Protein AF-A0A3D1KA49-F1 (afdb_monomer)

Secondary structure (DSSP, 8-state):
--PPPPPPPPPHHHHHHHHHHSTTTT------EEEETTEEEE-SS--GGGHHHHHHHHHHHHHHHH-TTS---SSPPPEEEEEE-S--TTSEEEEEETTEEEEEEEGGG--GGG-HHHHHHHHHHHHHHHTTPPP-SS----HHHHHHHHHHHHHHHSTT--TT-B--HHHHHHHHTT-PPPHHHHHHS---GGGTHHHHHHHHHHHHHHHHHHT-TTTHHHHHHHHHHHTTTT--HHHHHHHHHHHHHHHHT---TT--TT--HHHHHHHHHHHHHHHHHS-BT-SS-HHHHHHHHHHHHEEEEEBP--SSS-----------EEEEEGGGHHHHTTTBSSHHHHHHHHHHHHHHHHHHS-GGGHHHHHHHHHHHHHHHTT--TTHHHHHHHHHHHHHHHHHHHHHHHHHHHHHHHHHS-HHHHTHHHHHHHHHHS---SSHHHHHHHHHTT-

Structure (mmCIF, N/CA/C/O backbone):
data_AF-A0A3D1KA49-F1
#
_entry.id   AF-A0A3D1KA49-F1
#
loop_
_atom_site.group_PDB
_atom_site.id
_atom_site.type_symbol
_atom_site.label_atom_id
_atom_site.label_alt_id
_atom_site.label_comp_id
_atom_site.label_asym_id
_atom_site.label_entity_id
_atom_site.label_seq_id
_atom_site.pdbx_PDB_ins_code
_atom_site.Cartn_x
_atom_site.Cartn_y
_atom_site.Cartn_z
_atom_site.occupancy
_atom_site.B_iso_or_equiv
_atom_site.auth_seq_id
_atom_site.auth_comp_id
_atom_site.auth_asym_id
_atom_site.auth_atom_id
_atom_site.pdbx_PDB_model_num
ATOM 1 N N . MET A 1 1 ? 32.283 13.580 88.909 1.00 37.84 1 MET A N 1
ATOM 2 C CA . MET A 1 1 ? 32.374 12.720 87.711 1.00 37.84 1 MET A CA 1
ATOM 3 C C . MET A 1 1 ? 31.224 11.730 87.727 1.00 37.84 1 MET A C 1
ATOM 5 O O . MET A 1 1 ? 30.912 11.208 88.785 1.00 37.84 1 MET A O 1
ATOM 9 N N . ASN A 1 2 ? 30.666 11.499 86.541 1.00 35.78 2 ASN A N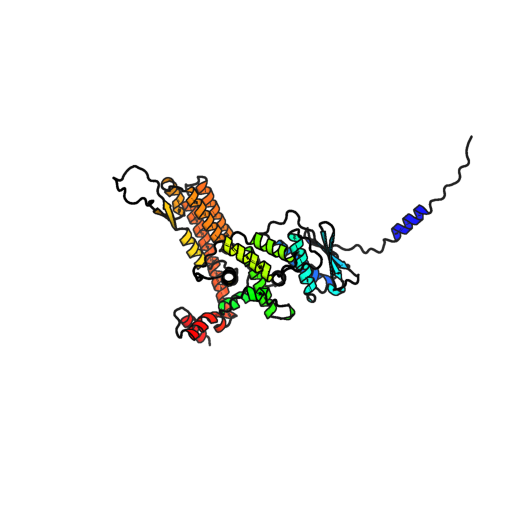 1
ATOM 10 C CA . ASN A 1 2 ? 29.708 10.467 86.140 1.00 35.78 2 ASN A CA 1
ATOM 11 C C . ASN A 1 2 ? 28.209 10.699 86.404 1.00 35.78 2 ASN A C 1
ATOM 13 O O . ASN A 1 2 ? 27.642 10.434 87.456 1.00 35.78 2 ASN A O 1
ATOM 17 N N . LEU A 1 3 ? 27.637 11.210 85.310 1.00 37.84 3 LEU A N 1
ATOM 18 C CA . LEU A 1 3 ? 26.259 11.402 84.893 1.00 37.84 3 LEU A CA 1
ATOM 19 C C . LEU A 1 3 ? 25.383 10.143 84.981 1.00 37.84 3 LEU A C 1
ATOM 21 O O . LEU A 1 3 ? 25.759 9.061 84.533 1.00 37.84 3 LEU A O 1
ATOM 25 N N . ASN A 1 4 ? 24.155 10.370 85.447 1.00 37.16 4 ASN A N 1
ATOM 26 C CA . ASN A 1 4 ? 22.993 9.498 85.307 1.00 37.16 4 ASN A CA 1
ATOM 27 C C . ASN A 1 4 ? 22.685 9.190 83.831 1.00 37.16 4 ASN A C 1
ATOM 29 O O . ASN A 1 4 ? 22.406 10.102 83.051 1.00 37.16 4 ASN A O 1
ATOM 33 N N . GLN A 1 5 ? 22.636 7.905 83.471 1.00 41.22 5 GLN A N 1
ATOM 34 C CA . GLN A 1 5 ? 22.074 7.428 82.205 1.00 41.22 5 GLN A CA 1
ATOM 35 C C . GLN A 1 5 ? 20.602 7.039 82.401 1.00 41.22 5 GLN A C 1
ATOM 37 O O . GLN A 1 5 ? 20.276 6.153 83.187 1.00 41.22 5 GLN A O 1
ATOM 42 N N . ARG A 1 6 ? 19.703 7.712 81.673 1.00 39.34 6 ARG A N 1
ATOM 43 C CA . ARG A 1 6 ? 18.319 7.264 81.451 1.00 39.34 6 ARG A CA 1
ATOM 44 C C . ARG A 1 6 ? 18.287 6.299 80.257 1.00 39.34 6 ARG A C 1
ATOM 46 O O . ARG A 1 6 ? 18.954 6.587 79.264 1.00 39.34 6 ARG A O 1
ATOM 53 N N . PRO A 1 7 ? 17.479 5.225 80.287 1.00 43.47 7 PRO A N 1
ATOM 54 C CA . PRO A 1 7 ? 17.264 4.389 79.115 1.00 43.47 7 PRO A CA 1
ATOM 55 C C . PRO A 1 7 ? 16.423 5.143 78.075 1.00 43.47 7 PRO A C 1
ATOM 57 O O . PRO A 1 7 ? 15.376 5.721 78.383 1.00 43.47 7 PRO A O 1
ATOM 60 N N . ALA A 1 8 ? 16.915 5.152 76.838 1.00 42.56 8 ALA A N 1
ATOM 61 C CA . ALA A 1 8 ? 16.235 5.712 75.683 1.00 42.56 8 ALA A CA 1
ATOM 62 C C . ALA A 1 8 ? 14.967 4.903 75.373 1.00 42.56 8 ALA A C 1
ATOM 64 O O . ALA A 1 8 ? 15.006 3.681 75.236 1.00 42.56 8 ALA A O 1
ATOM 65 N N . ARG A 1 9 ? 13.832 5.598 75.253 1.00 51.69 9 ARG A N 1
ATOM 66 C CA . ARG A 1 9 ? 12.596 5.030 74.708 1.00 51.69 9 ARG A CA 1
ATOM 67 C C . ARG A 1 9 ? 12.834 4.698 73.229 1.00 51.69 9 ARG A C 1
ATOM 69 O O . ARG A 1 9 ? 13.259 5.604 72.507 1.00 51.69 9 ARG A O 1
ATOM 76 N N . PRO A 1 10 ? 12.547 3.473 72.753 1.00 49.72 10 PRO A N 1
ATOM 77 C CA . PRO A 1 10 ? 12.505 3.224 71.325 1.00 49.72 10 PRO A CA 1
ATOM 78 C C . PRO A 1 10 ? 11.387 4.088 70.744 1.00 49.72 10 PRO A C 1
ATOM 80 O O . PRO A 1 10 ? 10.273 4.179 71.265 1.00 49.72 10 PRO A O 1
ATOM 83 N N . SER A 1 11 ? 11.774 4.832 69.723 1.00 54.72 11 SER A N 1
ATOM 84 C CA . SER A 1 11 ? 11.029 5.895 69.086 1.00 54.72 11 SER A CA 1
ATOM 85 C C . SER A 1 11 ? 9.713 5.375 68.513 1.00 54.72 11 SER A C 1
ATOM 87 O O . SER A 1 11 ? 9.679 4.486 67.666 1.00 54.72 11 SER A O 1
ATOM 89 N N . LEU A 1 12 ? 8.623 6.029 68.914 1.00 52.41 12 LEU A N 1
ATOM 90 C CA . LEU A 1 12 ? 7.303 5.980 68.272 1.00 52.41 12 LEU A CA 1
ATOM 91 C C . LEU A 1 12 ? 7.399 6.136 66.738 1.00 52.41 12 LEU A C 1
ATOM 93 O O . LEU A 1 12 ? 6.570 5.612 66.008 1.00 52.41 12 LEU A O 1
ATOM 97 N N . LEU A 1 13 ? 8.463 6.792 66.261 1.00 54.91 13 LEU A N 1
ATOM 98 C CA . LEU A 1 13 ? 8.825 6.946 64.854 1.00 54.91 13 LEU A CA 1
ATOM 99 C C . LEU A 1 13 ? 9.143 5.616 64.146 1.00 54.91 13 LEU A C 1
ATOM 101 O O . LEU A 1 13 ? 8.760 5.442 62.997 1.00 54.91 13 LEU A O 1
ATOM 105 N N . LEU A 1 14 ? 9.815 4.673 64.817 1.00 56.16 14 LEU A N 1
ATOM 106 C CA . LEU A 1 14 ? 10.154 3.371 64.231 1.00 56.16 14 LEU A CA 1
ATOM 107 C C . LEU A 1 14 ? 8.907 2.484 64.115 1.00 56.16 14 LEU A C 1
ATOM 109 O O . LEU A 1 14 ? 8.727 1.793 63.118 1.00 56.16 14 LEU A O 1
ATOM 113 N N . ALA A 1 15 ? 8.013 2.565 65.105 1.00 57.16 15 ALA A N 1
ATOM 114 C CA . ALA A 1 15 ? 6.716 1.895 65.062 1.00 57.16 15 ALA A CA 1
ATOM 115 C C . ALA A 1 15 ? 5.791 2.501 63.989 1.00 57.16 15 ALA A C 1
ATOM 117 O O . ALA A 1 15 ? 5.096 1.756 63.305 1.00 57.16 15 ALA A O 1
ATOM 118 N N . LEU A 1 16 ? 5.826 3.825 63.780 1.00 52.50 16 LEU A N 1
ATOM 119 C CA . LEU A 1 16 ? 5.073 4.488 62.708 1.00 52.50 16 LEU A CA 1
ATOM 120 C C . LEU A 1 16 ? 5.622 4.149 61.312 1.00 52.50 16 LEU A C 1
ATOM 122 O O . LEU A 1 16 ? 4.847 3.954 60.382 1.00 52.50 16 LEU A O 1
ATOM 126 N N . LEU A 1 17 ? 6.948 4.043 61.168 1.00 52.16 17 LEU A N 1
ATOM 127 C CA . LEU A 1 17 ? 7.603 3.651 59.914 1.00 52.16 17 LEU A CA 1
ATOM 128 C C . LEU A 1 17 ? 7.339 2.183 59.556 1.00 52.16 17 LEU A C 1
ATOM 130 O O . LEU A 1 17 ? 7.148 1.877 58.383 1.00 52.16 17 LEU A O 1
ATOM 134 N N . LEU A 1 18 ? 7.260 1.295 60.553 1.00 53.19 18 LEU A N 1
ATOM 135 C CA . LEU A 1 18 ? 6.825 -0.091 60.359 1.00 53.19 18 LEU A CA 1
ATOM 136 C C . LEU A 1 18 ? 5.323 -0.179 60.052 1.00 53.19 18 LEU A C 1
ATOM 138 O O . LEU A 1 18 ? 4.927 -0.930 59.172 1.00 53.19 18 LEU A O 1
ATOM 142 N N . ALA A 1 19 ? 4.470 0.616 60.701 1.00 49.28 19 ALA A N 1
ATOM 143 C CA . ALA A 1 19 ? 3.041 0.639 60.377 1.00 49.28 19 ALA A CA 1
ATOM 144 C C . ALA A 1 19 ? 2.770 1.177 58.956 1.00 49.28 19 ALA A C 1
ATOM 146 O O . ALA A 1 19 ? 1.903 0.655 58.263 1.00 49.28 19 ALA A O 1
ATOM 147 N N . LEU A 1 20 ? 3.545 2.162 58.485 1.00 49.06 20 LEU A N 1
ATOM 148 C CA . LEU A 1 20 ? 3.448 2.687 57.118 1.00 49.06 20 LEU A CA 1
ATOM 149 C C . LEU A 1 20 ? 3.986 1.714 56.055 1.00 49.06 20 LEU A C 1
ATOM 151 O O . LEU A 1 20 ? 3.496 1.739 54.928 1.00 49.06 20 LEU A O 1
ATOM 155 N N . SER A 1 21 ? 4.925 0.819 56.387 1.00 44.09 21 SER A N 1
ATOM 156 C CA . SER A 1 21 ? 5.368 -0.222 55.448 1.00 44.09 21 SER A CA 1
ATOM 157 C C . SER A 1 21 ? 4.362 -1.373 55.294 1.00 44.09 21 SER A C 1
ATOM 159 O O . SER A 1 21 ? 4.342 -2.011 54.242 1.00 44.09 21 SER A O 1
ATOM 161 N N . PHE A 1 22 ? 3.464 -1.579 56.268 1.00 42.38 22 PHE A N 1
ATOM 162 C CA . PHE A 1 22 ? 2.358 -2.549 56.189 1.00 42.38 22 PHE A CA 1
ATOM 163 C C . PHE A 1 22 ? 1.051 -1.991 55.589 1.00 42.38 22 PHE A C 1
ATOM 165 O O . PHE A 1 22 ? 0.117 -2.753 55.365 1.00 42.38 22 PHE A O 1
ATOM 172 N N . ILE A 1 23 ? 0.975 -0.692 55.267 1.00 42.69 23 ILE A N 1
ATOM 173 C CA . ILE A 1 23 ? -0.183 -0.095 54.563 1.00 42.69 23 ILE A CA 1
ATOM 174 C C . ILE A 1 23 ? -0.040 -0.189 53.026 1.00 42.69 23 ILE A C 1
ATOM 176 O O . ILE A 1 23 ? -0.993 0.068 52.299 1.00 42.69 23 ILE A O 1
ATOM 180 N N . SER A 1 24 ? 1.103 -0.645 52.492 1.00 37.62 24 SER A N 1
ATOM 181 C CA . SER A 1 24 ? 1.273 -0.856 51.036 1.00 37.62 24 SER A CA 1
ATOM 182 C C . SER A 1 24 ? 0.974 -2.283 50.546 1.00 37.62 24 SER A C 1
ATOM 184 O O . SER A 1 24 ? 1.190 -2.601 49.378 1.00 37.62 24 SER A O 1
ATOM 186 N N . SER A 1 25 ? 0.452 -3.155 51.413 1.00 34.28 25 SER A N 1
ATOM 187 C CA . SER A 1 25 ? 0.308 -4.593 51.141 1.00 34.28 25 SER A CA 1
ATOM 188 C C . SER A 1 25 ? -0.919 -5.009 50.318 1.00 34.28 25 SER A C 1
ATOM 190 O O . SER A 1 25 ? -1.179 -6.202 50.244 1.00 34.28 25 SER A O 1
ATOM 192 N N . ASP A 1 26 ? -1.629 -4.078 49.673 1.00 33.12 26 ASP A N 1
ATOM 193 C CA . ASP A 1 26 ? -2.722 -4.394 48.732 1.00 33.12 26 ASP A CA 1
ATOM 194 C C . ASP A 1 26 ? -2.584 -3.693 47.368 1.00 33.12 26 ASP A C 1
ATOM 196 O O . ASP A 1 26 ? -3.524 -3.638 46.574 1.00 33.12 26 ASP A O 1
ATOM 200 N N . VAL A 1 27 ? -1.382 -3.221 47.014 1.00 38.34 27 VAL A N 1
ATOM 201 C CA . VAL A 1 27 ? -1.073 -2.970 45.599 1.00 38.34 27 VAL A CA 1
ATOM 202 C C . VAL A 1 27 ? -0.737 -4.318 44.975 1.00 38.34 27 VAL A C 1
ATOM 204 O O . VAL A 1 27 ? 0.421 -4.728 44.913 1.00 38.34 27 VAL A O 1
ATOM 207 N N . SER A 1 28 ? -1.783 -5.035 44.553 1.00 37.59 28 SER A N 1
ATOM 208 C CA . SER A 1 28 ? -1.690 -6.137 43.595 1.00 37.59 28 SER A CA 1
ATOM 209 C C . SER A 1 28 ? -0.637 -5.770 42.553 1.00 37.59 28 SER A C 1
ATOM 211 O O . SER A 1 28 ? -0.845 -4.825 41.793 1.00 37.59 28 SER A O 1
ATOM 213 N N . ALA A 1 29 ? 0.504 -6.467 42.559 1.00 43.09 29 ALA A N 1
ATOM 214 C CA . ALA A 1 29 ? 1.583 -6.247 41.608 1.00 43.09 29 ALA A CA 1
ATOM 215 C C . ALA A 1 29 ? 0.978 -6.214 40.202 1.00 43.09 29 ALA A C 1
ATOM 217 O O . ALA A 1 29 ? 0.528 -7.248 39.702 1.00 43.09 29 ALA A O 1
ATOM 218 N N . VAL A 1 30 ? 0.893 -5.020 39.609 1.00 51.91 30 VAL A N 1
ATOM 219 C CA . VAL A 1 30 ? 0.294 -4.824 38.290 1.00 51.91 30 VAL A CA 1
ATOM 220 C C . VAL A 1 30 ? 1.121 -5.660 37.324 1.00 51.91 30 VAL A C 1
ATOM 222 O O . VAL A 1 30 ? 2.271 -5.337 37.014 1.00 51.91 30 VAL A O 1
ATOM 225 N N . ARG A 1 31 ? 0.574 -6.808 36.918 1.00 68.50 31 ARG A N 1
ATOM 226 C CA . ARG A 1 31 ? 1.277 -7.746 36.048 1.00 68.50 31 ARG A CA 1
ATOM 227 C C . ARG A 1 31 ? 1.394 -7.083 34.686 1.00 68.50 31 ARG A C 1
ATOM 229 O O . ARG A 1 31 ? 0.390 -6.768 34.065 1.00 68.50 31 ARG A O 1
ATOM 236 N N . THR A 1 32 ? 2.623 -6.839 34.249 1.00 80.94 32 THR A N 1
ATOM 237 C CA . THR A 1 32 ? 2.898 -6.196 32.961 1.00 80.94 32 THR A CA 1
ATOM 238 C C . THR A 1 32 ? 3.018 -7.265 31.880 1.00 80.94 32 THR A C 1
ATOM 240 O O . THR A 1 32 ? 3.746 -8.240 32.057 1.00 80.94 32 THR A O 1
ATOM 243 N N . VAL A 1 33 ? 2.324 -7.074 30.761 1.00 84.50 33 VAL A N 1
ATOM 244 C CA . VAL A 1 33 ? 2.493 -7.848 29.528 1.00 84.50 33 VAL A CA 1
ATOM 245 C C . VAL A 1 33 ? 3.247 -6.974 28.534 1.00 84.50 33 VAL A C 1
ATOM 247 O O . VAL A 1 33 ? 2.781 -5.900 28.155 1.00 84.50 33 VAL A O 1
AT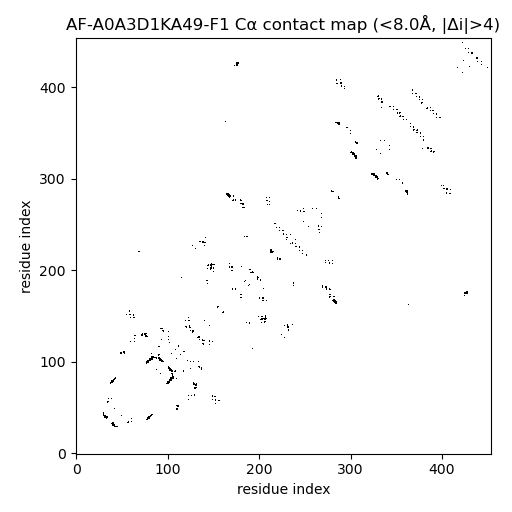OM 250 N N . GLU A 1 34 ? 4.427 -7.416 28.119 1.00 85.75 34 GLU A N 1
ATOM 251 C CA . GLU A 1 34 ? 5.198 -6.741 27.077 1.00 85.75 34 GLU A CA 1
ATOM 252 C C . GLU A 1 34 ? 4.643 -7.142 25.704 1.00 85.75 34 GLU A C 1
ATOM 254 O O . GLU A 1 34 ? 4.654 -8.318 25.338 1.00 85.75 34 GLU A O 1
ATOM 259 N N . ILE A 1 35 ? 4.090 -6.172 24.970 1.00 86.25 35 ILE A N 1
ATOM 260 C CA . ILE A 1 35 ? 3.560 -6.382 23.614 1.00 86.25 35 ILE A CA 1
ATOM 261 C C . ILE A 1 35 ? 4.695 -6.240 22.592 1.00 86.25 35 ILE A C 1
ATOM 263 O O . ILE A 1 35 ? 4.795 -7.041 21.661 1.00 86.25 35 ILE A O 1
ATOM 267 N N . SER A 1 36 ? 5.559 -5.245 22.803 1.00 81.88 36 SER A N 1
ATOM 268 C CA . SER A 1 36 ? 6.797 -4.985 22.066 1.00 81.88 36 SER A CA 1
ATOM 269 C C . SER A 1 36 ? 7.772 -4.190 22.942 1.00 81.88 36 SER A C 1
ATOM 271 O O . SER A 1 36 ? 7.413 -3.760 24.040 1.00 81.88 36 SER A O 1
ATOM 273 N N . ASP A 1 37 ? 8.976 -3.916 22.432 1.00 77.56 37 ASP A N 1
ATOM 274 C CA . ASP A 1 37 ? 9.992 -3.070 23.081 1.00 77.56 37 ASP A CA 1
ATOM 275 C C . ASP A 1 37 ? 9.481 -1.653 23.415 1.00 77.56 37 ASP A C 1
ATOM 277 O O . ASP A 1 37 ? 10.063 -0.943 24.238 1.00 77.56 37 ASP A O 1
ATOM 281 N N . ARG A 1 38 ? 8.387 -1.228 22.772 1.00 77.06 38 ARG A N 1
ATOM 282 C CA . ARG A 1 38 ? 7.814 0.122 22.866 1.00 77.06 38 ARG A CA 1
ATOM 283 C C . ARG A 1 38 ? 6.390 0.138 23.388 1.00 77.06 38 ARG A C 1
ATOM 285 O O . ARG A 1 38 ? 5.880 1.228 23.638 1.00 77.06 38 ARG A O 1
ATOM 292 N N . MET A 1 39 ? 5.757 -1.021 23.551 1.00 87.50 39 MET A N 1
ATOM 293 C CA . MET A 1 39 ? 4.375 -1.118 23.993 1.00 87.50 39 MET A CA 1
ATOM 294 C C . MET A 1 39 ? 4.224 -2.063 25.179 1.00 87.50 39 MET A C 1
ATOM 296 O O . MET A 1 39 ? 4.508 -3.260 25.096 1.00 87.50 39 MET A O 1
ATOM 300 N N . LYS A 1 40 ? 3.702 -1.526 26.283 1.00 90.88 40 LYS A N 1
ATOM 301 C CA . LYS A 1 40 ? 3.401 -2.287 27.498 1.00 90.88 40 LYS A CA 1
ATOM 302 C C . LYS A 1 40 ? 1.905 -2.288 27.766 1.00 90.88 40 LYS A C 1
ATOM 304 O O . LYS A 1 40 ? 1.243 -1.265 27.615 1.00 90.88 40 LYS A O 1
ATOM 309 N N . PHE A 1 41 ? 1.380 -3.434 28.178 1.00 89.94 41 PHE A N 1
ATOM 310 C CA . PHE A 1 41 ? -0.013 -3.606 28.567 1.00 89.94 41 PHE A CA 1
ATOM 311 C C . PHE A 1 41 ? -0.103 -3.988 30.047 1.00 89.94 41 PHE A C 1
ATOM 313 O O . PHE A 1 41 ? 0.586 -4.897 30.507 1.00 89.94 41 PHE A O 1
ATOM 320 N N . TYR A 1 42 ? -0.958 -3.294 30.790 1.00 89.94 42 TYR A N 1
ATOM 321 C CA . TYR A 1 42 ? -1.119 -3.422 32.235 1.00 89.94 42 TYR A CA 1
ATOM 322 C C . TYR A 1 42 ? -2.568 -3.815 32.560 1.00 89.94 42 TYR A C 1
ATOM 324 O O . TYR A 1 42 ? -3.392 -2.947 32.859 1.00 89.94 42 TYR A O 1
ATOM 332 N N . PRO A 1 43 ? -2.923 -5.108 32.452 1.00 87.25 43 PRO A N 1
ATOM 333 C CA . PRO A 1 43 ? -4.219 -5.596 32.901 1.00 87.25 43 PRO A CA 1
ATOM 334 C C . PRO A 1 43 ? -4.259 -5.722 34.436 1.00 87.25 43 PRO A C 1
ATOM 336 O O . PRO A 1 43 ? -3.244 -6.069 35.047 1.00 87.25 43 PRO A O 1
ATOM 339 N N . PRO A 1 44 ? -5.429 -5.559 35.084 1.00 82.44 44 PRO A N 1
ATOM 340 C CA . PRO A 1 44 ? -5.569 -5.799 36.518 1.00 82.44 44 PRO A CA 1
ATOM 341 C C . PRO A 1 44 ? -5.334 -7.276 36.865 1.00 82.44 44 PRO A C 1
ATOM 343 O O . PRO A 1 44 ? -4.895 -7.594 37.969 1.00 82.44 44 PRO A O 1
ATOM 346 N N . ARG A 1 45 ? -5.633 -8.196 35.931 1.00 79.88 45 ARG A N 1
ATOM 347 C CA . ARG A 1 45 ? -5.476 -9.654 36.069 1.00 79.88 45 ARG A CA 1
ATOM 348 C C . ARG A 1 45 ? -5.155 -10.288 34.712 1.00 79.88 45 ARG A C 1
ATOM 350 O O . ARG A 1 45 ? -5.657 -9.835 33.689 1.00 79.88 45 ARG A O 1
ATOM 357 N N . LEU A 1 46 ? -4.369 -11.367 34.695 1.00 73.00 46 LEU A N 1
ATOM 358 C CA . LEU A 1 46 ? -4.152 -12.178 33.487 1.00 73.00 46 LEU A CA 1
ATOM 359 C C . LEU A 1 46 ? -5.356 -13.108 33.274 1.00 73.00 46 LEU A C 1
ATOM 361 O O . LEU A 1 46 ? -5.340 -14.260 33.696 1.00 73.00 46 LEU A O 1
ATOM 365 N N . ASP A 1 47 ? -6.414 -12.569 32.675 1.00 73.62 47 ASP A N 1
ATOM 366 C CA . ASP A 1 47 ? -7.647 -13.283 32.325 1.00 73.62 47 ASP A CA 1
ATOM 367 C C . ASP A 1 47 ? -7.807 -13.318 30.791 1.00 73.62 47 ASP A C 1
ATOM 369 O O . ASP A 1 47 ? -7.424 -12.371 30.095 1.00 73.62 47 ASP A O 1
ATOM 373 N N . GLN A 1 48 ? -8.420 -14.385 30.272 1.00 75.56 48 GLN A N 1
ATOM 374 C CA . GLN A 1 48 ? -8.845 -14.528 28.873 1.00 75.56 48 GLN A CA 1
ATOM 375 C C . GLN A 1 48 ? -9.701 -13.344 28.400 1.00 75.56 48 GLN A C 1
ATOM 377 O O . GLN A 1 48 ? -9.687 -12.999 27.219 1.00 75.56 48 GLN A O 1
ATOM 382 N N . ARG A 1 49 ? -10.390 -12.649 29.317 1.00 77.06 49 ARG A N 1
ATOM 383 C CA . ARG A 1 49 ? -11.138 -11.413 29.011 1.00 77.06 49 ARG A CA 1
ATOM 384 C C . ARG A 1 49 ? -10.300 -10.350 28.291 1.00 77.06 49 ARG A C 1
ATOM 386 O O . ARG A 1 49 ? -10.847 -9.605 27.483 1.00 77.06 49 ARG A O 1
ATOM 393 N N . TYR A 1 50 ? -8.992 -10.294 28.547 1.00 84.69 50 TYR A N 1
ATOM 394 C CA . TYR A 1 50 ? -8.084 -9.310 27.948 1.00 84.69 50 TYR A CA 1
ATOM 395 C C . TYR A 1 50 ? -7.321 -9.838 26.731 1.00 84.69 50 TYR A C 1
ATOM 397 O O . TYR A 1 50 ? -6.591 -9.078 26.096 1.00 84.69 50 TYR A O 1
ATOM 405 N N . GLU A 1 51 ? -7.474 -11.115 26.380 1.00 83.06 51 GLU A N 1
ATOM 406 C CA . GLU A 1 51 ? -6.733 -11.747 25.286 1.00 83.06 51 GLU A CA 1
ATOM 407 C C . GLU A 1 51 ? -7.027 -11.071 23.943 1.00 83.06 51 GLU A C 1
ATOM 409 O O . GLU A 1 51 ? -6.114 -10.715 23.202 1.00 83.06 51 GLU A O 1
ATOM 414 N N . LYS A 1 52 ? -8.303 -10.785 23.663 1.00 83.62 52 LYS A N 1
ATOM 415 C CA . LYS A 1 52 ? -8.715 -10.086 22.435 1.00 83.62 52 LYS A CA 1
ATOM 416 C C . LYS A 1 52 ? -8.100 -8.694 22.315 1.00 83.62 52 LYS A C 1
ATOM 418 O O . LYS A 1 52 ? -7.679 -8.304 21.226 1.00 83.62 52 LYS A O 1
ATOM 423 N N . LEU A 1 53 ? -8.034 -7.960 23.427 1.00 86.94 53 LEU A N 1
ATOM 424 C CA . LEU A 1 53 ? -7.388 -6.653 23.473 1.00 86.94 53 LEU A CA 1
ATOM 425 C C . LEU A 1 53 ? -5.885 -6.796 23.226 1.00 86.94 53 LEU A C 1
ATOM 427 O O . LEU A 1 53 ? -5.361 -6.114 22.358 1.00 86.94 53 LEU A O 1
ATOM 431 N N . GLN A 1 54 ? -5.204 -7.727 23.894 1.00 87.94 54 GLN A N 1
ATOM 432 C CA . GLN A 1 54 ? -3.775 -7.982 23.670 1.00 87.94 54 GLN A CA 1
ATOM 433 C C . GLN A 1 54 ? -3.462 -8.338 22.210 1.00 87.94 54 GLN A C 1
ATOM 435 O O . GLN A 1 54 ? -2.539 -7.774 21.624 1.00 87.94 54 GLN A O 1
ATOM 440 N N . VAL A 1 55 ? -4.256 -9.225 21.598 1.00 85.81 55 VAL A N 1
ATOM 441 C CA . VAL A 1 55 ? -4.125 -9.597 20.179 1.00 85.81 55 VAL A CA 1
ATOM 442 C C . VAL A 1 55 ? -4.311 -8.377 19.278 1.00 85.81 55 VAL A C 1
ATOM 444 O O . VAL A 1 55 ? -3.531 -8.180 18.344 1.00 85.81 55 VAL A O 1
ATOM 447 N N . PHE A 1 56 ? -5.307 -7.534 19.566 1.00 88.00 56 PHE A N 1
ATOM 448 C CA . PHE A 1 56 ? -5.516 -6.285 18.839 1.00 88.00 56 PHE A CA 1
ATOM 449 C C . PHE A 1 56 ? -4.325 -5.332 18.988 1.00 88.00 56 PHE A C 1
ATOM 451 O O . PHE A 1 56 ? -3.827 -4.849 17.977 1.00 88.00 56 PHE A O 1
ATOM 458 N N . LEU A 1 57 ? -3.835 -5.098 20.210 1.00 89.75 57 LEU A N 1
ATOM 459 C CA . LEU A 1 57 ? -2.709 -4.197 20.476 1.00 89.75 57 LEU A CA 1
ATOM 460 C C . LEU A 1 57 ? -1.443 -4.661 19.749 1.00 89.75 57 LEU A C 1
ATOM 462 O O . LEU A 1 57 ? -0.798 -3.862 19.077 1.00 89.75 57 LEU A O 1
ATOM 466 N N . LYS A 1 58 ? -1.138 -5.963 19.797 1.00 88.00 58 LYS A N 1
ATOM 467 C CA . LYS A 1 58 ? -0.001 -6.558 19.082 1.00 88.00 58 LYS A CA 1
ATOM 468 C C . LYS A 1 58 ? -0.116 -6.385 17.567 1.00 88.00 58 LYS A C 1
ATOM 470 O O . LYS A 1 58 ? 0.866 -6.064 16.900 1.00 88.00 58 LYS A O 1
ATOM 475 N N . ALA A 1 59 ? -1.308 -6.596 17.010 1.00 85.75 59 ALA A N 1
ATOM 476 C CA . ALA A 1 59 ? -1.544 -6.403 15.584 1.00 85.75 59 ALA A CA 1
ATOM 477 C C . ALA A 1 59 ? -1.462 -4.921 15.188 1.00 85.75 59 ALA A C 1
ATOM 479 O O . ALA A 1 59 ? -0.859 -4.612 14.162 1.00 85.75 59 ALA A O 1
ATOM 480 N N . ALA A 1 60 ? -2.029 -4.021 15.996 1.00 87.69 60 ALA A N 1
ATOM 481 C CA . ALA A 1 60 ? -2.009 -2.582 15.771 1.00 87.69 60 ALA A CA 1
ATOM 482 C C . ALA A 1 60 ? -0.578 -2.038 15.789 1.00 87.69 60 ALA A C 1
ATOM 484 O O . ALA A 1 60 ? -0.170 -1.429 14.805 1.00 87.69 60 ALA A O 1
ATOM 485 N N . ASP A 1 61 ? 0.196 -2.339 16.836 1.00 86.19 61 ASP A N 1
ATOM 486 C CA . ASP A 1 61 ? 1.610 -1.965 16.948 1.00 86.19 61 ASP A CA 1
ATOM 487 C C . ASP A 1 61 ? 2.429 -2.533 15.782 1.00 86.19 61 ASP A C 1
ATOM 489 O O . ASP A 1 61 ? 3.143 -1.815 15.084 1.00 86.19 61 ASP A O 1
ATOM 493 N N . GLY A 1 62 ? 2.235 -3.815 15.462 1.00 81.75 62 GLY A N 1
ATOM 494 C CA . GLY A 1 62 ? 2.904 -4.437 14.327 1.00 81.75 62 GLY A CA 1
ATOM 495 C C . GLY A 1 62 ? 2.538 -3.814 12.974 1.00 81.75 62 GLY A C 1
ATOM 496 O O . GLY A 1 62 ? 3.373 -3.813 12.069 1.00 81.75 62 GLY A O 1
ATOM 497 N N . ILE A 1 63 ? 1.298 -3.349 12.768 1.00 83.00 63 ILE A N 1
ATOM 498 C CA . ILE A 1 63 ? 0.873 -2.687 11.522 1.00 83.00 63 ILE A CA 1
ATOM 499 C C . ILE A 1 63 ? 1.474 -1.285 11.457 1.00 83.00 63 ILE A C 1
ATOM 501 O O . ILE A 1 63 ? 2.144 -0.989 10.470 1.00 83.00 63 ILE A O 1
ATOM 505 N N . THR A 1 64 ? 1.287 -0.459 12.491 1.00 80.56 64 THR A N 1
ATOM 506 C CA . THR A 1 64 ? 1.786 0.926 12.535 1.00 80.56 64 THR A CA 1
ATOM 507 C C . THR A 1 64 ? 3.311 0.980 12.461 1.00 80.56 64 THR A C 1
ATOM 509 O O . THR A 1 64 ? 3.865 1.871 11.819 1.00 80.56 64 THR A O 1
ATOM 512 N N . TYR A 1 65 ? 4.004 -0.013 13.025 1.00 73.00 65 TYR A N 1
ATOM 513 C CA . TYR A 1 65 ? 5.450 -0.154 12.896 1.00 73.00 65 TYR A CA 1
ATOM 514 C C . TYR A 1 65 ? 5.888 -0.544 11.479 1.00 73.00 65 TYR A C 1
ATOM 516 O O . TYR A 1 65 ? 6.868 0.001 10.971 1.00 73.00 65 TYR A O 1
ATOM 524 N N . SER A 1 66 ? 5.159 -1.459 10.828 1.00 68.50 66 SER A N 1
ATOM 525 C CA . SER A 1 66 ? 5.479 -1.970 9.484 1.00 68.50 66 SER A CA 1
ATOM 526 C C . SER A 1 66 ? 5.267 -0.971 8.343 1.00 68.50 66 SER A C 1
ATOM 528 O O . SER A 1 66 ? 5.627 -1.270 7.207 1.00 68.50 66 SER A O 1
ATOM 530 N N . ILE A 1 67 ? 4.765 0.234 8.629 1.00 71.00 67 ILE A N 1
ATOM 531 C CA . ILE A 1 67 ? 4.722 1.384 7.708 1.00 71.00 67 ILE A CA 1
ATOM 532 C C . ILE A 1 67 ? 6.161 1.938 7.489 1.00 71.00 67 ILE A C 1
ATOM 534 O O . ILE A 1 67 ? 6.437 3.131 7.578 1.00 71.00 67 ILE A O 1
ATOM 538 N N . ALA A 1 68 ? 7.130 1.039 7.277 1.00 43.69 68 ALA A N 1
ATOM 539 C CA . ALA A 1 68 ? 8.551 1.184 7.595 1.00 43.69 68 ALA A CA 1
ATOM 540 C C . ALA A 1 68 ? 9.432 1.767 6.476 1.00 43.69 68 ALA A C 1
ATOM 542 O O . ALA A 1 68 ? 10.610 2.027 6.715 1.00 43.69 68 ALA A O 1
ATOM 543 N N . SER A 1 69 ? 8.897 2.097 5.294 1.00 49.19 69 SER A N 1
ATOM 544 C CA . SER A 1 69 ? 9.587 3.058 4.405 1.00 49.19 69 SER A CA 1
ATOM 545 C C . SER A 1 69 ? 9.695 4.445 5.073 1.00 49.19 69 SER A C 1
ATOM 547 O O . SER A 1 69 ? 10.561 5.275 4.763 1.00 49.19 69 SER A O 1
ATOM 549 N N . LEU A 1 70 ? 8.876 4.679 6.102 1.00 54.22 70 LEU A N 1
ATOM 550 C CA . LEU A 1 70 ? 8.943 5.831 6.973 1.00 54.22 70 LEU A CA 1
ATOM 551 C C . LEU A 1 70 ? 9.935 5.561 8.120 1.00 54.22 70 LEU A C 1
ATOM 553 O O . LEU A 1 70 ? 9.552 5.124 9.202 1.00 54.22 70 LEU A O 1
ATOM 557 N N . LYS A 1 71 ? 11.238 5.806 7.878 1.00 49.50 71 LYS A N 1
ATOM 558 C CA . LYS A 1 71 ? 12.272 5.915 8.933 1.00 49.50 71 LYS A CA 1
ATOM 559 C C . LYS A 1 71 ? 11.646 6.551 10.193 1.00 49.50 71 LYS A C 1
ATOM 561 O O . LYS A 1 71 ? 11.081 7.638 10.041 1.00 49.50 71 LYS A O 1
ATOM 566 N N . PRO A 1 72 ? 11.689 5.880 11.365 1.00 51.91 72 PRO A N 1
ATOM 567 C CA . PRO A 1 72 ? 11.241 6.461 12.622 1.00 51.91 72 PRO A CA 1
ATOM 568 C C . PRO A 1 72 ? 11.680 7.911 12.757 1.00 51.91 72 PRO A C 1
ATOM 570 O O . PRO A 1 72 ? 12.812 8.220 12.386 1.00 51.91 72 PRO A O 1
ATOM 573 N N . ALA A 1 73 ? 10.839 8.766 13.340 1.00 53.06 73 ALA A N 1
ATOM 574 C CA . ALA A 1 73 ? 11.374 9.968 13.963 1.00 53.06 73 ALA A CA 1
ATOM 575 C C . ALA A 1 73 ? 12.504 9.550 14.923 1.00 53.06 73 ALA A C 1
ATOM 577 O O . ALA A 1 73 ? 12.407 8.490 15.552 1.00 53.06 73 ALA A O 1
ATOM 578 N N . ASP A 1 74 ? 13.552 10.366 15.052 1.00 53.12 74 ASP A N 1
ATOM 579 C CA . ASP A 1 74 ? 14.703 10.072 15.925 1.00 53.12 74 ASP A CA 1
ATOM 580 C C . ASP A 1 74 ? 14.291 9.848 17.398 1.00 53.12 74 ASP A C 1
ATOM 582 O O . ASP A 1 74 ? 15.053 9.299 18.192 1.00 53.12 74 ASP A O 1
ATOM 586 N N . ARG A 1 75 ? 13.052 10.217 17.758 1.00 60.78 75 ARG A N 1
ATOM 587 C CA . ARG A 1 75 ? 12.381 9.858 19.009 1.00 60.78 75 ARG A CA 1
ATOM 588 C C . ARG A 1 75 ? 10.980 9.310 18.741 1.00 60.78 75 ARG A C 1
ATOM 590 O O . ARG A 1 75 ? 10.069 10.057 18.399 1.00 60.78 75 ARG A O 1
ATOM 597 N N . THR A 1 76 ? 10.798 8.007 18.932 1.00 70.94 76 THR A N 1
ATOM 598 C CA . THR A 1 76 ? 9.467 7.399 19.064 1.00 70.94 76 THR A CA 1
ATOM 599 C C . THR A 1 76 ? 9.008 7.454 20.510 1.00 70.94 76 THR A C 1
ATOM 601 O O . THR A 1 76 ? 9.811 7.174 21.398 1.00 70.94 76 THR A O 1
ATOM 604 N N . MET A 1 77 ? 7.730 7.739 20.745 1.00 79.81 77 MET A N 1
ATOM 605 C CA . MET A 1 77 ? 7.170 7.730 22.097 1.00 79.81 77 MET A CA 1
ATOM 606 C C . MET A 1 77 ? 6.762 6.302 22.496 1.00 79.81 77 MET A C 1
ATOM 608 O O . MET A 1 77 ? 5.928 5.720 21.799 1.00 79.81 77 MET A O 1
ATOM 612 N N . PRO A 1 78 ? 7.316 5.709 23.573 1.00 84.44 78 PRO A N 1
ATOM 613 C CA . PRO A 1 78 ? 6.789 4.462 24.123 1.00 84.44 78 PRO A CA 1
ATOM 614 C C . PRO A 1 78 ? 5.328 4.628 24.560 1.00 84.44 78 PRO A C 1
ATOM 616 O O . PRO A 1 78 ? 4.927 5.696 25.027 1.00 84.44 78 PRO A O 1
ATOM 619 N N . CYS A 1 79 ? 4.544 3.563 24.415 1.00 87.12 79 CYS A N 1
ATOM 620 C CA . CYS A 1 79 ? 3.123 3.517 24.729 1.00 87.12 79 CYS A CA 1
ATOM 621 C C . CYS A 1 79 ? 2.838 2.521 25.858 1.00 87.12 79 CYS A C 1
ATOM 623 O O . CYS A 1 79 ? 3.254 1.364 25.819 1.00 87.12 79 CYS A O 1
ATOM 625 N N . SER A 1 80 ? 2.049 2.950 26.832 1.00 88.88 80 SER A N 1
ATOM 626 C CA . SER A 1 80 ? 1.535 2.118 27.914 1.00 88.88 80 SER A CA 1
ATOM 627 C C . SER A 1 80 ? 0.018 2.073 27.825 1.00 88.88 80 SER A C 1
ATOM 629 O O . SER A 1 80 ? -0.626 3.114 27.775 1.00 88.88 80 SER A O 1
ATOM 631 N N . VAL A 1 81 ? -0.564 0.879 27.806 1.00 88.62 81 VAL A N 1
ATOM 632 C CA . VAL A 1 81 ? -2.017 0.686 27.848 1.00 88.62 81 VAL A CA 1
ATOM 633 C C . VAL A 1 81 ? -2.380 0.099 29.199 1.00 88.62 81 VAL A C 1
ATOM 635 O O . VAL A 1 81 ? -1.931 -0.996 29.533 1.00 88.62 81 VAL A O 1
ATOM 638 N N . VAL A 1 82 ? -3.172 0.823 29.979 1.00 89.94 82 VAL A N 1
ATOM 639 C CA . VAL A 1 82 ? -3.525 0.473 31.356 1.00 89.94 82 VAL A CA 1
ATOM 640 C C . VAL A 1 82 ? -5.021 0.240 31.438 1.00 89.94 82 VAL A C 1
ATOM 642 O O . VAL A 1 82 ? -5.805 1.104 31.057 1.00 89.94 82 VAL A O 1
ATOM 645 N N . ILE A 1 83 ? -5.429 -0.918 31.947 1.00 89.19 83 ILE A N 1
ATOM 646 C CA . ILE A 1 83 ? -6.827 -1.128 32.312 1.00 89.19 83 ILE A CA 1
ATOM 647 C C . ILE A 1 83 ? -7.026 -0.560 33.718 1.00 89.19 83 ILE A C 1
ATOM 649 O O . ILE A 1 83 ? -6.388 -1.030 34.662 1.00 89.19 83 ILE A O 1
ATOM 653 N N . SER A 1 84 ? -7.891 0.443 33.849 1.00 84.81 84 SER A N 1
ATOM 654 C CA . SER A 1 84 ? -8.259 1.024 35.138 1.00 84.81 84 SER A CA 1
ATOM 655 C C . SER A 1 84 ? -9.595 0.476 35.631 1.00 84.81 84 SER A C 1
ATOM 657 O O . SER A 1 84 ? -10.499 0.186 34.846 1.00 84.81 84 SER A O 1
ATOM 659 N N . GLN A 1 85 ? -9.705 0.359 36.952 1.00 82.81 85 GLN A N 1
ATOM 660 C CA . GLN A 1 85 ? -10.968 0.104 37.646 1.00 82.81 85 GLN A CA 1
ATOM 661 C C . GLN A 1 85 ? -11.721 1.402 37.967 1.00 82.81 85 GLN A C 1
ATOM 663 O O . GLN A 1 85 ? -12.852 1.349 38.445 1.00 82.81 85 GLN A O 1
ATOM 668 N N . ASP A 1 86 ? -11.096 2.552 37.711 1.00 83.19 86 ASP A N 1
ATOM 669 C CA . ASP A 1 86 ? -11.712 3.859 37.890 1.00 83.19 86 ASP A CA 1
ATOM 670 C C . ASP A 1 86 ? -12.825 4.085 36.859 1.00 83.19 86 ASP A C 1
ATOM 672 O O . ASP A 1 86 ? -12.765 3.600 35.724 1.00 83.19 86 ASP A O 1
ATOM 676 N N . ASP A 1 87 ? -13.827 4.874 37.246 1.00 78.00 87 ASP A N 1
ATOM 677 C CA . ASP A 1 87 ? -14.889 5.310 36.342 1.00 78.00 87 ASP A CA 1
ATOM 678 C C . ASP A 1 87 ? -14.347 6.376 35.375 1.00 78.00 87 ASP A C 1
ATOM 680 O O . ASP A 1 87 ? -14.273 7.569 35.688 1.00 78.00 87 ASP A O 1
ATOM 684 N N . ILE A 1 88 ? -13.902 5.927 34.199 1.00 83.94 88 ILE A N 1
ATOM 685 C CA . ILE A 1 88 ? -13.389 6.799 33.143 1.00 83.94 88 ILE A CA 1
ATOM 686 C C . ILE A 1 88 ? -14.541 7.210 32.229 1.00 83.94 88 ILE A C 1
ATOM 688 O O . ILE A 1 88 ? -15.125 6.396 31.510 1.00 83.94 88 ILE A O 1
ATOM 692 N N . LYS A 1 89 ? -14.822 8.514 32.178 1.00 78.69 89 LYS A N 1
ATOM 693 C CA . LYS A 1 89 ? -15.863 9.080 31.314 1.00 78.69 89 LYS A CA 1
ATOM 694 C C . LYS A 1 89 ? -15.595 8.757 29.837 1.00 78.69 89 LYS A C 1
ATOM 696 O O . LYS A 1 89 ? -14.596 9.187 29.272 1.00 78.69 89 LYS A O 1
ATOM 701 N N . GLY A 1 90 ? -16.525 8.045 29.197 1.00 74.31 90 GLY A N 1
ATOM 702 C CA . GLY A 1 90 ? -16.387 7.591 27.803 1.00 74.31 90 GLY A CA 1
ATOM 703 C C . GLY A 1 90 ? -15.633 6.264 27.643 1.00 74.31 90 GLY A C 1
ATOM 704 O O . GLY A 1 90 ? -15.508 5.764 26.528 1.00 74.31 90 GLY A O 1
ATOM 705 N N . GLY A 1 91 ? -15.180 5.663 28.747 1.00 83.69 91 GLY A N 1
ATOM 706 C CA . GLY A 1 91 ? -14.549 4.345 28.787 1.00 83.69 91 GLY A CA 1
ATOM 707 C C . GLY A 1 91 ? -13.042 4.338 28.528 1.00 83.69 91 GLY A C 1
ATOM 708 O O . GLY A 1 91 ? -12.424 3.283 28.658 1.00 83.69 91 GLY A O 1
ATOM 709 N N . PHE A 1 92 ? -12.430 5.472 28.170 1.00 87.44 92 PHE A N 1
ATOM 710 C CA . PHE A 1 92 ? -10.977 5.593 28.038 1.00 87.44 92 PHE A CA 1
ATOM 711 C C . PHE A 1 92 ? -10.478 7.042 28.114 1.00 87.44 92 PHE A C 1
ATOM 713 O O . PHE A 1 92 ? -11.206 7.990 27.818 1.00 87.44 92 PHE A O 1
ATOM 720 N N . GLU A 1 93 ? -9.206 7.194 28.474 1.00 87.31 93 GLU A N 1
ATOM 721 C CA . GLU A 1 93 ? -8.478 8.457 28.543 1.00 87.31 93 GLU A CA 1
ATOM 722 C C . GLU A 1 93 ? -7.086 8.286 27.926 1.00 87.31 93 GLU A C 1
ATOM 724 O O . GLU A 1 93 ? -6.423 7.265 28.115 1.00 87.31 93 GLU A O 1
ATOM 729 N N . ILE A 1 94 ? -6.637 9.290 27.172 1.00 85.81 94 ILE A N 1
ATOM 730 C CA . ILE A 1 94 ? -5.298 9.319 26.581 1.00 85.81 94 ILE A CA 1
ATOM 731 C C . ILE A 1 94 ? -4.549 10.503 27.169 1.00 85.81 94 ILE A C 1
ATOM 733 O O . ILE A 1 94 ? -5.000 11.645 27.073 1.00 85.81 94 ILE A O 1
ATOM 737 N N . SER A 1 95 ? -3.381 10.230 27.736 1.00 85.62 95 SER A N 1
ATOM 738 C CA . SER A 1 95 ? -2.491 11.247 28.274 1.00 85.62 95 SER A CA 1
ATOM 739 C C . SER A 1 95 ? -1.067 11.048 27.763 1.00 85.62 95 SER A C 1
ATOM 741 O O . SER A 1 95 ? -0.627 9.946 27.440 1.00 85.62 95 SER A O 1
ATOM 743 N N . SER A 1 96 ? -0.330 12.150 27.662 1.00 80.88 96 SER A N 1
ATOM 744 C CA . SER A 1 96 ? 1.089 12.146 27.317 1.00 80.88 96 SER A CA 1
ATOM 745 C C . SER A 1 96 ? 1.856 12.769 28.474 1.00 80.88 96 SER A C 1
ATOM 747 O O . SER A 1 96 ? 1.793 13.982 28.675 1.00 80.88 96 SER A O 1
ATOM 749 N N . THR A 1 97 ? 2.616 11.965 29.214 1.00 76.56 97 THR A N 1
ATOM 750 C CA . THR A 1 97 ? 3.458 12.442 30.319 1.00 76.56 97 THR A CA 1
ATOM 751 C C . THR A 1 97 ? 4.925 12.332 29.916 1.00 76.56 97 THR A C 1
ATOM 753 O O . THR A 1 97 ? 5.456 11.241 29.712 1.00 76.56 97 THR A O 1
ATOM 756 N N . GLY A 1 98 ? 5.593 13.479 29.762 1.00 77.50 98 GLY A N 1
ATOM 757 C CA . GLY A 1 98 ? 6.956 13.532 29.226 1.00 77.50 98 GLY A CA 1
ATOM 758 C C . GLY A 1 98 ? 7.006 13.057 27.771 1.00 77.50 98 GLY A C 1
ATOM 759 O O . GLY A 1 98 ? 6.359 13.661 26.909 1.00 77.50 98 GLY A O 1
ATOM 760 N N . ASP A 1 99 ? 7.765 11.984 27.530 1.00 80.12 99 ASP A N 1
ATOM 761 C CA . ASP A 1 99 ? 7.929 11.325 26.225 1.00 80.12 99 ASP A CA 1
ATOM 762 C C . ASP A 1 99 ? 7.196 9.967 26.151 1.00 80.12 99 ASP A C 1
ATOM 764 O O . ASP A 1 99 ? 7.400 9.210 25.209 1.00 80.12 99 ASP A O 1
ATOM 768 N N . THR A 1 100 ? 6.339 9.644 27.129 1.00 83.19 100 THR A N 1
ATOM 769 C CA . THR A 1 100 ? 5.544 8.402 27.151 1.00 83.19 100 THR A CA 1
ATOM 770 C C . THR A 1 100 ? 4.065 8.697 26.920 1.00 83.19 100 THR A C 1
ATOM 772 O O . THR A 1 100 ? 3.494 9.601 27.533 1.00 83.19 100 THR A O 1
ATOM 775 N N . LEU A 1 101 ? 3.445 7.909 26.047 1.00 87.38 101 LEU A N 1
ATOM 776 C CA . LEU A 1 101 ? 2.009 7.885 25.807 1.00 87.38 101 LEU A CA 1
ATOM 777 C C . LEU A 1 101 ? 1.348 6.883 26.763 1.00 87.38 101 LEU A C 1
ATOM 779 O O . LEU A 1 101 ? 1.791 5.740 26.855 1.00 87.38 101 LEU A O 1
ATOM 783 N N . SER A 1 102 ? 0.283 7.286 27.448 1.00 88.56 102 SER A N 1
ATOM 784 C CA . SER A 1 102 ? -0.524 6.420 28.307 1.00 88.56 102 SER A CA 1
ATOM 785 C C . SER A 1 102 ? -1.968 6.392 27.812 1.00 88.56 102 SER A C 1
ATOM 787 O O . SER A 1 102 ? -2.583 7.440 27.619 1.00 88.56 102 SER A O 1
ATOM 789 N N . ILE A 1 103 ? -2.506 5.194 27.599 1.00 88.69 103 ILE A N 1
ATOM 790 C CA . ILE A 1 103 ? -3.902 4.954 27.230 1.00 88.69 103 ILE A CA 1
ATOM 791 C C . ILE A 1 103 ? -4.548 4.196 28.384 1.00 88.69 103 ILE A C 1
ATOM 793 O O . ILE A 1 103 ? -4.291 3.007 28.573 1.00 88.69 103 ILE A O 1
ATOM 797 N N . MET A 1 104 ? -5.375 4.883 29.161 1.00 88.75 104 MET A N 1
ATOM 798 C CA . MET A 1 104 ? -6.158 4.285 30.235 1.00 88.75 104 MET A CA 1
ATOM 799 C C . MET A 1 104 ? -7.513 3.848 29.686 1.00 88.75 104 MET A C 1
ATOM 801 O O . MET A 1 104 ? -8.176 4.615 28.998 1.00 88.75 104 MET A O 1
ATOM 805 N N . ILE A 1 105 ? -7.928 2.617 29.964 1.00 88.50 105 ILE A N 1
ATOM 806 C CA . ILE A 1 105 ? -9.180 2.028 29.474 1.00 88.50 105 ILE A CA 1
ATOM 807 C C . ILE A 1 105 ? -9.956 1.513 30.683 1.00 88.50 105 ILE A C 1
ATOM 809 O O . ILE A 1 105 ? -9.396 0.778 31.493 1.00 88.50 105 ILE A O 1
ATOM 813 N N . ALA A 1 106 ? -11.230 1.871 30.806 1.00 86.00 106 ALA A N 1
ATOM 814 C CA . ALA A 1 106 ? -12.091 1.346 31.858 1.00 86.00 106 ALA A CA 1
ATOM 815 C C . ALA A 1 106 ? -12.277 -0.173 31.694 1.00 86.00 106 ALA A C 1
ATOM 817 O O . ALA A 1 106 ? -12.369 -0.686 30.574 1.00 86.00 106 ALA A O 1
ATOM 818 N N . GLU A 1 107 ? -12.340 -0.908 32.804 1.00 82.56 107 GLU A N 1
ATOM 819 C CA . GLU A 1 107 ? -12.457 -2.374 32.800 1.00 82.56 107 GLU A CA 1
ATOM 820 C C . GLU A 1 107 ? -13.683 -2.873 32.005 1.00 82.56 107 GLU A C 1
ATOM 822 O O . GLU A 1 107 ? -13.592 -3.852 31.260 1.00 82.56 107 GLU A O 1
ATOM 827 N N . ASP A 1 108 ? -14.806 -2.154 32.068 1.00 77.75 108 ASP A N 1
ATOM 828 C CA . ASP A 1 108 ? -16.036 -2.448 31.316 1.00 77.75 108 ASP A CA 1
ATOM 829 C C . ASP A 1 108 ? -15.893 -2.256 29.790 1.00 77.75 108 ASP A C 1
ATOM 831 O O . ASP A 1 108 ? -16.640 -2.824 28.986 1.00 77.75 108 ASP A O 1
ATOM 835 N N . SER A 1 109 ? -14.889 -1.482 29.387 1.00 73.44 109 SER A N 1
ATOM 836 C CA . SER A 1 109 ? -14.587 -1.093 28.016 1.00 73.44 109 SER A CA 1
ATOM 837 C C . SER A 1 109 ? -13.476 -1.949 27.401 1.00 73.44 109 SER A C 1
ATOM 839 O O . SER A 1 109 ? -13.160 -1.796 26.220 1.00 73.44 109 SER A O 1
ATOM 841 N N . ALA A 1 110 ? -12.959 -2.936 28.145 1.00 71.12 110 ALA A N 1
ATOM 842 C CA . ALA A 1 110 ? -11.984 -3.916 27.663 1.00 71.12 110 ALA A CA 1
ATOM 843 C C . ALA A 1 110 ? -12.513 -4.802 26.513 1.00 71.12 110 ALA A C 1
ATOM 845 O O . ALA A 1 110 ? -11.727 -5.402 25.774 1.00 71.12 110 ALA A O 1
ATOM 846 N N . ALA A 1 111 ? -13.836 -4.850 26.300 1.00 74.69 111 ALA A N 1
ATOM 847 C CA . ALA A 1 111 ? -14.477 -5.486 25.146 1.00 74.69 111 ALA A CA 1
ATOM 848 C C . ALA A 1 111 ? -14.307 -4.654 23.854 1.00 74.69 111 ALA A C 1
ATOM 850 O O . ALA A 1 111 ? -15.277 -4.180 23.255 1.00 74.69 111 ALA A O 1
ATOM 851 N N . ILE A 1 112 ? -13.057 -4.508 23.407 1.00 75.19 112 ILE A N 1
ATOM 852 C CA . ILE A 1 112 ? -12.639 -3.600 22.329 1.00 75.19 112 ILE A CA 1
ATOM 853 C C . ILE A 1 112 ? -13.392 -3.786 21.003 1.00 75.19 112 ILE A C 1
ATOM 855 O O . ILE A 1 112 ? -13.628 -2.818 20.286 1.00 75.19 112 ILE A O 1
ATOM 859 N N . GLU A 1 113 ? -13.821 -5.007 20.671 1.00 71.31 113 GLU A N 1
ATOM 860 C CA . GLU A 1 113 ? -14.558 -5.316 19.431 1.00 71.31 113 GLU A CA 1
ATOM 861 C C . GLU A 1 113 ? -15.900 -4.568 19.335 1.00 71.31 113 GLU A C 1
ATOM 863 O O . GLU A 1 113 ? -16.401 -4.348 18.238 1.00 71.31 113 GLU A O 1
ATOM 868 N N . ARG A 1 114 ? -16.464 -4.131 20.470 1.00 71.31 114 ARG A N 1
ATOM 869 C CA . ARG A 1 114 ? -17.735 -3.390 20.539 1.00 71.31 114 ARG A CA 1
ATOM 870 C C . ARG A 1 114 ? -17.555 -1.875 20.673 1.00 71.31 114 ARG A C 1
ATOM 872 O O . ARG A 1 114 ? -18.542 -1.165 20.848 1.00 71.31 114 ARG A O 1
ATOM 879 N N . LYS A 1 115 ? -16.316 -1.372 20.637 1.00 81.44 115 LYS A N 1
ATOM 880 C CA . LYS A 1 115 ? -15.980 0.034 20.919 1.00 81.44 115 LYS A CA 1
ATOM 881 C C . LYS A 1 115 ? -15.135 0.634 19.778 1.00 81.44 115 LYS A C 1
ATOM 883 O O . LYS A 1 115 ? -13.917 0.747 19.915 1.00 81.44 115 LYS A O 1
ATOM 888 N N . PRO A 1 116 ? -15.757 1.041 18.652 1.00 81.75 116 PRO A N 1
ATOM 889 C CA . PRO A 1 116 ? -15.048 1.621 17.502 1.00 81.75 116 PRO A CA 1
ATOM 890 C C . PRO A 1 116 ? -14.239 2.871 17.861 1.00 81.75 116 PRO A C 1
ATOM 892 O O . PRO A 1 116 ? -13.142 3.083 17.352 1.00 81.75 116 PRO A O 1
ATOM 895 N N . GLU A 1 117 ? -14.769 3.684 18.773 1.00 83.06 117 GLU A N 1
ATOM 896 C CA . GLU A 1 117 ? -14.131 4.915 19.247 1.00 83.06 117 GLU A CA 1
ATOM 897 C C . GLU A 1 117 ? -12.821 4.617 19.986 1.00 83.06 117 GLU A C 1
ATOM 899 O O . GLU A 1 117 ? -11.810 5.265 19.725 1.00 83.06 117 GLU A O 1
ATOM 904 N N . LEU A 1 118 ? -12.807 3.572 20.823 1.00 85.38 118 LEU A N 1
ATOM 905 C CA . LEU A 1 118 ? -11.606 3.100 21.512 1.00 85.38 118 LEU A CA 1
ATOM 906 C C . LEU A 1 118 ? -10.563 2.566 20.521 1.00 85.38 118 LEU A C 1
ATOM 908 O O . LEU A 1 118 ? -9.387 2.908 20.615 1.00 85.38 118 LEU A O 1
ATOM 912 N N . GLN A 1 119 ? -10.986 1.758 19.543 1.00 86.81 119 GLN A N 1
ATOM 913 C CA . GLN A 1 119 ? -10.087 1.257 18.498 1.00 86.81 119 GLN A CA 1
ATOM 914 C C . GLN A 1 119 ? -9.439 2.407 17.717 1.00 86.81 119 GLN A C 1
ATOM 916 O O . GLN A 1 119 ? -8.222 2.422 17.524 1.00 86.81 119 GLN A O 1
ATOM 921 N N . SER A 1 120 ? -10.249 3.390 17.316 1.00 85.94 120 SER A N 1
ATOM 922 C CA . SER A 1 120 ? -9.800 4.590 16.612 1.00 85.94 120 SER A CA 1
ATOM 923 C C . SER A 1 120 ? -8.804 5.392 17.438 1.00 85.94 120 SER A C 1
ATOM 925 O O . SER A 1 120 ? -7.784 5.840 16.913 1.00 85.94 120 SER A O 1
ATOM 927 N N . ALA A 1 121 ? -9.073 5.556 18.731 1.00 84.44 121 ALA A N 1
ATOM 928 C CA . ALA A 1 121 ? -8.217 6.297 19.639 1.00 84.44 121 ALA A CA 1
ATOM 929 C C . ALA A 1 121 ? -6.862 5.603 19.851 1.00 84.44 121 ALA A C 1
ATOM 931 O O . ALA A 1 121 ? -5.819 6.257 19.778 1.00 84.44 121 ALA A O 1
ATOM 932 N N . ILE A 1 122 ? -6.856 4.275 20.024 1.00 87.62 122 ILE A N 1
ATOM 933 C CA . ILE A 1 122 ? -5.625 3.478 20.140 1.00 87.62 122 ILE A CA 1
ATOM 934 C C . ILE A 1 122 ? -4.795 3.588 18.860 1.00 87.62 122 ILE A C 1
ATOM 936 O O . ILE A 1 122 ? -3.615 3.921 18.925 1.00 87.62 122 ILE A O 1
ATOM 940 N N . ILE A 1 123 ? -5.406 3.360 17.694 1.00 89.31 123 ILE A N 1
ATOM 941 C CA . ILE A 1 123 ? -4.716 3.439 16.399 1.00 89.31 123 ILE A CA 1
ATOM 942 C C . ILE A 1 123 ? -4.133 4.834 16.172 1.00 89.31 123 ILE A C 1
ATOM 944 O O . ILE A 1 123 ? -2.966 4.955 15.798 1.00 89.31 123 ILE A O 1
ATOM 948 N N . SER A 1 124 ? -4.923 5.876 16.436 1.00 87.19 124 SER A N 1
ATOM 949 C CA . SER A 1 124 ? -4.497 7.265 16.247 1.00 87.19 124 SER A CA 1
ATOM 950 C C . SER A 1 124 ? -3.311 7.611 17.134 1.00 87.19 124 SER A C 1
ATOM 952 O O . SER A 1 124 ? -2.311 8.142 16.654 1.00 87.19 124 SER A O 1
ATOM 954 N N . SER A 1 125 ? -3.380 7.235 18.409 1.00 86.50 125 SER A N 1
ATOM 955 C CA . SER A 1 125 ? -2.328 7.528 19.380 1.00 86.50 125 SER A CA 1
ATOM 956 C C . SER A 1 125 ? -1.044 6.754 19.086 1.00 86.50 125 SER A C 1
ATOM 958 O O . SER A 1 125 ? 0.038 7.338 19.123 1.00 86.50 125 SER A O 1
ATOM 960 N N . LEU A 1 126 ? -1.150 5.468 18.726 1.00 86.12 126 LEU A N 1
ATOM 961 C CA . LEU A 1 126 ? 0.004 4.657 18.328 1.00 86.12 126 LEU A CA 1
ATOM 962 C C . LEU A 1 126 ? 0.679 5.220 17.075 1.00 86.12 126 LEU A C 1
ATOM 964 O O . LEU A 1 126 ? 1.906 5.324 17.033 1.00 86.12 126 LEU A O 1
ATOM 968 N N . LEU A 1 127 ? -0.103 5.608 16.063 1.00 85.94 127 LEU A N 1
ATOM 969 C CA . LEU A 1 127 ? 0.453 6.168 14.838 1.00 85.94 127 LEU A CA 1
ATOM 970 C C . LEU A 1 127 ? 1.126 7.519 15.109 1.00 85.94 127 LEU A C 1
ATOM 972 O O . LEU A 1 127 ? 2.280 7.693 14.741 1.00 85.94 127 LEU A O 1
ATOM 976 N N . LEU A 1 128 ? 0.476 8.449 15.810 1.00 84.25 128 LEU A N 1
ATOM 977 C CA . LEU A 1 128 ? 1.065 9.755 16.137 1.00 84.25 128 LEU A CA 1
ATOM 978 C C . LEU A 1 128 ? 2.332 9.618 16.999 1.00 84.25 128 LEU A C 1
ATOM 980 O O . LEU A 1 128 ? 3.376 10.184 16.658 1.00 84.25 128 LEU A O 1
ATOM 984 N N . GLY A 1 129 ? 2.290 8.785 18.045 1.00 81.69 129 GLY A N 1
ATOM 985 C CA . GLY A 1 129 ? 3.442 8.508 18.908 1.00 81.69 129 GLY A CA 1
ATOM 986 C C . GLY A 1 129 ? 4.629 7.902 18.147 1.00 81.69 129 GLY A C 1
ATOM 987 O O . GLY A 1 129 ? 5.790 8.215 18.436 1.00 81.69 129 GLY A O 1
ATOM 988 N N . ARG A 1 130 ? 4.360 7.109 17.100 1.00 78.94 130 ARG A N 1
ATOM 989 C CA . ARG A 1 130 ? 5.385 6.550 16.204 1.00 78.94 130 ARG A CA 1
ATOM 990 C C . ARG A 1 130 ? 6.135 7.620 15.410 1.00 78.94 130 ARG A C 1
ATOM 992 O O . ARG A 1 130 ? 7.322 7.422 15.127 1.00 78.94 130 ARG A O 1
ATOM 999 N N . PHE A 1 131 ? 5.473 8.726 15.073 1.00 78.69 131 PHE A N 1
ATOM 1000 C CA . PHE A 1 131 ? 6.072 9.884 14.402 1.00 78.69 131 PHE A CA 1
ATOM 1001 C C . PHE A 1 131 ? 6.561 10.966 15.376 1.00 78.69 131 PHE A C 1
ATOM 1003 O O . PHE A 1 131 ? 6.921 12.057 14.939 1.00 78.69 131 PHE A O 1
ATOM 1010 N N . GLY A 1 132 ? 6.603 10.674 16.683 1.00 78.12 132 GLY A N 1
ATOM 1011 C CA . GLY A 1 132 ? 7.038 11.627 17.709 1.00 78.12 132 GLY A CA 1
ATOM 1012 C C . GLY A 1 132 ? 6.063 12.792 17.904 1.00 78.12 132 GLY A C 1
ATOM 1013 O O . GLY A 1 132 ? 6.443 13.837 18.427 1.00 78.12 132 GLY A O 1
ATOM 1014 N N . MET A 1 133 ? 4.817 12.632 17.455 1.00 82.19 133 MET A N 1
ATOM 1015 C CA . MET A 1 133 ? 3.766 13.631 17.582 1.00 82.19 133 MET A CA 1
ATOM 1016 C C . MET A 1 133 ? 2.965 13.357 18.854 1.00 82.19 133 MET A C 1
ATOM 1018 O O . MET A 1 133 ? 2.463 12.249 19.046 1.00 82.19 133 MET A O 1
ATOM 1022 N N . LYS A 1 134 ? 2.837 14.361 19.727 1.00 79.94 134 LYS A N 1
ATOM 1023 C CA . LYS A 1 134 ? 2.070 14.235 20.972 1.00 79.94 134 LYS A CA 1
ATOM 1024 C C . LYS A 1 134 ? 0.575 14.349 20.659 1.00 79.94 134 LYS A C 1
ATOM 1026 O O . LYS A 1 134 ? 0.162 15.411 20.194 1.00 79.94 134 LYS A O 1
ATOM 1031 N N . PRO A 1 135 ? -0.243 13.309 20.903 1.00 72.62 135 PRO A N 1
ATOM 1032 C CA . PRO A 1 135 ? -1.684 13.435 20.743 1.00 72.62 135 PRO A CA 1
ATOM 1033 C C . PRO A 1 135 ? -2.223 14.402 21.807 1.00 72.62 135 PRO A C 1
ATOM 1035 O O . PRO A 1 135 ? -2.071 14.170 23.007 1.00 72.62 135 PRO A O 1
ATOM 1038 N N . GLY A 1 136 ? -2.819 15.515 21.377 1.00 61.84 136 GLY A N 1
ATOM 1039 C CA . GLY A 1 136 ? -3.544 16.426 22.261 1.00 61.84 136 GLY A CA 1
ATOM 1040 C C . GLY A 1 136 ? -4.955 15.898 22.511 1.00 61.84 136 GLY A C 1
ATOM 1041 O O . GLY A 1 136 ? -5.831 16.080 21.674 1.00 61.84 136 GLY A O 1
ATOM 1042 N N . GLY A 1 137 ? -5.187 15.217 23.636 1.00 64.12 137 GLY A N 1
ATOM 1043 C CA . GLY A 1 137 ? -6.497 14.630 23.949 1.00 64.12 137 GLY A CA 1
ATOM 1044 C C . GLY A 1 137 ? -6.942 13.575 22.922 1.00 64.12 137 GLY A C 1
ATOM 1045 O O . GLY A 1 137 ? -6.169 12.688 22.560 1.00 64.12 137 GLY A O 1
ATOM 1046 N N . TYR A 1 138 ? -8.189 13.668 22.440 1.00 57.09 138 TYR A N 1
ATOM 1047 C CA . TYR A 1 138 ? -8.721 12.832 21.352 1.00 57.09 138 TYR A CA 1
ATOM 1048 C C . TYR A 1 138 ? -8.155 13.293 19.999 1.00 57.09 138 TYR A C 1
ATOM 1050 O O . TYR A 1 138 ? -8.869 13.899 19.203 1.00 57.09 138 TYR A O 1
ATOM 1058 N N . ALA A 1 139 ? -6.879 13.028 19.719 1.00 54.28 139 ALA A N 1
ATOM 1059 C CA . ALA A 1 139 ? -6.318 13.311 18.401 1.00 54.28 139 ALA A CA 1
ATOM 1060 C C . ALA A 1 139 ? -7.024 12.439 17.343 1.00 54.28 139 ALA A C 1
ATOM 1062 O O . ALA A 1 139 ? -6.904 11.210 17.349 1.00 54.28 139 ALA A O 1
ATOM 1063 N N . LYS A 1 140 ? -7.806 13.074 16.462 1.00 68.31 140 LYS A N 1
ATOM 1064 C CA . LYS A 1 140 ? -8.602 12.398 15.433 1.00 68.31 140 LYS A CA 1
ATOM 1065 C C . LYS A 1 140 ? -7.811 12.368 14.140 1.00 68.31 140 LYS A C 1
ATOM 1067 O O . LYS A 1 140 ? -7.902 13.284 13.325 1.00 68.31 140 LYS A O 1
ATOM 1072 N N . LEU A 1 141 ? -7.072 11.284 13.924 1.00 80.31 141 LEU A N 1
ATOM 1073 C CA . LEU A 1 141 ? -6.664 10.969 12.561 1.00 80.31 141 LEU A CA 1
ATOM 1074 C C . LEU A 1 141 ? -7.888 10.916 11.639 1.00 80.31 141 LEU A C 1
ATOM 1076 O O . LEU A 1 141 ? -9.005 10.653 12.106 1.00 80.31 141 LEU A O 1
ATOM 1080 N N . PRO A 1 142 ? -7.691 11.108 10.327 1.00 82.19 142 PRO A N 1
ATOM 1081 C CA . PRO A 1 142 ? -8.763 10.913 9.381 1.00 82.19 142 PRO A CA 1
ATOM 1082 C C . PRO A 1 142 ? -9.407 9.544 9.494 1.00 82.19 142 PRO A C 1
ATOM 1084 O O . PRO A 1 142 ? -8.719 8.526 9.582 1.00 82.19 142 PRO A O 1
ATOM 1087 N N . GLY A 1 143 ? -10.743 9.522 9.477 1.00 84.75 143 GLY A N 1
ATOM 1088 C CA . GLY A 1 143 ? -11.516 8.288 9.624 1.00 84.75 143 GLY A CA 1
ATOM 1089 C C . GLY A 1 143 ? -11.109 7.227 8.600 1.00 84.75 143 GLY A C 1
ATOM 1090 O O . GLY A 1 143 ? -10.998 6.052 8.944 1.00 84.75 143 GLY A O 1
ATOM 1091 N N . TRP A 1 144 ? -10.767 7.651 7.379 1.00 89.00 144 TRP A N 1
ATOM 1092 C CA . TRP A 1 144 ? -10.245 6.769 6.338 1.00 89.00 144 TRP A CA 1
ATOM 1093 C C . TRP A 1 144 ? -8.872 6.169 6.703 1.00 89.00 144 TRP A C 1
ATOM 1095 O O . TRP A 1 144 ? -8.647 4.987 6.465 1.00 89.00 144 TRP A O 1
ATOM 1105 N N . MET A 1 145 ? -7.961 6.913 7.349 1.00 89.50 145 MET A N 1
ATOM 1106 C CA . MET A 1 145 ? -6.671 6.368 7.812 1.00 89.50 145 MET A CA 1
ATOM 1107 C C . MET A 1 145 ? -6.872 5.331 8.918 1.00 89.50 145 MET A C 1
ATOM 1109 O O . MET A 1 145 ? -6.224 4.284 8.933 1.00 89.50 145 MET A O 1
ATOM 1113 N N . VAL A 1 146 ? -7.799 5.600 9.838 1.00 89.75 146 VAL A N 1
ATOM 1114 C CA . VAL A 1 146 ? -8.154 4.649 10.894 1.00 89.75 146 VAL A CA 1
ATOM 1115 C C . VAL A 1 146 ? -8.766 3.385 10.284 1.00 89.75 146 VAL A C 1
ATOM 1117 O O . VAL A 1 146 ? -8.326 2.281 10.605 1.00 89.75 146 VAL A O 1
ATOM 1120 N N . ALA A 1 147 ? -9.722 3.529 9.361 1.00 91.81 147 ALA A N 1
ATOM 1121 C CA . ALA A 1 147 ? -10.348 2.410 8.658 1.00 91.81 147 ALA A CA 1
ATOM 1122 C C . ALA A 1 147 ? -9.322 1.576 7.868 1.00 91.81 147 ALA A C 1
ATOM 1124 O O . ALA A 1 147 ? -9.359 0.347 7.915 1.00 91.81 147 ALA A O 1
ATOM 1125 N N . ALA A 1 148 ? -8.350 2.226 7.222 1.00 91.44 148 ALA A N 1
ATOM 1126 C CA . ALA A 1 148 ? -7.248 1.573 6.520 1.00 91.44 148 ALA A CA 1
ATOM 1127 C C . ALA A 1 148 ? -6.416 0.654 7.431 1.00 91.44 148 ALA A C 1
ATOM 1129 O O . ALA A 1 148 ? -6.062 -0.464 7.039 1.00 91.44 148 ALA A O 1
ATOM 1130 N N . ILE A 1 149 ? -6.091 1.123 8.641 1.00 90.31 149 ILE A N 1
ATOM 1131 C CA . ILE A 1 149 ? -5.323 0.360 9.634 1.00 90.31 149 ILE A CA 1
ATOM 1132 C C . ILE A 1 149 ? -6.181 -0.754 10.235 1.00 90.31 149 ILE A C 1
ATOM 1134 O O . ILE A 1 149 ? -5.695 -1.878 10.366 1.00 90.31 149 ILE A O 1
ATOM 1138 N N . LEU A 1 150 ? -7.454 -0.485 10.537 1.00 89.38 150 LEU A N 1
ATOM 1139 C CA . LEU A 1 150 ? -8.396 -1.498 11.019 1.00 89.38 150 LEU A CA 1
ATOM 1140 C C . LEU A 1 150 ? -8.543 -2.655 10.031 1.00 89.38 150 LEU A C 1
ATOM 1142 O O . LEU A 1 150 ? -8.405 -3.808 10.436 1.00 89.38 150 LEU A O 1
ATOM 1146 N N . TYR A 1 151 ? -8.712 -2.356 8.741 1.00 89.12 151 TYR A N 1
ATOM 1147 C CA . TYR A 1 151 ? -8.757 -3.375 7.692 1.00 89.12 151 TYR A CA 1
ATOM 1148 C C . TYR A 1 151 ? -7.484 -4.228 7.679 1.00 89.12 151 TYR A C 1
ATOM 1150 O O . TYR A 1 151 ? -7.544 -5.457 7.626 1.00 89.12 151 TYR A O 1
ATOM 1158 N N . LYS A 1 152 ? -6.307 -3.596 7.786 1.00 86.38 152 LYS A N 1
ATOM 1159 C CA . LYS A 1 152 ? -5.033 -4.324 7.841 1.00 86.38 152 LYS A CA 1
ATOM 1160 C C . LYS A 1 152 ? -4.916 -5.203 9.092 1.00 86.38 152 LYS A C 1
ATOM 1162 O O . LYS A 1 152 ? -4.419 -6.320 8.977 1.00 86.38 152 LYS A O 1
ATOM 1167 N N . ILE A 1 153 ? -5.374 -4.739 10.258 1.00 85.38 153 ILE A N 1
ATOM 1168 C CA . ILE A 1 153 ? -5.405 -5.527 11.503 1.00 85.38 153 ILE A CA 1
ATOM 1169 C C . ILE A 1 153 ? -6.323 -6.743 11.347 1.00 85.38 153 ILE A C 1
ATOM 1171 O O . ILE A 1 153 ? -5.905 -7.861 11.645 1.00 85.38 153 ILE A O 1
ATOM 1175 N N . GLU A 1 154 ? -7.552 -6.538 10.867 1.00 83.38 154 GLU A N 1
ATOM 1176 C CA . GLU A 1 154 ? -8.527 -7.610 10.642 1.00 83.38 154 GLU A CA 1
ATOM 1177 C C . GLU A 1 154 ? -7.967 -8.654 9.675 1.00 83.38 154 GLU A C 1
ATOM 1179 O O . GLU A 1 154 ? -7.969 -9.852 9.960 1.00 83.38 154 GLU A O 1
ATOM 1184 N N . ARG A 1 155 ? -7.387 -8.195 8.566 1.00 78.00 155 ARG A N 1
ATOM 1185 C CA . ARG A 1 155 ? -6.790 -9.070 7.567 1.00 78.00 155 ARG A CA 1
ATOM 1186 C C . ARG A 1 155 ? -5.610 -9.869 8.109 1.00 78.00 155 ARG A C 1
ATOM 1188 O O . ARG A 1 155 ? -5.509 -11.052 7.812 1.00 78.00 155 ARG A O 1
ATOM 1195 N N . ARG A 1 156 ? -4.745 -9.268 8.933 1.00 75.00 156 ARG A N 1
ATOM 1196 C CA . ARG A 1 156 ? -3.610 -9.967 9.567 1.00 75.00 156 ARG A CA 1
ATOM 1197 C C . ARG A 1 156 ? -4.060 -11.041 10.563 1.00 75.00 156 ARG A C 1
ATOM 1199 O O . ARG A 1 156 ? -3.300 -11.958 10.845 1.00 75.00 156 ARG A O 1
ATOM 1206 N N . ARG A 1 157 ? -5.279 -10.918 11.100 1.00 71.62 157 ARG A N 1
ATOM 1207 C CA . ARG A 1 157 ? -5.923 -11.916 11.971 1.00 71.62 157 ARG A CA 1
ATOM 1208 C C . ARG A 1 157 ? -6.671 -13.000 11.186 1.00 71.62 157 ARG A C 1
ATOM 1210 O O . ARG A 1 157 ? -7.078 -13.989 11.787 1.00 71.62 157 ARG A O 1
ATOM 1217 N N . SER A 1 158 ? -6.880 -12.820 9.881 1.00 67.25 158 SER A N 1
ATOM 1218 C CA . SER A 1 158 ? -7.563 -13.798 9.035 1.00 67.25 158 SER A CA 1
ATOM 1219 C C . SER A 1 158 ? -6.674 -15.016 8.778 1.00 67.25 158 SER A C 1
ATOM 1221 O O . SER A 1 158 ? -5.483 -14.878 8.507 1.00 67.25 158 SER A O 1
ATOM 1223 N N . SER A 1 159 ? -7.269 -16.211 8.788 1.00 48.81 159 SER A N 1
ATOM 1224 C CA . SER A 1 159 ? -6.603 -17.467 8.410 1.00 48.81 159 SER A CA 1
ATOM 1225 C C . SER A 1 159 ? -6.128 -17.494 6.952 1.00 48.81 159 SER A C 1
ATOM 1227 O O . SER A 1 159 ? -5.294 -18.320 6.600 1.00 48.81 159 SER A O 1
ATOM 1229 N N . LEU A 1 160 ? -6.636 -16.584 6.116 1.00 55.44 160 LEU A N 1
ATOM 1230 C CA . LEU A 1 160 ? -6.287 -16.441 4.700 1.00 55.44 160 LEU A CA 1
ATOM 1231 C C . LEU A 1 160 ? -5.108 -15.476 4.470 1.00 55.44 160 LEU A C 1
ATOM 1233 O O . LEU A 1 160 ? -4.827 -15.092 3.335 1.00 55.44 160 LEU A O 1
ATOM 1237 N N . PHE A 1 161 ? -4.433 -15.027 5.533 1.00 57.97 161 PHE A N 1
ATOM 1238 C CA . PHE A 1 161 ? -3.275 -14.149 5.408 1.00 57.97 161 PHE A CA 1
ATOM 1239 C C . PHE A 1 161 ? -2.064 -14.905 4.843 1.00 57.97 161 PHE A C 1
ATOM 1241 O O . PHE A 1 161 ? -1.443 -15.716 5.527 1.00 57.97 161 PHE A O 1
ATOM 1248 N N . LEU A 1 162 ? -1.689 -14.578 3.606 1.00 54.78 162 LEU A N 1
ATOM 1249 C CA . LEU A 1 162 ? -0.419 -14.973 3.002 1.00 54.78 162 LEU A CA 1
ATOM 1250 C C . LEU A 1 162 ? 0.609 -13.855 3.214 1.00 54.78 162 LEU A C 1
ATOM 1252 O O . LEU A 1 162 ? 0.403 -12.711 2.804 1.00 54.78 162 LEU A O 1
ATOM 1256 N N . GLN A 1 163 ? 1.720 -14.172 3.880 1.00 51.69 163 GLN A N 1
ATOM 1257 C CA . GLN A 1 163 ? 2.774 -13.199 4.156 1.00 51.69 163 GLN A CA 1
ATOM 1258 C C . GLN A 1 163 ? 3.380 -12.674 2.844 1.00 51.69 163 GLN A C 1
ATOM 1260 O O . GLN A 1 163 ? 3.757 -13.451 1.978 1.00 51.69 163 GLN A O 1
ATOM 1265 N N . GLY A 1 164 ? 3.467 -11.348 2.700 1.00 50.19 164 GLY A N 1
ATOM 1266 C CA . GLY A 1 164 ? 3.998 -10.690 1.494 1.00 50.19 164 GLY A CA 1
ATOM 1267 C C . GLY A 1 164 ? 2.971 -10.457 0.379 1.00 50.19 164 GLY A C 1
ATOM 1268 O O . GLY A 1 164 ? 3.200 -9.613 -0.480 1.00 50.19 164 GLY A O 1
ATOM 1269 N N . VAL A 1 165 ? 1.809 -11.110 0.435 1.00 53.66 165 VAL A N 1
ATOM 1270 C CA . VAL A 1 165 ? 0.722 -10.947 -0.539 1.00 53.66 165 VAL A CA 1
ATOM 1271 C C . VAL A 1 165 ? -0.288 -9.960 0.038 1.00 53.66 165 VAL A C 1
ATOM 1273 O O . VAL A 1 165 ? -0.848 -10.192 1.111 1.00 53.66 165 VAL A O 1
ATOM 1276 N N . VAL A 1 166 ? -0.551 -8.839 -0.638 1.00 60.16 166 VAL A N 1
ATOM 1277 C CA . VAL A 1 166 ? -1.548 -7.839 -0.207 1.00 60.16 166 VAL A CA 1
ATOM 1278 C C . VAL A 1 166 ? -2.751 -7.773 -1.175 1.00 60.16 166 VAL A C 1
ATOM 1280 O O . VAL A 1 166 ? -2.770 -7.033 -2.139 1.00 60.16 166 VAL A O 1
ATOM 1283 N N . THR A 1 167 ? -3.810 -8.532 -0.925 1.00 67.12 167 THR A N 1
ATOM 1284 C CA . THR A 1 167 ? -5.003 -8.561 -1.784 1.00 67.12 167 THR A CA 1
ATOM 1285 C C . THR A 1 167 ? -6.025 -7.473 -1.427 1.00 67.12 167 THR A C 1
ATOM 1287 O O . THR A 1 167 ? -6.333 -7.272 -0.244 1.00 67.12 167 THR A O 1
ATOM 1290 N N . TYR A 1 168 ? -6.598 -6.845 -2.460 1.00 78.50 168 TYR A N 1
ATOM 1291 C CA . TYR A 1 168 ? -7.756 -5.943 -2.389 1.00 78.50 168 TYR A CA 1
ATOM 1292 C C . TYR A 1 168 ? -8.889 -6.454 -3.307 1.00 78.50 168 TYR A C 1
ATOM 1294 O O . TYR A 1 168 ? -9.169 -5.857 -4.350 1.00 78.50 168 TYR A O 1
ATOM 1302 N N . PRO A 1 169 ? -9.513 -7.598 -2.961 1.00 73.50 169 PRO A N 1
ATOM 1303 C CA . PRO A 1 169 ? -10.495 -8.260 -3.819 1.00 73.50 169 PRO A CA 1
ATOM 1304 C C . PRO A 1 169 ? -11.786 -7.452 -4.019 1.00 73.50 169 PRO A C 1
ATOM 1306 O O . PRO A 1 169 ? -12.353 -7.465 -5.110 1.00 73.50 169 PRO A O 1
ATOM 1309 N N . GLY A 1 170 ? -12.254 -6.727 -3.002 1.00 78.88 170 GLY A N 1
ATOM 1310 C CA . GLY A 1 170 ? -13.431 -5.871 -3.113 1.00 78.88 170 GLY A CA 1
ATOM 1311 C C . GLY A 1 170 ? -13.179 -4.692 -4.050 1.00 78.88 170 GLY A C 1
ATOM 1312 O O . GLY A 1 170 ? -13.990 -4.417 -4.935 1.00 78.88 170 GLY A O 1
ATOM 1313 N N . VAL A 1 171 ? -12.018 -4.042 -3.923 1.00 83.81 171 VAL A N 1
ATOM 1314 C CA . VAL A 1 171 ? -11.625 -2.959 -4.841 1.00 83.81 171 VAL A CA 1
ATOM 1315 C C . VAL A 1 171 ? -11.432 -3.495 -6.259 1.00 83.81 171 VAL A C 1
ATOM 1317 O O . VAL A 1 171 ? -11.790 -2.822 -7.224 1.00 83.81 171 VAL A O 1
ATOM 1320 N N . ARG A 1 172 ? -10.926 -4.724 -6.409 1.00 76.62 172 ARG A N 1
ATOM 1321 C CA . ARG A 1 172 ? -10.765 -5.364 -7.719 1.00 76.62 172 ARG A CA 1
ATOM 1322 C C . ARG A 1 172 ? -12.104 -5.580 -8.404 1.00 76.62 172 ARG A C 1
ATOM 1324 O O . ARG A 1 172 ? -12.249 -5.204 -9.563 1.00 76.62 172 ARG A O 1
ATOM 1331 N N . ALA A 1 173 ? -13.079 -6.132 -7.684 1.00 69.44 173 ALA A N 1
ATOM 1332 C CA . ALA A 1 173 ? -14.429 -6.333 -8.200 1.00 69.44 173 ALA A CA 1
ATOM 1333 C C . ALA A 1 173 ? -15.077 -5.004 -8.636 1.00 69.44 173 ALA A C 1
ATOM 1335 O O . ALA A 1 173 ? -15.708 -4.939 -9.692 1.00 69.44 173 ALA A O 1
ATOM 1336 N N . LEU A 1 174 ? -14.859 -3.923 -7.876 1.00 77.62 174 LEU A N 1
ATOM 1337 C CA . LEU A 1 174 ? -15.273 -2.571 -8.267 1.00 77.62 174 LEU A CA 1
ATOM 1338 C C . LEU A 1 174 ? -14.615 -2.112 -9.578 1.00 77.62 174 LEU A C 1
ATOM 1340 O O . LEU A 1 174 ? -15.303 -1.642 -10.479 1.00 77.62 174 LEU A O 1
ATOM 1344 N N . CYS A 1 175 ? -13.300 -2.291 -9.720 1.00 76.44 175 CYS A N 1
ATOM 1345 C CA . CYS A 1 175 ? -12.587 -1.901 -10.939 1.00 76.44 175 CYS A CA 1
ATOM 1346 C C . CYS A 1 175 ? -13.043 -2.716 -12.165 1.00 76.44 175 CYS A C 1
ATOM 1348 O O . CYS A 1 175 ? -13.264 -2.145 -13.229 1.00 76.44 175 CYS A O 1
ATOM 1350 N N . ILE A 1 176 ? -13.214 -4.040 -12.025 1.00 62.75 176 ILE A N 1
ATOM 1351 C CA . ILE A 1 176 ? -13.673 -4.924 -13.117 1.00 62.75 176 ILE A CA 1
ATOM 1352 C C . ILE A 1 176 ? -15.094 -4.554 -13.562 1.00 62.75 176 ILE A C 1
ATOM 1354 O O . ILE A 1 176 ? -15.391 -4.531 -14.753 1.00 62.75 176 ILE A O 1
ATOM 1358 N N . SER A 1 177 ? -15.968 -4.204 -12.616 1.00 66.44 177 SER A N 1
ATOM 1359 C CA . SER A 1 177 ? -17.341 -3.783 -12.922 1.00 66.44 177 SER A CA 1
ATOM 1360 C C . SER A 1 177 ? -17.459 -2.380 -13.529 1.00 66.44 177 SER A C 1
ATOM 1362 O O . SER A 1 177 ? -18.566 -1.910 -13.792 1.00 66.44 177 SER A O 1
ATOM 1364 N N . GLY A 1 178 ? -16.337 -1.693 -13.772 1.00 69.50 178 GLY A N 1
ATOM 1365 C CA . GLY A 1 178 ? -16.341 -0.318 -14.268 1.00 69.50 178 GLY A CA 1
ATOM 1366 C C . GLY A 1 178 ? -16.887 0.677 -13.239 1.00 69.50 178 GLY A C 1
ATOM 1367 O O . GLY A 1 178 ? -17.380 1.744 -13.608 1.00 69.50 178 GLY A O 1
ATOM 1368 N N . SER A 1 179 ? -16.832 0.322 -11.955 1.00 81.38 179 SER A N 1
ATOM 1369 C CA . SER A 1 179 ? -17.236 1.135 -10.808 1.00 81.38 179 SER A CA 1
ATOM 1370 C C . SER A 1 179 ? -16.016 1.486 -9.959 1.00 81.38 179 SER A C 1
ATOM 1372 O O . SER A 1 179 ? -16.003 1.242 -8.753 1.00 81.38 179 SER A O 1
ATOM 1374 N N . ASP A 1 180 ? -14.975 2.036 -10.599 1.00 83.06 180 ASP A N 1
ATOM 1375 C CA . ASP A 1 180 ? -13.728 2.407 -9.923 1.00 83.06 180 ASP A CA 1
ATOM 1376 C C . ASP A 1 180 ? -13.997 3.250 -8.664 1.00 83.06 180 ASP A C 1
ATOM 1378 O O . ASP A 1 180 ? -14.876 4.120 -8.672 1.00 83.06 180 ASP A O 1
ATOM 1382 N N . PRO A 1 181 ? -13.214 3.055 -7.591 1.00 88.81 181 PRO A N 1
ATOM 1383 C CA . PRO A 1 181 ? -13.390 3.829 -6.377 1.00 88.81 181 PRO A CA 1
ATOM 1384 C C . PRO A 1 181 ? -13.090 5.316 -6.615 1.00 88.81 181 PRO A C 1
ATOM 1386 O O . PRO A 1 181 ? -12.035 5.694 -7.132 1.00 88.81 181 PRO A O 1
ATOM 1389 N N . ASP A 1 182 ? -14.017 6.170 -6.189 1.00 89.69 182 ASP A N 1
ATOM 1390 C CA . ASP A 1 182 ? -13.863 7.621 -6.234 1.00 89.69 182 ASP A CA 1
ATOM 1391 C C . ASP A 1 182 ? -13.138 8.121 -4.975 1.00 89.69 182 ASP A C 1
ATOM 1393 O O . ASP A 1 182 ? -13.615 7.940 -3.850 1.00 89.69 182 ASP A O 1
ATOM 1397 N N . LEU A 1 183 ? -11.983 8.767 -5.179 1.00 91.12 183 LEU A N 1
ATOM 1398 C CA . LEU A 1 183 ? -11.140 9.324 -4.117 1.00 91.12 183 LEU A CA 1
ATOM 1399 C C . LEU A 1 183 ? -11.925 10.231 -3.164 1.00 91.12 183 LEU A C 1
ATOM 1401 O O . LEU A 1 183 ? -11.795 10.131 -1.945 1.00 91.12 183 LEU A O 1
ATOM 1405 N N . TRP A 1 184 ? -12.723 11.136 -3.720 1.00 89.94 184 TRP A N 1
ATOM 1406 C CA . TRP A 1 184 ? -13.404 12.165 -2.954 1.00 89.94 184 TRP A CA 1
ATOM 1407 C C . TRP A 1 184 ? -14.618 11.603 -2.229 1.00 89.94 184 TRP A C 1
ATOM 1409 O O . TRP A 1 184 ? -14.886 12.029 -1.110 1.00 89.94 184 TRP A O 1
ATOM 1419 N N . ASN A 1 185 ? -15.291 10.594 -2.782 1.00 88.75 185 ASN A N 1
ATOM 1420 C CA . ASN A 1 185 ? -16.345 9.890 -2.050 1.00 88.75 185 ASN A CA 1
ATOM 1421 C C . ASN A 1 185 ? -15.791 9.139 -0.832 1.00 88.75 185 ASN A C 1
ATOM 1423 O O . ASN A 1 185 ? -16.399 9.182 0.232 1.00 88.75 185 ASN A O 1
ATOM 1427 N N . ILE A 1 186 ? -14.616 8.510 -0.933 1.00 89.69 186 ILE A N 1
ATOM 1428 C CA . ILE A 1 186 ? -13.990 7.818 0.213 1.00 89.69 186 ILE A CA 1
ATOM 1429 C C . ILE A 1 186 ? -13.696 8.789 1.362 1.00 89.69 186 ILE A C 1
ATOM 1431 O O . ILE A 1 186 ? -13.835 8.451 2.539 1.00 89.69 186 ILE A O 1
ATOM 1435 N N . VAL A 1 187 ? -13.265 10.000 1.027 1.00 87.62 187 VAL A N 1
ATOM 1436 C CA . VAL A 1 187 ? -12.836 10.989 2.020 1.00 87.62 187 VAL A CA 1
ATOM 1437 C C . VAL A 1 187 ? -14.036 11.749 2.588 1.00 87.62 187 VAL A C 1
ATOM 1439 O O . VAL A 1 187 ? -14.116 11.937 3.800 1.00 87.62 187 VAL A O 1
ATOM 1442 N N . ASN A 1 188 ? -14.994 12.129 1.738 1.00 86.12 188 ASN A N 1
ATOM 1443 C CA . ASN A 1 188 ? -16.123 12.987 2.112 1.00 86.12 188 ASN A CA 1
ATOM 1444 C C . ASN A 1 188 ? -17.349 12.203 2.605 1.00 86.12 188 ASN A C 1
ATOM 1446 O O . ASN A 1 188 ? -18.222 12.780 3.253 1.00 86.12 188 ASN A O 1
ATOM 1450 N N . CYS A 1 189 ? -17.432 10.899 2.324 1.00 87.25 189 CYS A N 1
ATOM 1451 C CA . CYS A 1 189 ? -18.537 10.033 2.742 1.00 87.25 189 CYS A CA 1
ATOM 1452 C C . CYS A 1 189 ? -18.024 8.859 3.598 1.00 87.25 189 CYS A C 1
ATOM 1454 O O . CYS A 1 189 ? -18.084 7.705 3.169 1.00 87.25 189 CYS A O 1
ATOM 1456 N N . PRO A 1 190 ? -17.495 9.124 4.810 1.00 87.62 190 PRO A N 1
ATOM 1457 C CA . PRO A 1 190 ? -16.938 8.078 5.654 1.00 87.62 190 PRO A CA 1
ATOM 1458 C C . PRO A 1 190 ? -18.021 7.116 6.151 1.00 87.62 190 PRO A C 1
ATOM 1460 O O . PRO A 1 190 ? -19.034 7.539 6.712 1.00 87.62 190 PRO A O 1
ATOM 1463 N N . LEU A 1 191 ? -17.763 5.816 6.003 1.00 88.62 191 LEU A N 1
ATOM 1464 C CA . LEU A 1 191 ? -18.599 4.758 6.568 1.00 88.62 191 LEU A CA 1
ATOM 1465 C C . LEU A 1 191 ? -18.103 4.342 7.958 1.00 88.62 191 LEU A C 1
ATOM 1467 O O . LEU A 1 191 ? -16.926 4.479 8.303 1.00 88.62 191 LEU A O 1
ATOM 1471 N N . LYS A 1 192 ? -19.012 3.805 8.769 1.00 85.50 192 LYS A N 1
ATOM 1472 C CA . LYS A 1 192 ? -18.773 3.292 10.122 1.00 85.50 192 LYS A CA 1
ATOM 1473 C C . LYS A 1 192 ? -18.887 1.766 10.142 1.00 85.50 192 LYS A C 1
ATOM 1475 O O . LYS A 1 192 ? -19.632 1.210 9.344 1.00 85.50 192 LYS A O 1
ATOM 1480 N N . PRO A 1 193 ? -18.269 1.071 11.117 1.00 81.06 193 PRO A N 1
ATOM 1481 C CA . PRO A 1 193 ? -18.389 -0.387 11.244 1.00 81.06 193 PRO A CA 1
ATOM 1482 C C . PRO A 1 193 ? -19.828 -0.929 11.262 1.00 81.06 193 PRO A C 1
ATOM 1484 O O . PRO A 1 193 ? -20.063 -2.061 10.849 1.00 81.06 193 PRO A O 1
ATOM 1487 N N . GLY A 1 194 ? -20.796 -0.124 11.715 1.00 79.38 194 GLY A N 1
ATOM 1488 C CA . GLY A 1 194 ? -22.219 -0.475 11.701 1.00 79.38 194 GLY A CA 1
ATOM 1489 C C . GLY A 1 194 ? -22.846 -0.586 10.304 1.00 79.38 194 GLY A C 1
ATOM 1490 O O . GLY A 1 194 ? -23.885 -1.224 10.181 1.00 79.38 194 GLY A O 1
ATOM 1491 N N . ASP A 1 195 ? -22.211 -0.046 9.257 1.00 82.06 195 ASP A N 1
ATOM 1492 C CA . ASP A 1 195 ? -22.709 -0.078 7.871 1.00 82.06 195 ASP A CA 1
ATOM 1493 C C . ASP A 1 195 ? -22.474 -1.439 7.178 1.00 82.06 195 ASP A C 1
ATOM 1495 O O . ASP A 1 195 ? -22.734 -1.609 5.984 1.00 82.06 195 ASP A O 1
ATOM 1499 N N . GLY A 1 196 ? -21.977 -2.434 7.920 1.00 83.81 196 GLY A N 1
ATOM 1500 C CA . GLY A 1 196 ? -21.916 -3.826 7.484 1.00 83.81 196 GLY A CA 1
ATOM 1501 C C . GLY A 1 196 ? -20.948 -4.059 6.312 1.00 83.81 196 GLY A C 1
ATOM 1502 O O . GLY A 1 196 ? -19.826 -3.548 6.334 1.00 83.81 196 GLY A O 1
ATOM 150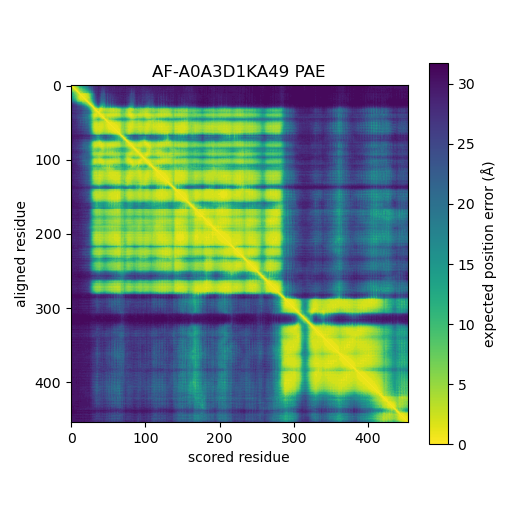3 N N . PRO A 1 197 ? -21.329 -4.846 5.284 1.00 81.00 197 PRO A N 1
ATOM 1504 C CA . PRO A 1 197 ? -20.448 -5.167 4.155 1.00 81.00 197 PRO A CA 1
ATOM 1505 C C . PRO A 1 197 ? -19.903 -3.939 3.414 1.00 81.00 197 PRO A C 1
ATOM 1507 O O . PRO A 1 197 ? -18.749 -3.948 2.982 1.00 81.00 197 PRO A O 1
ATOM 1510 N N . SER A 1 198 ? -20.688 -2.861 3.329 1.00 85.75 198 SER A N 1
ATOM 1511 C CA . SER A 1 198 ? -20.264 -1.600 2.714 1.00 85.75 198 SER A CA 1
ATOM 1512 C C . SER A 1 198 ? -19.072 -0.985 3.446 1.00 85.75 198 SER A C 1
ATOM 1514 O O . SER A 1 198 ? -18.141 -0.496 2.806 1.00 85.75 198 SER A O 1
ATOM 1516 N N . TYR A 1 199 ? -19.042 -1.073 4.783 1.00 88.50 199 TYR A N 1
ATOM 1517 C CA . TYR A 1 199 ? -17.894 -0.622 5.569 1.00 88.50 199 TYR A CA 1
ATOM 1518 C C . TYR A 1 199 ? -16.635 -1.432 5.267 1.00 88.50 199 TYR A C 1
ATOM 1520 O O . TYR A 1 199 ? -15.543 -0.875 5.226 1.00 88.50 199 TYR A O 1
ATOM 1528 N N . ARG A 1 200 ? -16.762 -2.741 5.027 1.00 86.50 200 ARG A N 1
ATOM 1529 C CA . ARG A 1 200 ? -15.605 -3.587 4.718 1.00 86.50 200 ARG A CA 1
ATOM 1530 C C . ARG A 1 200 ? -14.956 -3.181 3.397 1.00 86.50 200 ARG A C 1
ATOM 1532 O O . ARG A 1 200 ? -13.740 -3.017 3.353 1.00 86.50 200 ARG A O 1
ATOM 1539 N N . LEU A 1 201 ? -15.766 -2.945 2.365 1.00 88.50 201 LEU A N 1
ATOM 1540 C CA . LEU A 1 201 ? -15.299 -2.430 1.076 1.00 88.50 201 LEU A CA 1
ATOM 1541 C C . LEU A 1 201 ? -14.697 -1.025 1.213 1.00 88.50 201 LEU A C 1
ATOM 1543 O O . LEU A 1 201 ? -13.637 -0.740 0.658 1.00 88.50 201 LEU A O 1
ATOM 1547 N N . TYR A 1 202 ? -15.330 -0.162 2.008 1.00 93.12 202 TYR A N 1
ATOM 1548 C CA . TYR A 1 202 ? -14.801 1.157 2.345 1.00 93.12 202 TYR A CA 1
ATOM 1549 C C . TYR A 1 202 ? -13.425 1.076 3.018 1.00 93.12 202 TYR A C 1
ATOM 1551 O O . TYR A 1 202 ? -12.480 1.718 2.564 1.00 93.12 202 TYR A O 1
ATOM 1559 N N . ALA A 1 203 ? -13.282 0.264 4.065 1.00 92.69 203 ALA A N 1
ATOM 1560 C CA . ALA A 1 203 ? -12.047 0.116 4.829 1.00 92.69 203 ALA A CA 1
ATOM 1561 C C . ALA A 1 203 ? -10.922 -0.507 3.984 1.00 92.69 203 ALA A C 1
ATOM 1563 O O . ALA A 1 203 ? -9.768 -0.079 4.067 1.00 92.69 203 ALA A O 1
ATOM 1564 N N . GLU A 1 204 ? -11.264 -1.460 3.115 1.00 90.56 204 GLU A N 1
ATOM 1565 C CA . GLU A 1 204 ? -10.361 -2.018 2.110 1.00 90.56 204 GLU A CA 1
ATOM 1566 C C . GLU A 1 204 ? -9.860 -0.939 1.137 1.00 90.56 204 GLU A C 1
ATOM 1568 O O . GLU A 1 204 ? -8.652 -0.795 0.931 1.00 90.56 204 GLU A O 1
ATOM 1573 N N . THR A 1 205 ? -10.772 -0.123 0.604 1.00 92.88 205 THR A N 1
ATOM 1574 C CA . THR A 1 205 ? -10.446 0.972 -0.321 1.00 92.88 205 THR A CA 1
ATOM 1575 C C . THR A 1 205 ? -9.592 2.048 0.356 1.00 92.88 205 THR A C 1
ATOM 1577 O O . THR A 1 205 ? -8.613 2.523 -0.219 1.00 92.88 205 THR A O 1
ATOM 1580 N N . CYS A 1 206 ? -9.889 2.381 1.615 1.00 93.69 206 CYS A N 1
ATOM 1581 C CA . CYS A 1 206 ? -9.066 3.270 2.435 1.00 93.69 206 CYS A CA 1
ATOM 1582 C C . CYS A 1 206 ? -7.649 2.715 2.630 1.00 93.69 206 CYS A C 1
ATOM 1584 O O . CYS A 1 206 ? -6.668 3.459 2.615 1.00 93.69 206 CYS A O 1
ATOM 1586 N N . SER A 1 207 ? -7.529 1.398 2.809 1.00 90.25 207 SER A N 1
ATOM 1587 C CA . SER A 1 207 ? -6.242 0.722 2.938 1.00 90.25 207 SER A CA 1
ATOM 1588 C C . SER A 1 207 ? -5.414 0.804 1.656 1.00 90.25 207 SER A C 1
ATOM 1590 O O . SER A 1 207 ? -4.205 1.035 1.733 1.00 90.25 207 SER A O 1
ATOM 1592 N N . LEU A 1 208 ? -6.056 0.688 0.490 1.00 89.44 208 LEU A N 1
ATOM 1593 C CA . LEU A 1 208 ? -5.422 0.913 -0.809 1.00 89.44 208 LEU A CA 1
ATOM 1594 C C . LEU A 1 208 ? -5.026 2.389 -1.006 1.00 89.44 208 LEU A C 1
ATOM 1596 O O . LEU A 1 208 ? -3.914 2.657 -1.454 1.00 89.44 208 LEU A O 1
ATOM 1600 N N . LEU A 1 209 ? -5.867 3.348 -0.597 1.00 91.75 209 LEU A N 1
ATOM 1601 C CA . LEU A 1 209 ? -5.539 4.784 -0.610 1.00 91.75 209 LEU A CA 1
ATOM 1602 C C . LEU A 1 209 ? -4.302 5.106 0.222 1.00 91.75 209 LEU A C 1
ATOM 1604 O O . LEU A 1 209 ? -3.398 5.796 -0.251 1.00 91.75 209 LEU A O 1
ATOM 1608 N N . MET A 1 210 ? -4.230 4.569 1.438 1.00 89.94 210 MET A N 1
ATOM 1609 C CA . MET A 1 210 ? -3.066 4.750 2.296 1.00 89.94 210 MET A CA 1
ATOM 1610 C C . MET A 1 210 ? -1.788 4.233 1.621 1.00 89.94 210 MET A C 1
ATOM 1612 O O . MET A 1 210 ? -0.764 4.914 1.639 1.00 89.94 210 MET A O 1
ATOM 1616 N N . GLU A 1 211 ? -1.838 3.059 0.984 1.00 84.50 211 GLU A N 1
ATOM 1617 C CA . GLU A 1 211 ? -0.696 2.528 0.233 1.00 84.50 211 GLU A CA 1
ATOM 1618 C C . GLU A 1 211 ? -0.330 3.362 -0.990 1.00 84.50 211 GLU A C 1
ATOM 1620 O O . GLU A 1 211 ? 0.856 3.608 -1.215 1.00 84.50 211 GLU A O 1
ATOM 1625 N N . ALA A 1 212 ? -1.322 3.816 -1.753 1.00 85.38 212 ALA A N 1
ATOM 1626 C CA . ALA A 1 212 ? -1.111 4.658 -2.920 1.00 85.38 212 ALA A CA 1
ATOM 1627 C C . ALA A 1 212 ? -0.403 5.967 -2.535 1.00 85.38 212 ALA A C 1
ATOM 1629 O O . ALA A 1 212 ? 0.582 6.332 -3.172 1.00 85.38 212 ALA A O 1
ATOM 1630 N N . ILE A 1 213 ? -0.833 6.625 -1.450 1.00 86.94 213 ILE A N 1
ATOM 1631 C CA . ILE A 1 213 ? -0.187 7.842 -0.931 1.00 86.94 213 ILE A CA 1
ATOM 1632 C C . ILE A 1 213 ? 1.267 7.563 -0.546 1.00 86.94 213 ILE A C 1
ATOM 1634 O O . ILE A 1 213 ? 2.161 8.309 -0.930 1.00 86.94 213 ILE A O 1
ATOM 1638 N N . MET A 1 214 ? 1.539 6.474 0.176 1.00 80.94 214 MET A N 1
ATOM 1639 C CA . MET A 1 214 ? 2.910 6.141 0.581 1.00 80.94 214 MET A CA 1
ATOM 1640 C C . MET A 1 214 ? 3.827 5.810 -0.600 1.00 80.94 214 MET A C 1
ATOM 1642 O O . MET A 1 214 ? 5.024 6.092 -0.539 1.00 80.94 214 MET A O 1
ATOM 1646 N N . LYS A 1 215 ? 3.273 5.212 -1.659 1.00 76.81 215 LYS A N 1
ATOM 1647 C CA . LYS A 1 215 ? 3.970 4.866 -2.906 1.00 76.81 215 LYS A CA 1
ATOM 1648 C C . LYS A 1 215 ? 3.944 6.006 -3.930 1.00 76.81 215 LYS A C 1
ATOM 1650 O O . LYS A 1 215 ? 4.392 5.813 -5.059 1.00 76.81 215 LYS A O 1
ATOM 1655 N N . PHE A 1 216 ? 3.431 7.183 -3.564 1.00 79.19 216 PHE A N 1
ATOM 1656 C CA . PHE A 1 216 ? 3.353 8.315 -4.477 1.00 79.19 216 PHE A CA 1
ATOM 1657 C C . PHE A 1 216 ? 4.765 8.706 -4.959 1.00 79.19 216 PHE A C 1
ATOM 1659 O O . PHE A 1 216 ? 5.665 8.870 -4.122 1.00 79.19 216 PHE A O 1
ATOM 1666 N N . PRO A 1 217 ? 4.986 8.861 -6.281 1.00 68.81 217 PRO A N 1
ATOM 1667 C CA . PRO A 1 217 ? 6.307 9.138 -6.837 1.00 68.81 217 PRO A CA 1
ATOM 1668 C C . PRO A 1 217 ? 6.978 10.373 -6.220 1.00 68.81 217 PRO A C 1
ATOM 1670 O O . PRO A 1 217 ? 6.374 11.436 -6.091 1.00 68.81 217 PRO A O 1
ATOM 1673 N N . GLY A 1 218 ? 8.252 10.242 -5.847 1.00 65.44 218 GLY A N 1
ATOM 1674 C CA . GLY A 1 218 ? 9.084 11.342 -5.346 1.00 65.44 218 GLY A CA 1
ATOM 1675 C C . GLY A 1 218 ? 8.898 11.669 -3.861 1.00 65.44 218 GLY A C 1
ATOM 1676 O O . GLY A 1 218 ? 9.895 11.712 -3.149 1.00 65.44 218 GLY A O 1
ATOM 1677 N N . ASN A 1 219 ? 7.657 11.840 -3.381 1.00 75.19 219 ASN A N 1
ATOM 1678 C CA . ASN A 1 219 ? 7.384 12.444 -2.063 1.00 75.19 219 ASN A CA 1
ATOM 1679 C C . ASN A 1 219 ? 6.304 11.749 -1.206 1.00 75.19 219 ASN A C 1
ATOM 1681 O O . ASN A 1 219 ? 5.894 12.308 -0.187 1.00 75.19 219 ASN A O 1
ATOM 1685 N N . GLY A 1 220 ? 5.849 10.533 -1.536 1.00 78.25 220 GLY A N 1
ATOM 1686 C CA . GLY A 1 220 ? 4.735 9.883 -0.817 1.00 78.25 220 GLY A CA 1
ATOM 1687 C C . GLY A 1 220 ? 4.898 9.776 0.705 1.00 78.25 220 GLY A C 1
ATOM 1688 O O . GLY A 1 220 ? 3.948 9.936 1.474 1.00 78.25 220 GLY A O 1
ATOM 1689 N N . LYS A 1 221 ? 6.139 9.607 1.167 1.00 78.31 221 LYS A N 1
ATOM 1690 C CA . LYS A 1 221 ? 6.497 9.635 2.589 1.00 78.31 221 LYS A CA 1
ATOM 1691 C C . LYS A 1 221 ? 6.233 10.986 3.254 1.00 78.31 221 LYS A C 1
ATOM 1693 O O . LYS A 1 221 ? 5.662 11.036 4.342 1.00 78.31 221 LYS A O 1
ATOM 1698 N N . GLU A 1 222 ? 6.702 12.061 2.635 1.00 80.62 222 GLU A N 1
ATOM 1699 C CA . GLU A 1 222 ? 6.541 13.413 3.164 1.00 80.62 222 GLU A CA 1
ATOM 1700 C C . GLU A 1 222 ? 5.065 13.808 3.156 1.00 80.62 222 GLU A C 1
ATOM 1702 O O . GLU A 1 222 ? 4.570 14.311 4.159 1.00 80.62 222 GLU A O 1
ATOM 1707 N N . MET A 1 223 ? 4.342 13.457 2.089 1.00 84.94 223 MET A N 1
ATOM 1708 C CA . MET A 1 223 ? 2.892 13.630 1.999 1.00 84.94 223 MET A CA 1
ATOM 1709 C C . MET A 1 223 ? 2.169 12.977 3.173 1.00 84.94 223 MET A C 1
ATOM 1711 O O . MET A 1 223 ? 1.377 13.632 3.844 1.00 84.94 223 MET A O 1
ATOM 1715 N N . PHE A 1 224 ? 2.473 11.709 3.461 1.00 86.19 224 PHE A N 1
ATOM 1716 C CA . PHE A 1 224 ? 1.855 11.000 4.577 1.00 86.19 224 PHE A CA 1
ATOM 1717 C C . PHE A 1 224 ? 2.123 11.698 5.918 1.00 86.19 224 PHE A C 1
ATOM 1719 O O . PHE A 1 224 ? 1.201 11.899 6.701 1.00 86.19 224 PHE A O 1
ATOM 1726 N N . ILE A 1 225 ? 3.363 12.135 6.166 1.00 84.12 225 ILE A N 1
ATOM 1727 C CA . ILE A 1 225 ? 3.720 12.865 7.393 1.00 84.12 225 ILE A CA 1
ATOM 1728 C C . ILE A 1 225 ? 2.986 14.210 7.479 1.00 84.12 225 ILE A C 1
ATOM 1730 O O . ILE A 1 225 ? 2.527 14.577 8.559 1.00 84.12 225 ILE A O 1
ATOM 1734 N N . THR A 1 226 ? 2.857 14.944 6.374 1.00 85.19 226 THR A N 1
ATOM 1735 C CA . THR A 1 226 ? 2.115 16.212 6.336 1.00 85.19 226 THR A CA 1
ATOM 1736 C C . THR A 1 226 ? 0.636 16.001 6.651 1.00 85.19 226 THR A C 1
ATOM 1738 O O . THR A 1 226 ? 0.086 16.745 7.457 1.00 85.19 226 THR A O 1
ATOM 1741 N N . LEU A 1 227 ? 0.021 14.936 6.126 1.00 87.25 227 LEU A N 1
ATOM 1742 C CA . LEU A 1 227 ? -1.365 14.570 6.449 1.00 87.25 227 LEU A CA 1
ATOM 1743 C C . LEU A 1 227 ? -1.553 14.160 7.918 1.00 87.25 227 LEU A C 1
ATOM 1745 O O . LEU A 1 227 ? -2.611 14.384 8.498 1.00 87.25 227 LEU A O 1
ATOM 1749 N N . LEU A 1 228 ? -0.536 13.566 8.548 1.00 85.00 228 LEU A N 1
ATOM 1750 C CA . LEU A 1 228 ? -0.577 13.305 9.990 1.00 85.00 228 LEU A CA 1
ATOM 1751 C C . LEU A 1 228 ? -0.488 14.596 10.808 1.00 85.00 228 LEU A C 1
ATOM 1753 O O . LEU A 1 228 ? -1.141 14.706 11.842 1.00 85.00 228 LEU A O 1
ATOM 1757 N N . LYS A 1 229 ? 0.307 15.572 10.355 1.00 81.56 229 LYS A N 1
ATOM 1758 C CA . LYS A 1 229 ? 0.434 16.873 11.026 1.00 81.56 229 LYS A CA 1
ATOM 1759 C C . LYS A 1 229 ? -0.842 17.702 10.918 1.00 81.56 229 LYS A C 1
ATOM 1761 O O . LYS A 1 229 ? -1.219 18.312 11.911 1.00 81.56 229 LYS A O 1
ATOM 1766 N N . SER A 1 230 ? -1.520 17.701 9.769 1.00 80.31 230 SER A N 1
ATOM 1767 C CA . SER A 1 230 ? -2.787 18.432 9.615 1.00 80.31 230 SER A CA 1
ATOM 1768 C C . SER A 1 230 ? -3.871 17.912 10.563 1.00 80.31 230 SER A C 1
ATOM 1770 O O . SER A 1 230 ? -4.644 18.697 11.107 1.00 80.31 230 SER A O 1
ATOM 1772 N N . ALA A 1 231 ? -3.857 16.610 10.874 1.00 74.56 231 ALA A N 1
ATOM 1773 C CA . ALA A 1 231 ? -4.755 16.007 11.860 1.00 74.56 231 ALA A CA 1
ATOM 1774 C C . ALA A 1 231 ? -4.556 16.526 13.302 1.00 74.56 231 ALA A C 1
ATOM 1776 O O . ALA A 1 231 ? -5.425 16.311 14.143 1.00 74.56 231 ALA A O 1
ATOM 1777 N N . LEU A 1 232 ? -3.434 17.193 13.603 1.00 74.88 232 LEU A N 1
ATOM 1778 C CA . LEU A 1 232 ? -3.180 17.835 14.902 1.00 74.88 232 LEU A CA 1
ATOM 1779 C C . LEU A 1 232 ? -3.651 19.295 14.953 1.00 74.88 232 LEU A C 1
ATOM 1781 O O . LEU A 1 232 ? -3.765 19.846 16.044 1.00 74.88 232 LEU A O 1
ATOM 1785 N N . ASN A 1 233 ? -3.896 19.915 13.797 1.00 72.44 233 ASN A N 1
ATOM 1786 C CA . ASN A 1 233 ? -4.229 21.336 13.672 1.00 72.44 233 ASN A CA 1
ATOM 1787 C C . ASN A 1 233 ? -5.744 21.594 13.541 1.00 72.44 233 ASN A C 1
ATOM 1789 O O . ASN A 1 233 ? -6.134 22.711 13.211 1.00 72.44 233 ASN A O 1
ATOM 1793 N N . ASP A 1 234 ? -6.590 20.577 13.755 1.00 66.25 234 ASP A N 1
ATOM 1794 C CA . ASP A 1 234 ? -8.046 20.620 13.521 1.00 66.25 234 ASP A CA 1
ATOM 1795 C C . ASP A 1 234 ? -8.441 21.094 12.104 1.00 66.25 234 ASP A C 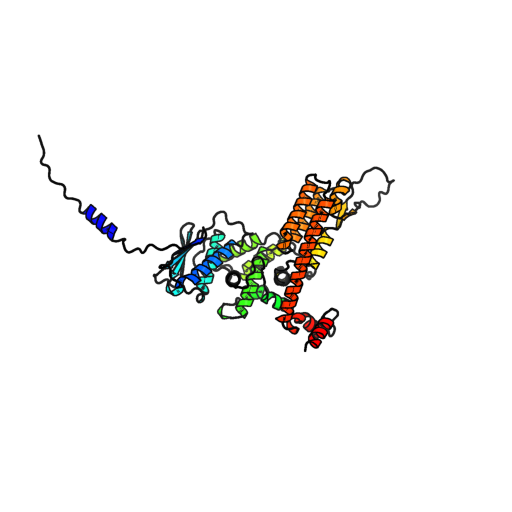1
ATOM 1797 O O . ASP A 1 234 ? -9.544 21.596 11.870 1.00 66.25 234 ASP A O 1
ATOM 1801 N N . GLU A 1 235 ? -7.552 20.909 11.125 1.00 70.25 235 GLU A N 1
ATOM 1802 C CA . GLU A 1 235 ? -7.855 21.184 9.724 1.00 70.25 235 GLU A CA 1
ATOM 1803 C C . GLU A 1 235 ? -8.926 20.212 9.211 1.00 70.25 235 GLU A C 1
ATOM 1805 O O . GLU A 1 235 ? -8.962 19.026 9.563 1.00 70.25 235 GLU A O 1
ATOM 1810 N N . LYS A 1 236 ? -9.798 20.711 8.330 1.00 77.75 236 LYS A N 1
ATOM 1811 C CA . LYS A 1 236 ? -10.705 19.856 7.568 1.00 77.75 236 LYS A CA 1
ATOM 1812 C C . LYS A 1 236 ? -9.874 18.867 6.751 1.00 77.75 236 LYS A C 1
ATOM 1814 O O . LYS A 1 236 ? -9.038 19.243 5.934 1.00 77.75 236 LYS A O 1
ATOM 1819 N N . GLN A 1 237 ? -10.055 17.585 7.038 1.00 74.31 237 GLN A N 1
ATOM 1820 C CA . GLN A 1 237 ? -9.153 16.528 6.577 1.00 74.31 237 GLN A CA 1
ATOM 1821 C C . GLN A 1 237 ? -9.213 16.316 5.058 1.00 74.31 237 GLN A C 1
ATOM 1823 O O . GLN A 1 237 ? -8.230 15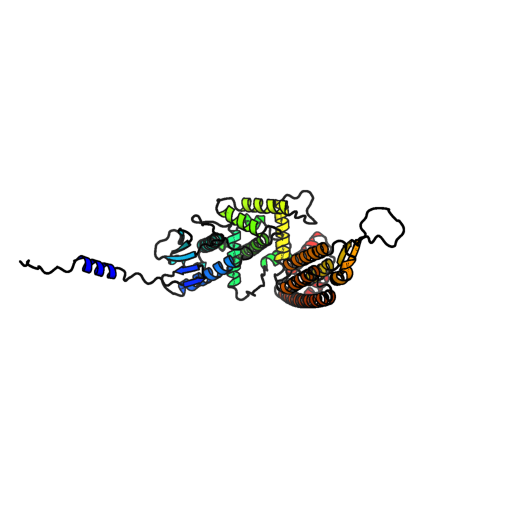.885 4.457 1.00 74.31 237 GLN A O 1
ATOM 1828 N N . ASP A 1 238 ? -10.357 16.620 4.447 1.00 78.50 238 ASP A N 1
ATOM 1829 C CA . ASP A 1 238 ? -10.560 16.665 3.003 1.00 78.50 238 ASP A CA 1
ATOM 1830 C C . ASP A 1 238 ? -9.785 17.814 2.355 1.00 78.50 238 ASP A C 1
ATOM 1832 O O . ASP A 1 238 ? -9.107 17.585 1.353 1.00 78.50 238 ASP A O 1
ATOM 1836 N N . ASP A 1 239 ? -9.810 19.006 2.954 1.00 82.38 239 ASP A N 1
ATOM 1837 C CA . ASP A 1 239 ? -9.041 20.165 2.486 1.00 82.38 239 ASP A CA 1
ATOM 1838 C C . ASP A 1 239 ? -7.532 19.890 2.573 1.00 82.38 239 ASP A C 1
ATOM 1840 O O . ASP A 1 239 ? -6.817 20.015 1.578 1.00 82.38 239 ASP A O 1
ATOM 1844 N N . ALA A 1 240 ? -7.055 19.374 3.710 1.00 84.50 240 ALA A N 1
ATOM 1845 C CA . ALA A 1 240 ? -5.646 19.020 3.880 1.00 84.50 240 ALA A CA 1
ATOM 1846 C C . ALA A 1 240 ? -5.179 17.961 2.863 1.00 84.50 240 ALA A C 1
ATOM 1848 O O . ALA A 1 240 ? -4.076 18.048 2.317 1.00 84.50 240 ALA A O 1
ATOM 1849 N N . LEU A 1 241 ? -6.017 16.959 2.571 1.00 87.50 241 LEU A N 1
ATOM 1850 C CA . LEU A 1 241 ? -5.705 15.959 1.553 1.00 87.50 241 LEU A CA 1
ATOM 1851 C C . LEU A 1 241 ? -5.680 16.561 0.144 1.00 87.50 241 LEU A C 1
ATOM 1853 O O . LEU A 1 241 ? -4.763 16.254 -0.624 1.00 87.50 241 LEU A O 1
ATOM 1857 N N . ARG A 1 242 ? -6.653 17.417 -0.191 1.00 87.31 242 ARG A N 1
ATOM 1858 C CA . ARG A 1 242 ? -6.707 18.132 -1.475 1.00 87.31 242 ARG A CA 1
ATOM 1859 C C . ARG A 1 242 ? -5.459 18.973 -1.687 1.00 87.31 242 ARG A C 1
ATOM 1861 O O . ARG A 1 242 ? -4.871 18.888 -2.765 1.00 87.31 242 ARG A O 1
ATOM 1868 N N . ASP A 1 243 ? -5.037 19.725 -0.680 1.00 85.50 243 ASP A N 1
ATOM 1869 C CA . ASP A 1 243 ? -3.890 20.624 -0.769 1.00 85.50 243 ASP A CA 1
ATOM 1870 C C . ASP A 1 243 ? -2.584 19.847 -0.942 1.00 85.50 243 ASP A C 1
ATOM 1872 O O . ASP A 1 243 ? -1.841 20.084 -1.902 1.00 85.50 243 ASP A O 1
ATOM 1876 N N . VAL A 1 244 ? -2.349 18.841 -0.089 1.00 87.44 244 VAL A N 1
ATOM 1877 C CA . VAL A 1 244 ? -1.142 18.003 -0.154 1.00 87.44 244 VAL A CA 1
ATOM 1878 C C . VAL A 1 244 ? -1.057 17.257 -1.487 1.00 87.44 244 VAL A C 1
ATOM 1880 O O . VAL A 1 244 ? 0.008 17.240 -2.110 1.00 87.44 244 VAL A O 1
ATOM 1883 N N . LEU A 1 245 ? -2.152 16.654 -1.963 1.00 85.19 245 LEU A N 1
ATOM 1884 C CA . LEU A 1 245 ? -2.154 15.956 -3.253 1.00 85.19 245 LEU A CA 1
ATOM 1885 C C . LEU A 1 245 ? -1.959 16.923 -4.420 1.00 85.19 245 LEU A C 1
ATOM 1887 O O . LEU A 1 245 ? -1.133 16.661 -5.293 1.00 85.19 245 LEU A O 1
ATOM 1891 N N . SER A 1 246 ? -2.671 18.051 -4.429 1.00 82.19 246 SER A N 1
ATOM 1892 C CA . SER A 1 246 ? -2.598 19.033 -5.516 1.00 82.19 246 SER A CA 1
ATOM 1893 C C . SER A 1 246 ? -1.197 19.615 -5.660 1.00 82.19 246 SER A C 1
ATOM 1895 O O . SER A 1 246 ? -0.698 19.766 -6.776 1.00 82.19 246 SER A O 1
ATOM 1897 N N . GLU A 1 247 ? -0.539 19.929 -4.545 1.00 83.25 247 GLU A N 1
ATOM 1898 C CA . GLU A 1 247 ? 0.834 20.421 -4.553 1.00 83.25 247 GLU A CA 1
ATOM 1899 C C . GLU A 1 247 ? 1.814 19.368 -5.087 1.00 83.25 247 GLU A C 1
ATOM 1901 O O . GLU A 1 247 ? 2.672 19.681 -5.916 1.00 83.25 247 GLU A O 1
ATOM 1906 N N . ASN A 1 248 ? 1.666 18.108 -4.674 1.00 80.81 248 ASN A N 1
ATOM 1907 C CA . ASN A 1 248 ? 2.567 17.040 -5.105 1.00 80.81 248 ASN A CA 1
ATOM 1908 C C . ASN A 1 248 ? 2.348 16.628 -6.563 1.00 80.81 248 ASN A C 1
ATOM 1910 O O . ASN A 1 248 ? 3.319 16.350 -7.262 1.00 80.81 248 ASN A O 1
ATOM 1914 N N . ILE A 1 249 ? 1.114 16.681 -7.066 1.00 79.44 249 ILE A N 1
ATOM 1915 C CA . ILE A 1 249 ? 0.816 16.498 -8.494 1.00 79.44 249 ILE A CA 1
ATOM 1916 C C . ILE A 1 249 ? 1.465 17.607 -9.330 1.00 79.44 249 ILE A C 1
ATOM 1918 O O . ILE A 1 249 ? 2.092 17.311 -10.347 1.00 79.44 249 ILE A O 1
ATOM 1922 N N . LYS A 1 250 ? 1.382 18.871 -8.882 1.00 76.19 250 LYS A N 1
ATOM 1923 C CA . LYS A 1 250 ? 2.039 20.010 -9.551 1.00 76.19 250 LYS A CA 1
ATOM 1924 C C . LYS A 1 250 ? 3.561 19.864 -9.572 1.00 76.19 250 LYS A C 1
ATOM 1926 O O . LYS A 1 250 ? 4.177 20.090 -10.607 1.00 76.19 250 LYS A O 1
ATOM 1931 N N . ARG A 1 251 ? 4.169 19.488 -8.442 1.00 70.88 251 ARG A N 1
ATOM 1932 C CA . ARG A 1 251 ? 5.629 19.321 -8.316 1.00 70.88 251 ARG A CA 1
ATOM 1933 C C . ARG A 1 251 ? 6.156 18.095 -9.066 1.00 70.88 251 ARG A C 1
ATOM 1935 O O . ARG A 1 251 ? 7.257 18.145 -9.602 1.00 70.88 251 ARG A O 1
ATOM 1942 N N . GLY A 1 252 ? 5.391 17.004 -9.083 1.00 63.78 252 GLY A N 1
ATOM 1943 C CA . GLY A 1 252 ? 5.789 15.724 -9.668 1.00 63.78 252 GLY A CA 1
ATOM 1944 C C . GLY A 1 252 ? 5.698 15.657 -11.192 1.00 63.78 252 GLY A C 1
ATOM 1945 O O . GLY A 1 252 ? 6.230 14.714 -11.769 1.00 63.78 252 GLY A O 1
ATOM 1946 N N . GLY A 1 253 ? 5.041 16.626 -11.843 1.00 57.00 253 GLY A N 1
ATOM 1947 C CA . GLY A 1 253 ? 4.881 16.636 -13.300 1.00 57.00 253 GLY A CA 1
ATOM 1948 C C . GLY A 1 253 ? 4.178 15.381 -13.823 1.00 57.00 253 GLY A C 1
ATOM 1949 O O . GLY A 1 253 ? 4.601 14.822 -14.832 1.00 57.00 253 GLY A O 1
ATOM 1950 N N . MET A 1 254 ? 3.160 14.884 -13.106 1.00 61.09 254 MET A N 1
ATOM 1951 C CA . MET A 1 254 ? 2.385 13.731 -13.571 1.00 61.09 254 MET A CA 1
ATOM 1952 C C . MET A 1 254 ? 1.526 14.132 -14.773 1.00 61.09 254 MET A C 1
ATOM 1954 O O . MET A 1 254 ? 0.393 14.592 -14.623 1.00 61.09 254 MET A O 1
ATOM 1958 N N . ASP A 1 255 ? 2.091 13.946 -15.962 1.00 52.28 255 ASP A N 1
ATOM 1959 C CA . ASP A 1 255 ? 1.366 13.967 -17.224 1.00 52.28 255 ASP A CA 1
ATOM 1960 C C . ASP A 1 255 ? 0.784 12.575 -17.457 1.00 52.28 255 ASP A C 1
ATOM 1962 O O . ASP A 1 255 ? 1.464 11.636 -17.878 1.00 52.28 255 ASP A O 1
ATOM 1966 N N . PHE A 1 256 ? -0.498 12.419 -17.138 1.00 54.28 256 PHE A N 1
ATOM 1967 C CA . PHE A 1 256 ? -1.239 11.250 -17.580 1.00 54.28 256 PHE A CA 1
ATOM 1968 C C . PHE A 1 256 ? -1.431 11.387 -19.091 1.00 54.28 256 PHE A C 1
ATOM 1970 O O . PHE A 1 256 ? -1.989 12.378 -19.555 1.00 54.28 256 PHE A O 1
ATOM 1977 N N . LEU A 1 257 ? -0.974 10.388 -19.856 1.00 41.03 257 LEU A N 1
ATOM 1978 C CA . LEU A 1 257 ? -0.984 10.347 -21.332 1.00 41.03 257 LEU A CA 1
ATOM 1979 C C . LEU A 1 257 ? -2.370 10.566 -21.982 1.00 41.03 257 LEU A C 1
ATOM 1981 O O . LEU A 1 257 ? -2.459 10.648 -23.203 1.00 41.03 257 LEU A O 1
ATOM 1985 N N . PHE A 1 258 ? -3.433 10.672 -21.181 1.00 44.03 258 PHE A N 1
ATOM 1986 C CA . PHE A 1 258 ? -4.819 10.846 -21.608 1.00 44.03 258 PHE A CA 1
ATOM 1987 C C . PHE A 1 258 ? -5.570 11.955 -20.852 1.00 44.03 258 PHE A C 1
ATOM 1989 O O . PHE A 1 258 ? -6.791 12.028 -20.963 1.00 44.03 258 PHE A O 1
ATOM 1996 N N . SER A 1 259 ? -4.888 12.810 -20.081 1.00 45.22 259 SER A N 1
ATOM 1997 C CA . SER A 1 259 ? -5.555 13.935 -19.414 1.00 45.22 259 SER A CA 1
ATOM 1998 C C . SER A 1 259 ? -5.875 15.043 -20.428 1.00 45.22 259 SER A C 1
ATOM 2000 O O . SER A 1 259 ? -4.959 15.526 -21.099 1.00 45.22 259 SER A O 1
ATOM 2002 N N . PRO A 1 260 ? -7.141 15.486 -20.542 1.00 51.03 260 PRO A N 1
ATOM 2003 C CA . PRO A 1 260 ? -7.511 16.682 -21.292 1.00 51.03 260 PRO A CA 1
ATOM 2004 C C . PRO A 1 260 ? -6.671 17.898 -20.874 1.00 51.03 260 PRO A C 1
ATOM 2006 O O . PRO A 1 260 ? -6.347 18.057 -19.696 1.00 51.03 260 PRO A O 1
ATOM 2009 N N . GLU A 1 261 ? -6.386 18.805 -21.815 1.00 52.22 261 GLU A N 1
ATOM 2010 C CA . GLU A 1 261 ? -5.525 19.990 -21.611 1.00 52.22 261 GLU A CA 1
ATOM 2011 C C . GLU A 1 261 ? -5.995 20.946 -20.484 1.00 52.22 261 GLU A C 1
ATOM 2013 O O . GLU A 1 261 ? -5.233 21.814 -20.064 1.00 52.22 261 GLU A O 1
ATOM 2018 N N . ASN A 1 262 ? -7.207 20.759 -19.937 1.00 61.00 262 ASN A N 1
ATOM 2019 C CA . ASN A 1 262 ? -7.844 21.628 -18.937 1.00 61.00 262 ASN A CA 1
ATOM 2020 C C . ASN A 1 262 ? -8.132 20.968 -17.568 1.00 61.00 262 ASN A C 1
ATOM 2022 O O . ASN A 1 262 ? -8.909 21.519 -16.788 1.00 61.00 262 ASN A O 1
ATOM 2026 N N . GLU A 1 263 ? -7.558 19.805 -17.240 1.00 69.81 263 GLU A N 1
ATOM 2027 C CA . GLU A 1 263 ? -7.823 19.167 -15.935 1.00 69.81 263 GLU A CA 1
ATOM 2028 C C . GLU A 1 263 ? -7.213 19.925 -14.746 1.00 69.81 263 GLU A C 1
ATOM 2030 O O . GLU A 1 263 ? -6.018 20.250 -14.721 1.00 69.81 263 GLU A O 1
ATOM 2035 N N . THR A 1 264 ? -8.024 20.139 -13.705 1.00 79.75 264 THR A N 1
ATOM 2036 C CA . THR A 1 264 ? -7.554 20.729 -12.449 1.00 79.75 264 THR A CA 1
ATOM 2037 C C . THR A 1 264 ? -6.690 19.724 -11.667 1.00 79.75 264 THR A C 1
ATOM 2039 O O . THR A 1 264 ? -6.805 18.510 -11.856 1.00 79.75 264 THR A O 1
ATOM 2042 N N . PRO A 1 265 ? -5.831 20.172 -10.731 1.00 77.56 265 PRO A N 1
ATOM 2043 C CA . PRO A 1 265 ? -5.074 19.265 -9.859 1.00 77.56 265 PRO A CA 1
ATOM 2044 C C . PRO A 1 265 ? -5.952 18.269 -9.081 1.00 77.56 265 PRO A C 1
ATOM 2046 O O . PRO A 1 265 ? -5.520 17.152 -8.803 1.00 77.56 265 PRO A O 1
ATOM 2049 N N . VAL A 1 266 ? -7.189 18.662 -8.765 1.00 78.50 266 VAL A N 1
ATOM 2050 C CA . VAL A 1 266 ? -8.186 17.831 -8.076 1.00 78.50 266 VAL A CA 1
ATOM 2051 C C . VAL A 1 266 ? -8.668 16.693 -8.980 1.00 78.50 266 VAL A C 1
ATOM 2053 O O . VAL A 1 266 ? -8.767 15.551 -8.525 1.00 78.50 266 VAL A O 1
ATOM 2056 N N . ASP A 1 267 ? -8.904 16.975 -10.262 1.00 81.62 267 ASP A N 1
ATOM 2057 C CA . ASP A 1 267 ? -9.307 15.965 -11.249 1.00 81.62 267 ASP A CA 1
ATOM 2058 C C . ASP A 1 267 ? -8.175 14.963 -11.487 1.00 81.62 267 ASP A C 1
ATOM 2060 O O . ASP A 1 267 ? -8.387 13.748 -11.435 1.00 81.62 267 ASP A O 1
ATOM 2064 N N . LYS A 1 268 ? -6.942 15.473 -11.612 1.00 81.62 268 LYS A N 1
ATOM 2065 C CA . LYS A 1 268 ? -5.728 14.657 -11.735 1.00 81.62 268 LYS A CA 1
ATOM 2066 C C . LYS A 1 268 ? -5.507 13.753 -10.521 1.00 81.62 268 LYS A C 1
ATOM 2068 O O . LYS A 1 268 ? -5.062 12.622 -10.688 1.00 81.62 268 LYS A O 1
ATOM 2073 N N . ALA A 1 269 ? -5.840 14.205 -9.309 1.00 84.88 269 ALA A N 1
ATOM 2074 C CA . ALA A 1 269 ? -5.765 13.374 -8.105 1.00 84.88 269 ALA A CA 1
ATOM 2075 C C . ALA A 1 269 ? -6.798 12.239 -8.124 1.00 84.88 269 ALA A C 1
ATOM 2077 O O . ALA A 1 269 ? -6.473 11.101 -7.784 1.00 84.88 269 ALA A O 1
ATOM 2078 N N . GLY A 1 270 ? -8.024 12.522 -8.573 1.00 87.56 270 GLY A N 1
ATOM 2079 C CA . GLY A 1 270 ? -9.047 11.496 -8.772 1.00 87.56 270 GLY A CA 1
ATOM 2080 C C . GLY A 1 270 ? -8.635 10.466 -9.830 1.00 87.56 270 GLY A C 1
ATOM 2081 O O . GLY A 1 270 ? -8.743 9.263 -9.595 1.00 87.56 270 GLY A O 1
ATOM 2082 N N . ALA A 1 271 ? -8.106 10.921 -10.969 1.00 83.56 271 ALA A N 1
ATOM 2083 C CA . ALA A 1 271 ? -7.603 10.053 -12.035 1.00 83.56 271 ALA A CA 1
ATOM 2084 C C . ALA A 1 271 ? -6.415 9.195 -11.574 1.00 83.56 271 ALA A C 1
ATOM 2086 O O . ALA A 1 271 ? -6.419 7.979 -11.774 1.00 83.56 271 ALA A O 1
ATOM 2087 N N . TRP A 1 272 ? -5.448 9.805 -10.882 1.00 86.69 272 TRP A N 1
ATOM 2088 C CA . TRP A 1 272 ? -4.329 9.111 -10.249 1.00 86.69 272 TRP A CA 1
ATOM 2089 C C . TRP A 1 272 ? -4.811 7.992 -9.330 1.00 86.69 272 TRP A C 1
ATOM 2091 O O . TRP A 1 272 ? -4.331 6.864 -9.428 1.00 86.69 272 TRP A O 1
ATOM 2101 N N . PHE A 1 273 ? -5.770 8.286 -8.451 1.00 89.19 273 PHE A N 1
ATOM 2102 C CA . PHE A 1 273 ? -6.252 7.301 -7.499 1.00 89.19 273 PHE A CA 1
ATOM 2103 C C . PHE A 1 273 ? -7.007 6.160 -8.183 1.00 89.19 273 PHE A C 1
ATOM 2105 O O . PHE A 1 273 ? -6.781 5.006 -7.834 1.00 89.19 273 PHE A O 1
ATOM 2112 N N . ARG A 1 274 ? -7.823 6.439 -9.210 1.00 86.44 274 ARG A N 1
ATOM 2113 C CA . ARG A 1 274 ? -8.444 5.383 -10.032 1.00 86.44 274 ARG A CA 1
ATOM 2114 C C . ARG A 1 274 ? -7.395 4.496 -10.697 1.00 86.44 274 ARG A C 1
ATOM 2116 O O . ARG A 1 274 ? -7.528 3.278 -10.675 1.00 86.44 274 ARG A O 1
ATOM 2123 N N . MET A 1 275 ? -6.320 5.075 -11.235 1.00 80.88 275 MET A N 1
ATOM 2124 C CA . MET A 1 275 ? -5.204 4.294 -11.781 1.00 80.88 275 MET A CA 1
ATOM 2125 C C . MET A 1 275 ? -4.495 3.473 -10.700 1.00 80.88 275 MET A C 1
ATOM 2127 O O . MET A 1 275 ? -4.206 2.301 -10.919 1.00 80.88 275 MET A O 1
ATOM 2131 N N . ALA A 1 276 ? -4.247 4.052 -9.525 1.00 81.44 276 ALA A N 1
ATOM 2132 C CA . ALA A 1 276 ? -3.658 3.344 -8.394 1.00 81.44 276 ALA A CA 1
ATOM 2133 C C . ALA A 1 276 ? -4.565 2.207 -7.900 1.00 81.44 276 ALA A C 1
ATOM 2135 O O . ALA A 1 276 ? -4.064 1.142 -7.560 1.00 81.44 276 ALA A O 1
ATOM 2136 N N . ALA A 1 277 ? -5.885 2.397 -7.909 1.00 83.75 277 ALA A N 1
ATOM 2137 C CA . ALA A 1 277 ? -6.862 1.367 -7.598 1.00 83.75 277 ALA A CA 1
ATOM 2138 C C . ALA A 1 277 ? -6.858 0.267 -8.653 1.00 83.75 277 ALA A C 1
ATOM 2140 O O . ALA A 1 277 ? -6.727 -0.893 -8.295 1.00 83.75 277 ALA A O 1
ATOM 2141 N N . ARG A 1 278 ? -6.903 0.590 -9.946 1.00 74.88 278 ARG A N 1
ATOM 2142 C CA . ARG A 1 278 ? -6.829 -0.418 -11.012 1.00 74.88 278 ARG A CA 1
ATOM 2143 C C . ARG A 1 278 ? -5.528 -1.215 -10.952 1.00 74.88 278 ARG A C 1
ATOM 2145 O O . ARG A 1 278 ? -5.574 -2.436 -10.983 1.00 74.88 278 ARG A O 1
ATOM 2152 N N . ASN A 1 279 ? -4.392 -0.545 -10.782 1.00 71.31 279 ASN A N 1
ATOM 2153 C CA . ASN A 1 279 ? -3.080 -1.193 -10.749 1.00 71.31 279 ASN A CA 1
ATOM 2154 C C . ASN A 1 279 ? -2.814 -1.933 -9.431 1.00 71.31 279 ASN A C 1
ATOM 2156 O O . ASN A 1 279 ? -2.160 -2.966 -9.432 1.00 71.31 279 ASN A O 1
ATOM 2160 N N . GLY A 1 280 ? -3.282 -1.390 -8.306 1.00 63.44 280 GLY A N 1
ATOM 2161 C CA . GLY A 1 280 ? -3.026 -1.917 -6.965 1.00 63.44 280 GLY A CA 1
ATOM 2162 C C . GLY A 1 280 ? -4.084 -2.896 -6.456 1.00 63.44 280 GLY A C 1
ATOM 2163 O O . GLY A 1 280 ? -3.804 -3.629 -5.511 1.00 63.44 280 GLY A O 1
ATOM 2164 N N . SER A 1 281 ? -5.287 -2.904 -7.045 1.00 63.53 281 SER A N 1
ATOM 2165 C CA . SER A 1 281 ? -6.352 -3.867 -6.727 1.00 63.53 281 SER A CA 1
ATOM 2166 C C . SER A 1 281 ? -6.285 -5.130 -7.561 1.00 63.53 281 SER A C 1
ATOM 2168 O O . SER A 1 281 ? -6.736 -6.172 -7.090 1.00 63.53 281 SER A O 1
ATOM 2170 N N . VAL A 1 282 ? -5.688 -5.074 -8.762 1.00 55.00 282 VAL A N 1
ATOM 2171 C CA . VAL A 1 282 ? -5.141 -6.280 -9.387 1.00 55.00 282 VAL A CA 1
ATOM 2172 C C . VAL A 1 282 ? -4.236 -6.877 -8.326 1.00 55.00 282 VAL A C 1
ATOM 2174 O O . VAL A 1 282 ? -3.290 -6.225 -7.893 1.00 55.00 282 VAL A O 1
ATOM 2177 N N . SER A 1 283 ? -4.660 -8.030 -7.809 1.00 41.28 283 SER A N 1
ATOM 2178 C CA . SER A 1 283 ? -4.033 -8.780 -6.732 1.00 41.28 283 SER A CA 1
ATOM 2179 C C . SER A 1 283 ? -2.550 -8.451 -6.618 1.00 41.28 283 SER A C 1
ATOM 2181 O O . SER A 1 283 ? -1.822 -8.600 -7.597 1.00 41.28 283 SER A O 1
ATOM 2183 N N . ILE A 1 284 ? -2.059 -8.126 -5.417 1.00 39.06 284 ILE A N 1
ATOM 2184 C CA . ILE A 1 284 ? -0.632 -8.249 -5.071 1.00 39.06 284 ILE A CA 1
ATOM 2185 C C . ILE A 1 284 ? -0.297 -9.741 -4.979 1.00 39.06 284 ILE A C 1
ATOM 2187 O O . ILE A 1 284 ? 0.155 -10.260 -3.967 1.00 39.06 284 ILE A O 1
ATOM 2191 N N . PHE A 1 285 ? -0.598 -10.445 -6.053 1.00 38.78 285 PHE A N 1
ATOM 2192 C CA . PHE A 1 285 ? 0.307 -11.384 -6.644 1.00 38.78 285 PHE A CA 1
ATOM 2193 C C . PHE A 1 285 ? 1.102 -10.728 -7.806 1.00 38.78 285 PHE A C 1
ATOM 2195 O O . PHE A 1 285 ? 2.121 -11.282 -8.194 1.00 38.78 285 PHE A O 1
ATOM 2202 N N . TYR A 1 286 ? 0.728 -9.524 -8.292 1.00 44.06 286 TYR A N 1
ATOM 2203 C CA . TYR A 1 286 ? 1.302 -8.897 -9.496 1.00 44.06 286 TYR A CA 1
ATOM 2204 C C . TYR A 1 286 ? 1.271 -7.356 -9.475 1.00 44.06 286 TYR A C 1
ATOM 2206 O O . TYR A 1 286 ? 0.416 -6.744 -10.117 1.00 44.06 286 TYR A O 1
ATOM 2214 N N . PRO A 1 287 ? 2.215 -6.645 -8.833 1.00 45.91 287 PRO A N 1
ATOM 2215 C CA . PRO A 1 287 ? 2.669 -5.396 -9.429 1.00 45.91 287 PRO A CA 1
ATOM 2216 C C . PRO A 1 287 ? 3.178 -5.764 -10.836 1.00 45.91 287 PRO A C 1
ATOM 2218 O O . PRO A 1 287 ? 4.221 -6.374 -10.967 1.00 45.91 287 PRO A O 1
ATOM 2221 N N . GLY A 1 288 ? 2.387 -5.543 -11.883 1.00 56.38 288 GLY A N 1
ATOM 2222 C CA . GLY A 1 288 ? 2.723 -5.981 -13.242 1.00 56.38 288 GLY A CA 1
ATOM 2223 C C . GLY A 1 288 ? 2.477 -7.472 -13.509 1.00 56.38 288 GLY A C 1
ATOM 2224 O O . GLY A 1 288 ? 2.989 -8.344 -12.812 1.00 56.38 288 GLY A O 1
ATOM 2225 N N . THR A 1 289 ? 1.702 -7.760 -14.556 1.00 71.62 289 THR A N 1
ATOM 2226 C CA . THR A 1 289 ? 1.515 -9.126 -15.063 1.00 71.62 289 THR A CA 1
ATOM 2227 C C . THR A 1 289 ? 2.829 -9.723 -15.571 1.00 71.62 289 THR A C 1
ATOM 2229 O O . THR A 1 289 ? 3.781 -8.989 -15.854 1.00 71.62 289 THR A O 1
ATOM 2232 N N . SER A 1 290 ? 2.886 -11.044 -15.748 1.00 79.81 290 SER A N 1
ATOM 2233 C CA . SER A 1 290 ? 4.014 -11.720 -16.401 1.00 79.81 290 SER A CA 1
ATOM 2234 C C . SER A 1 290 ? 4.349 -11.063 -17.749 1.00 79.81 290 SER A C 1
ATOM 2236 O O . SER A 1 290 ? 5.509 -10.751 -18.025 1.00 79.81 290 SER A O 1
ATOM 2238 N N . ASP A 1 291 ? 3.327 -10.715 -18.532 1.00 78.81 291 ASP A N 1
ATOM 2239 C CA . ASP A 1 291 ? 3.486 -10.014 -19.807 1.00 78.81 291 ASP A CA 1
ATOM 2240 C C . ASP A 1 291 ? 3.981 -8.571 -19.643 1.00 78.81 291 ASP A C 1
ATOM 2242 O O . ASP A 1 291 ? 4.834 -8.119 -20.409 1.00 78.81 291 ASP A O 1
ATOM 2246 N N . PHE A 1 292 ? 3.502 -7.830 -18.637 1.00 81.06 292 PHE A N 1
ATOM 2247 C CA . PHE A 1 292 ? 4.035 -6.500 -18.331 1.00 81.06 292 PHE A CA 1
ATOM 2248 C C . PHE A 1 292 ? 5.526 -6.572 -17.984 1.00 81.06 292 PHE A C 1
ATOM 2250 O O . PHE A 1 292 ? 6.310 -5.775 -18.500 1.00 81.06 292 PHE A O 1
ATOM 2257 N N . ALA A 1 293 ? 5.920 -7.530 -17.140 1.00 83.50 293 ALA A N 1
ATOM 2258 C CA . ALA A 1 293 ? 7.301 -7.718 -16.713 1.00 83.50 293 ALA A CA 1
ATOM 2259 C C . ALA A 1 293 ? 8.227 -7.983 -17.911 1.00 83.50 293 ALA A C 1
ATOM 2261 O O . ALA A 1 293 ? 9.265 -7.328 -18.039 1.00 83.50 293 ALA A O 1
ATOM 2262 N N . VAL A 1 294 ? 7.817 -8.873 -18.822 1.00 88.88 294 VAL A N 1
ATOM 2263 C CA . VAL A 1 294 ? 8.551 -9.184 -20.061 1.00 88.88 294 VAL A CA 1
ATOM 2264 C C . VAL A 1 294 ? 8.647 -7.959 -20.963 1.00 88.88 294 VAL A C 1
ATOM 2266 O O . VAL A 1 294 ? 9.751 -7.510 -21.271 1.00 88.88 294 VAL A O 1
ATOM 2269 N N . ASN A 1 295 ? 7.509 -7.361 -21.322 1.00 82.75 295 ASN A N 1
ATOM 2270 C CA . ASN A 1 295 ? 7.464 -6.216 -22.234 1.00 82.75 295 ASN A CA 1
ATOM 2271 C C . ASN A 1 295 ? 8.289 -5.037 -21.704 1.00 82.75 295 ASN A C 1
ATOM 2273 O O . ASN A 1 295 ? 8.966 -4.327 -22.454 1.00 82.75 295 ASN A O 1
ATOM 2277 N N . ARG A 1 296 ? 8.249 -4.811 -20.386 1.00 85.44 296 ARG A N 1
ATOM 2278 C CA . ARG A 1 296 ? 8.987 -3.718 -19.763 1.00 85.44 296 ARG A CA 1
ATOM 2279 C C . ARG A 1 296 ? 10.484 -4.000 -19.702 1.00 85.44 296 ARG A C 1
ATOM 2281 O O . ARG A 1 296 ? 11.254 -3.068 -19.939 1.00 85.44 296 ARG A O 1
ATOM 2288 N N . LEU A 1 297 ? 10.900 -5.242 -19.439 1.00 91.31 297 LEU A N 1
ATOM 2289 C CA . LEU A 1 297 ? 12.307 -5.637 -19.514 1.00 91.31 297 LEU A CA 1
ATOM 2290 C C . LEU A 1 297 ? 12.855 -5.442 -20.934 1.00 91.31 297 LEU A C 1
ATOM 2292 O O . LEU A 1 297 ? 13.884 -4.790 -21.099 1.00 91.31 297 LEU A O 1
ATOM 2296 N N . GLU A 1 298 ? 12.142 -5.913 -21.957 1.00 89.50 298 GLU A N 1
ATOM 2297 C CA . GLU A 1 298 ? 12.551 -5.779 -23.363 1.00 89.50 298 GLU A CA 1
ATOM 2298 C C . GLU A 1 298 ? 12.702 -4.311 -23.795 1.00 89.50 298 GLU A C 1
ATOM 2300 O O . GLU A 1 298 ? 13.653 -3.938 -24.493 1.00 89.50 298 GLU A O 1
ATOM 2305 N N . ALA A 1 299 ? 11.800 -3.443 -23.324 1.00 85.94 299 ALA A N 1
ATOM 2306 C CA . ALA A 1 299 ? 11.879 -2.006 -23.564 1.00 85.94 299 ALA A CA 1
ATOM 2307 C C . ALA A 1 299 ? 13.102 -1.355 -22.893 1.00 85.94 299 ALA A C 1
ATOM 2309 O O . ALA A 1 299 ? 13.663 -0.397 -23.424 1.00 85.94 299 ALA A O 1
ATOM 2310 N N . ILE A 1 300 ? 13.515 -1.850 -21.722 1.00 88.62 300 ILE A N 1
ATOM 2311 C CA . ILE A 1 300 ? 14.709 -1.372 -21.011 1.00 88.62 300 ILE A CA 1
ATOM 2312 C C . ILE A 1 300 ? 15.985 -1.882 -21.691 1.00 88.62 300 ILE A C 1
ATOM 2314 O O . ILE A 1 300 ? 16.974 -1.156 -21.758 1.00 88.62 300 ILE A O 1
ATOM 2318 N N . GLU A 1 301 ? 15.957 -3.104 -22.218 1.00 88.94 301 GLU A N 1
ATOM 2319 C CA . GLU A 1 301 ? 17.097 -3.783 -22.833 1.00 88.94 301 GLU A CA 1
ATOM 2320 C C . GLU A 1 301 ? 17.616 -3.135 -24.108 1.00 88.94 301 GLU A C 1
ATOM 2322 O O . GLU A 1 301 ? 18.799 -3.287 -24.422 1.00 88.94 301 GLU A O 1
ATOM 2327 N N . THR A 1 302 ? 16.761 -2.416 -24.832 1.00 89.69 302 THR A N 1
ATOM 2328 C CA . THR A 1 302 ? 17.139 -1.727 -26.066 1.00 89.69 302 THR A CA 1
ATOM 2329 C C . THR A 1 302 ? 17.558 -0.293 -25.761 1.00 89.69 302 THR A C 1
ATOM 2331 O O . THR A 1 302 ? 16.739 0.565 -25.435 1.00 89.69 302 THR A O 1
ATOM 2334 N N . LEU A 1 303 ? 18.851 -0.008 -25.896 1.00 88.12 303 LEU A N 1
ATOM 2335 C CA . LEU A 1 303 ? 19.435 1.276 -25.527 1.00 88.12 303 LEU A CA 1
ATOM 2336 C C . LEU A 1 303 ? 19.896 2.067 -26.740 1.00 88.12 303 LEU A C 1
ATOM 2338 O O . LEU A 1 303 ? 20.622 1.549 -27.581 1.00 88.12 303 LEU A O 1
ATOM 2342 N N . GLY A 1 304 ? 19.559 3.356 -26.777 1.00 85.19 304 GLY A N 1
ATOM 2343 C CA . GLY A 1 304 ? 20.213 4.327 -27.654 1.00 85.19 304 GLY A CA 1
ATOM 2344 C C . GLY A 1 304 ? 21.443 4.946 -26.984 1.00 85.19 304 GLY A C 1
ATOM 2345 O O . GLY A 1 304 ? 21.365 5.359 -25.824 1.00 85.19 304 GLY A O 1
ATOM 2346 N N . TYR A 1 305 ? 22.557 5.055 -27.708 1.00 85.19 305 TYR A N 1
ATOM 2347 C CA . TYR A 1 305 ? 23.784 5.712 -27.251 1.00 85.19 305 TYR A CA 1
ATOM 2348 C C . TYR A 1 305 ? 24.437 6.542 -28.358 1.00 85.19 305 TYR A C 1
ATOM 2350 O O . TYR A 1 305 ? 24.285 6.270 -29.548 1.00 85.19 305 TYR A O 1
ATOM 2358 N N . THR A 1 306 ? 25.180 7.566 -27.946 1.00 86.38 306 THR A N 1
ATOM 2359 C CA . THR A 1 306 ? 25.960 8.420 -28.845 1.00 86.38 306 THR A CA 1
ATOM 2360 C C . THR A 1 306 ? 27.365 7.860 -29.011 1.00 86.38 306 THR A C 1
ATOM 2362 O O . THR A 1 306 ? 27.985 7.471 -28.016 1.00 86.38 306 THR A O 1
ATOM 2365 N N . VAL A 1 307 ? 27.869 7.839 -30.243 1.00 84.88 307 VAL A N 1
ATOM 2366 C CA . VAL A 1 307 ? 29.221 7.352 -30.550 1.00 84.88 307 VAL A CA 1
ATOM 2367 C C . VAL A 1 307 ? 30.258 8.453 -30.305 1.00 84.88 307 VAL A C 1
ATOM 2369 O O . VAL A 1 307 ? 29.955 9.636 -30.457 1.00 84.88 307 VAL A O 1
ATOM 2372 N N . ASN A 1 308 ? 31.472 8.076 -29.908 1.00 72.81 308 ASN A N 1
ATOM 2373 C CA . ASN A 1 308 ? 32.625 8.975 -29.950 1.00 72.81 308 ASN A CA 1
ATOM 2374 C C . ASN A 1 308 ? 32.917 9.378 -31.403 1.00 72.81 308 ASN A C 1
ATOM 2376 O O . ASN A 1 308 ? 33.135 8.508 -32.245 1.00 72.81 308 ASN A O 1
ATOM 2380 N N . ASP A 1 309 ? 32.957 10.680 -31.695 1.00 62.41 309 ASP A N 1
ATOM 2381 C CA . ASP A 1 309 ? 33.524 11.181 -32.950 1.00 62.41 309 ASP A CA 1
ATOM 2382 C C . ASP A 1 309 ? 35.033 10.905 -32.928 1.00 62.41 309 ASP A C 1
ATOM 2384 O O . ASP A 1 309 ? 35.835 11.728 -32.495 1.00 62.41 309 ASP A O 1
ATOM 2388 N N . THR A 1 310 ? 35.448 9.709 -33.336 1.00 50.88 310 THR A N 1
ATOM 2389 C CA . THR A 1 310 ? 36.845 9.489 -33.702 1.00 50.88 310 THR A CA 1
ATOM 2390 C C . THR A 1 310 ? 37.075 10.165 -35.046 1.00 50.88 310 THR A C 1
ATOM 2392 O O . THR A 1 310 ? 36.548 9.716 -36.062 1.00 50.88 310 THR A O 1
ATOM 2395 N N . GLU A 1 311 ? 37.865 11.240 -35.031 1.00 47.50 311 GLU A N 1
ATOM 2396 C CA . GLU A 1 311 ? 38.267 12.074 -36.175 1.00 47.50 311 GLU A CA 1
ATOM 2397 C C . GLU A 1 311 ? 38.975 11.336 -37.329 1.00 47.50 311 GLU A C 1
ATOM 2399 O O . GLU A 1 311 ? 39.304 11.965 -38.330 1.00 47.50 311 GLU A O 1
ATOM 2404 N N . ASP A 1 312 ? 39.160 10.018 -37.280 1.00 45.75 312 ASP A N 1
ATOM 2405 C CA . ASP A 1 312 ? 39.863 9.283 -38.327 1.00 45.75 312 ASP A CA 1
ATOM 2406 C C . ASP A 1 312 ? 38.945 8.321 -39.084 1.00 45.75 312 ASP A C 1
ATOM 2408 O O . ASP A 1 312 ? 38.495 7.301 -38.560 1.00 45.75 312 ASP A O 1
ATOM 2412 N N . LYS A 1 313 ? 38.798 8.616 -40.384 1.00 41.19 313 LYS A N 1
ATOM 2413 C CA . LYS A 1 313 ? 38.151 7.837 -41.459 1.00 41.19 313 LYS A CA 1
ATOM 2414 C C . LYS A 1 313 ? 36.666 8.117 -41.687 1.00 41.19 313 LYS A C 1
ATOM 2416 O O . LYS A 1 313 ? 35.841 7.229 -41.529 1.00 41.19 313 LYS A O 1
ATOM 2421 N N . LEU A 1 314 ? 36.350 9.300 -42.214 1.00 42.62 314 LEU A N 1
ATOM 2422 C CA . LEU A 1 314 ? 35.406 9.470 -43.333 1.00 42.62 314 LEU A CA 1
ATOM 2423 C C . LEU A 1 314 ? 35.555 10.898 -43.897 1.00 42.62 314 LEU A C 1
ATOM 2425 O O . LEU A 1 314 ? 35.596 11.853 -43.119 1.00 42.62 314 LEU A O 1
ATOM 2429 N N . PRO A 1 315 ? 35.646 11.086 -45.228 1.00 41.19 315 PRO A N 1
ATOM 2430 C CA . PRO A 1 315 ? 35.764 12.415 -45.797 1.00 41.19 315 PRO A CA 1
ATOM 2431 C C . PRO A 1 315 ? 34.437 13.159 -45.623 1.00 41.19 315 PRO A C 1
ATOM 2433 O O . PRO A 1 315 ? 33.406 12.779 -46.175 1.00 41.19 315 PRO A O 1
ATOM 2436 N N . SER A 1 316 ? 34.494 14.216 -44.812 1.00 47.84 316 SER A N 1
ATOM 2437 C CA . SER A 1 316 ? 33.756 15.468 -44.994 1.00 47.84 316 SER A CA 1
ATOM 2438 C C . SER A 1 316 ? 32.300 15.343 -45.469 1.00 47.84 316 SER A C 1
ATOM 2440 O O . SER A 1 316 ? 31.942 15.699 -46.591 1.00 47.84 316 SER A O 1
ATOM 2442 N N . ARG A 1 317 ? 31.402 15.020 -44.533 1.00 42.84 317 ARG A N 1
ATOM 2443 C CA . ARG A 1 317 ? 30.025 15.536 -44.568 1.00 42.84 317 ARG A CA 1
ATOM 2444 C C . ARG A 1 317 ? 29.685 16.239 -43.257 1.00 42.84 317 ARG A C 1
ATOM 2446 O O . ARG A 1 317 ? 28.953 15.738 -42.417 1.00 42.84 317 ARG A O 1
ATOM 2453 N N . LYS A 1 318 ? 30.190 17.469 -43.130 1.00 48.72 318 LYS A N 1
ATOM 2454 C CA . LYS A 1 318 ? 29.513 18.512 -42.353 1.00 48.72 318 LYS A CA 1
ATOM 2455 C C . LYS A 1 318 ? 28.198 18.831 -43.068 1.00 48.72 318 LYS A C 1
ATOM 2457 O O . LYS A 1 318 ? 28.192 19.620 -44.009 1.00 48.72 318 LYS A O 1
ATOM 2462 N N . LYS A 1 319 ? 27.103 18.197 -42.658 1.00 43.78 319 LYS A N 1
ATOM 2463 C CA . LYS A 1 319 ? 25.749 18.721 -42.859 1.00 43.78 319 LYS A CA 1
ATOM 2464 C C . LYS A 1 319 ? 24.858 18.160 -41.758 1.00 43.78 319 LYS A C 1
ATOM 2466 O O . LYS A 1 319 ? 24.640 16.959 -41.701 1.00 43.78 319 LYS A O 1
ATOM 2471 N N . ASP A 1 320 ? 24.410 19.084 -40.916 1.00 45.06 320 ASP A N 1
ATOM 2472 C CA . ASP A 1 320 ? 23.495 18.936 -39.786 1.00 45.06 320 ASP A CA 1
ATOM 2473 C C . ASP A 1 320 ? 24.122 18.278 -38.551 1.00 45.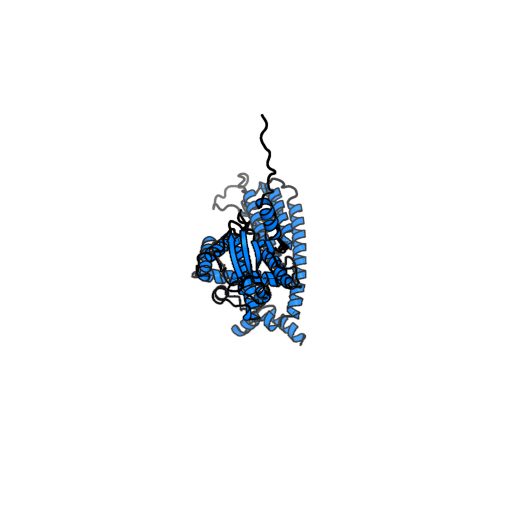06 320 ASP A C 1
ATOM 2475 O O . ASP A 1 320 ? 24.343 17.076 -38.512 1.00 45.06 320 ASP A O 1
ATOM 2479 N N . GLY A 1 321 ? 24.413 19.093 -37.528 1.00 49.59 321 GLY A N 1
ATOM 2480 C CA . GLY A 1 321 ? 24.979 18.696 -36.231 1.00 49.59 321 GLY A CA 1
ATOM 2481 C C . GLY A 1 321 ? 24.048 17.819 -35.389 1.00 49.59 321 GLY A C 1
ATOM 2482 O O . GLY A 1 321 ? 23.677 18.189 -34.279 1.00 49.59 321 GLY A O 1
ATOM 2483 N N . LYS A 1 322 ? 23.641 16.673 -35.932 1.00 56.56 322 LYS A N 1
ATOM 2484 C CA . LYS A 1 322 ? 22.931 15.613 -35.228 1.00 56.56 322 LYS A CA 1
ATOM 2485 C C . LYS A 1 322 ? 23.955 14.571 -34.805 1.00 56.56 322 LYS A C 1
ATOM 2487 O O . LYS A 1 322 ? 24.549 13.906 -35.648 1.00 56.56 322 LYS A O 1
ATOM 2492 N N . ASP A 1 323 ? 24.134 14.452 -33.495 1.00 63.00 323 ASP A N 1
ATOM 2493 C CA . ASP A 1 323 ? 24.836 13.346 -32.849 1.00 63.00 323 ASP A CA 1
ATOM 2494 C C . ASP A 1 323 ? 24.439 12.004 -33.503 1.00 63.00 323 ASP A C 1
ATOM 2496 O O . ASP A 1 323 ? 23.248 11.707 -33.648 1.00 63.00 323 ASP A O 1
ATOM 2500 N N . LEU A 1 324 ? 25.419 11.182 -33.904 1.00 71.12 324 LEU A N 1
ATOM 2501 C CA . LEU A 1 324 ? 25.145 9.852 -34.452 1.00 71.12 324 LEU A CA 1
ATOM 2502 C C . LEU A 1 324 ? 24.655 8.932 -33.323 1.00 71.12 324 LEU A C 1
ATOM 2504 O O . LEU A 1 324 ? 25.441 8.478 -32.487 1.00 71.12 324 LEU A O 1
ATOM 2508 N N . ILE A 1 325 ? 23.349 8.662 -33.300 1.00 81.38 325 ILE A N 1
ATOM 2509 C CA . ILE A 1 325 ? 22.716 7.749 -32.342 1.00 81.38 325 ILE A CA 1
ATOM 2510 C C . ILE A 1 325 ? 22.782 6.323 -32.897 1.00 81.38 325 ILE A C 1
ATOM 2512 O O . ILE A 1 325 ? 22.265 6.044 -33.978 1.00 81.38 325 ILE A O 1
ATOM 2516 N N . ARG A 1 326 ? 23.393 5.412 -32.138 1.00 86.06 326 ARG A N 1
ATOM 2517 C CA . ARG A 1 326 ? 23.357 3.963 -32.375 1.00 86.06 326 ARG A CA 1
ATOM 2518 C C . ARG A 1 326 ? 22.529 3.269 -31.305 1.00 86.06 326 ARG A C 1
ATOM 2520 O O . ARG A 1 326 ? 22.251 3.847 -30.255 1.00 86.06 326 ARG A O 1
ATOM 2527 N N . THR A 1 327 ? 22.146 2.025 -31.570 1.00 87.88 327 THR A N 1
ATOM 2528 C CA . THR A 1 327 ? 21.452 1.175 -30.602 1.00 87.88 327 THR A CA 1
ATOM 2529 C C . THR A 1 327 ? 22.281 -0.049 -30.224 1.00 87.88 327 THR A C 1
ATOM 2531 O O . THR A 1 327 ? 23.064 -0.580 -31.017 1.00 87.88 327 THR A O 1
ATOM 2534 N N . CYS A 1 328 ? 22.156 -0.485 -28.976 1.00 89.38 328 CYS A N 1
ATOM 2535 C CA . CYS A 1 328 ? 22.723 -1.736 -28.484 1.00 89.38 328 CYS A CA 1
ATOM 2536 C C . CYS A 1 328 ? 21.774 -2.401 -27.492 1.00 89.38 328 CYS A C 1
ATOM 2538 O O . CYS A 1 328 ? 20.866 -1.760 -26.958 1.00 89.38 328 CYS A O 1
ATOM 2540 N N . ARG A 1 329 ? 22.001 -3.691 -27.239 1.00 92.62 329 ARG A N 1
ATOM 2541 C CA . ARG A 1 329 ? 21.377 -4.371 -26.100 1.00 92.62 329 ARG A CA 1
ATOM 2542 C C . ARG A 1 329 ? 22.159 -4.084 -24.821 1.00 92.62 329 ARG A C 1
ATOM 2544 O O . ARG A 1 329 ? 23.377 -3.925 -24.881 1.00 92.62 329 ARG A O 1
ATOM 2551 N N . ILE A 1 330 ? 21.494 -4.095 -23.662 1.00 93.06 330 ILE A N 1
ATOM 2552 C CA . ILE A 1 330 ? 22.160 -3.890 -22.360 1.00 93.06 330 ILE A CA 1
ATOM 2553 C C . ILE A 1 330 ? 23.374 -4.807 -22.193 1.00 93.06 330 ILE A C 1
ATOM 2555 O O . ILE A 1 330 ? 24.445 -4.318 -21.848 1.00 93.06 330 ILE A O 1
ATOM 2559 N N . GLY A 1 331 ? 23.242 -6.104 -22.489 1.00 91.69 331 GLY A N 1
ATOM 2560 C CA . GLY A 1 331 ? 24.346 -7.065 -22.363 1.00 91.69 331 GLY A CA 1
ATOM 2561 C C . GLY A 1 331 ? 25.607 -6.688 -23.156 1.00 91.69 331 GLY A C 1
ATOM 2562 O O . GLY A 1 331 ? 26.710 -7.046 -22.758 1.00 91.69 331 GLY A O 1
ATOM 2563 N N . GLU A 1 332 ? 25.472 -5.898 -24.225 1.00 92.81 332 GLU A N 1
ATOM 2564 C CA . GLU A 1 332 ? 26.574 -5.502 -25.109 1.00 92.81 332 GLU A CA 1
ATOM 2565 C C . GLU A 1 332 ? 27.346 -4.268 -24.611 1.00 92.81 332 GLU A C 1
ATOM 2567 O O . GLU A 1 332 ? 28.407 -3.962 -25.162 1.00 92.81 332 GLU A O 1
ATOM 2572 N N . ILE A 1 333 ? 26.846 -3.546 -23.592 1.00 92.94 333 ILE A N 1
ATOM 2573 C CA . ILE A 1 333 ? 27.454 -2.286 -23.119 1.00 92.94 333 ILE A CA 1
ATOM 2574 C C . ILE A 1 333 ? 28.929 -2.492 -22.755 1.00 92.94 333 ILE A C 1
ATOM 2576 O O . ILE A 1 333 ? 29.754 -1.644 -23.080 1.00 92.94 333 ILE A O 1
ATOM 2580 N N . GLY A 1 334 ? 29.282 -3.618 -22.124 1.00 91.38 334 GLY A N 1
ATOM 2581 C CA . GLY A 1 334 ? 30.666 -3.912 -21.733 1.00 91.38 334 GLY A CA 1
ATOM 2582 C C . GLY A 1 334 ? 31.638 -3.940 -22.912 1.00 91.38 334 GLY A C 1
ATOM 2583 O O . GLY A 1 334 ? 32.698 -3.318 -22.845 1.00 91.38 334 GLY A O 1
ATOM 2584 N N . ARG A 1 335 ? 31.254 -4.578 -24.026 1.00 92.19 335 ARG A N 1
ATOM 2585 C CA . ARG A 1 335 ? 32.080 -4.627 -25.246 1.00 92.19 335 ARG A CA 1
ATOM 2586 C C . ARG A 1 335 ? 32.075 -3.295 -25.995 1.00 92.19 335 ARG A C 1
ATOM 2588 O O . ARG A 1 335 ? 33.094 -2.889 -26.543 1.00 92.19 335 ARG A O 1
ATOM 2595 N N . LYS A 1 336 ? 30.927 -2.612 -26.001 1.00 91.12 336 LYS A N 1
ATOM 2596 C CA . LYS A 1 336 ? 30.717 -1.317 -26.664 1.00 91.12 336 LYS A CA 1
ATOM 2597 C C . LYS A 1 336 ? 31.196 -0.123 -25.833 1.00 91.12 336 LYS A C 1
ATOM 2599 O O . LYS A 1 336 ? 31.111 1.017 -26.273 1.00 91.12 336 LYS A O 1
ATOM 2604 N N . TRP A 1 337 ? 31.751 -0.354 -24.647 1.00 91.94 337 TRP A N 1
ATOM 2605 C CA . TRP A 1 337 ? 32.206 0.708 -23.753 1.00 91.94 337 TRP A CA 1
ATOM 2606 C C . TRP A 1 337 ? 33.110 1.760 -24.425 1.00 91.94 337 TRP A C 1
ATOM 2608 O O . TRP A 1 337 ? 32.862 2.947 -24.213 1.00 91.94 337 TRP A O 1
ATOM 2618 N N . PRO A 1 338 ? 34.113 1.390 -25.256 1.00 89.62 338 PRO A N 1
ATOM 2619 C CA . PRO A 1 338 ? 35.023 2.362 -25.872 1.00 89.62 338 PRO A CA 1
ATOM 2620 C C . PRO A 1 338 ? 34.375 3.240 -26.955 1.00 89.62 338 PRO A C 1
ATOM 2622 O O . PRO A 1 338 ? 34.848 4.345 -27.217 1.00 89.62 338 PRO A O 1
ATOM 2625 N N . GLU A 1 339 ? 33.306 2.763 -27.601 1.00 89.69 339 GLU A N 1
ATOM 2626 C CA . GLU A 1 339 ? 32.607 3.514 -28.652 1.00 89.69 339 GLU A CA 1
ATOM 2627 C C . GLU A 1 339 ? 31.536 4.458 -28.092 1.00 89.69 339 GLU A C 1
ATOM 2629 O O . GLU A 1 339 ? 31.129 5.389 -28.783 1.00 89.69 339 GLU A O 1
ATOM 2634 N N . ILE A 1 340 ? 31.094 4.260 -26.846 1.00 89.69 340 ILE A N 1
ATOM 2635 C CA . ILE A 1 340 ? 30.069 5.087 -26.204 1.00 89.69 340 ILE A CA 1
ATOM 2636 C C . ILE A 1 340 ? 30.691 6.392 -25.685 1.00 89.69 340 ILE A C 1
ATOM 2638 O O . ILE A 1 340 ? 31.650 6.378 -24.917 1.00 89.69 340 ILE A O 1
ATOM 2642 N N . ARG A 1 341 ? 30.084 7.536 -26.028 1.00 86.50 341 ARG A N 1
ATOM 2643 C CA . ARG A 1 341 ? 30.562 8.872 -25.623 1.00 86.50 341 ARG A CA 1
ATOM 2644 C C . ARG A 1 341 ? 30.485 9.151 -24.123 1.00 86.50 341 ARG A C 1
ATOM 2646 O O . ARG A 1 341 ? 31.347 9.826 -23.579 1.00 86.50 341 ARG A O 1
ATOM 2653 N N . ASN A 1 342 ? 29.445 8.655 -23.453 1.00 88.69 342 ASN A N 1
ATOM 2654 C CA . ASN A 1 342 ? 29.233 8.823 -22.009 1.00 88.69 342 ASN A CA 1
ATOM 2655 C C . ASN A 1 342 ? 28.682 7.527 -21.383 1.00 88.69 342 ASN A C 1
ATOM 2657 O O . ASN A 1 342 ? 27.491 7.465 -21.050 1.00 88.69 342 ASN A O 1
ATOM 2661 N N . PRO A 1 343 ? 29.509 6.478 -21.244 1.00 89.62 343 PRO A N 1
ATOM 2662 C CA . PRO A 1 343 ? 29.037 5.156 -20.841 1.00 89.62 343 PRO A CA 1
ATOM 2663 C C . PRO A 1 343 ? 28.509 5.141 -19.401 1.00 89.62 343 PRO A C 1
ATOM 2665 O O . PRO A 1 343 ? 27.458 4.560 -19.146 1.00 89.62 343 PRO A O 1
ATOM 2668 N N . ASP A 1 344 ? 29.123 5.892 -18.483 1.00 88.81 344 ASP A N 1
ATOM 2669 C CA . ASP A 1 344 ? 28.648 5.998 -17.096 1.00 88.81 344 ASP A CA 1
ATOM 2670 C C . ASP A 1 344 ? 27.230 6.568 -16.998 1.00 88.81 344 ASP A C 1
ATOM 2672 O O . ASP A 1 344 ? 26.406 6.089 -16.217 1.00 88.81 344 ASP A O 1
ATOM 2676 N N . LYS A 1 345 ? 26.916 7.582 -17.815 1.00 87.81 345 LYS A N 1
ATOM 2677 C CA . LYS A 1 345 ? 25.580 8.190 -17.855 1.00 87.81 345 LYS A CA 1
ATOM 2678 C C . LYS A 1 345 ? 24.544 7.202 -18.393 1.00 87.81 345 LYS A C 1
ATOM 2680 O O . LYS A 1 345 ? 23.421 7.162 -17.888 1.00 87.81 345 LYS A O 1
ATOM 2685 N N . LEU A 1 346 ? 24.923 6.400 -19.392 1.00 87.94 346 LEU A N 1
ATOM 2686 C CA . LEU A 1 346 ? 24.080 5.333 -19.927 1.00 87.94 346 LEU A CA 1
ATOM 2687 C C . LEU A 1 346 ? 23.802 4.269 -18.857 1.00 87.94 346 LEU A C 1
ATOM 2689 O O . LEU A 1 346 ? 22.645 3.906 -18.652 1.00 87.94 346 LEU A O 1
ATOM 2693 N N . VAL A 1 347 ? 24.828 3.840 -18.117 1.00 90.38 347 VAL A N 1
ATOM 2694 C CA . VAL A 1 347 ? 24.688 2.871 -17.021 1.00 90.38 347 VAL A CA 1
ATOM 2695 C C . VAL A 1 347 ? 23.786 3.398 -15.905 1.00 90.38 347 VAL A C 1
ATOM 2697 O O . VAL A 1 347 ? 22.872 2.690 -15.490 1.00 90.38 347 VAL A O 1
ATOM 2700 N N . ILE A 1 348 ? 23.971 4.645 -15.459 1.00 85.00 348 ILE A N 1
ATOM 2701 C CA . ILE A 1 348 ? 23.121 5.260 -14.421 1.00 85.00 348 ILE A CA 1
ATOM 2702 C C . ILE A 1 348 ? 21.652 5.291 -14.863 1.00 85.00 348 ILE A C 1
ATOM 2704 O O . ILE A 1 348 ? 20.756 4.991 -14.073 1.00 85.00 348 ILE A O 1
ATOM 2708 N N . ARG A 1 349 ? 21.386 5.609 -16.137 1.00 85.56 349 ARG A N 1
ATOM 2709 C CA . ARG A 1 349 ? 20.027 5.563 -16.694 1.00 85.56 349 ARG A CA 1
ATOM 2710 C C . ARG A 1 349 ? 19.445 4.148 -16.644 1.00 85.56 349 ARG A C 1
ATOM 2712 O O . ARG A 1 349 ? 18.286 3.993 -16.273 1.00 85.56 349 ARG A O 1
ATOM 2719 N N . CYS A 1 350 ? 20.237 3.129 -16.974 1.00 88.75 350 CYS A N 1
ATOM 2720 C CA . CYS A 1 350 ? 19.803 1.733 -16.894 1.00 88.75 350 CYS A CA 1
ATOM 2721 C C . CYS A 1 350 ? 19.499 1.317 -15.450 1.00 88.75 350 CYS A C 1
ATOM 2723 O O . CYS A 1 350 ? 18.458 0.722 -15.199 1.00 88.75 350 CYS A O 1
ATOM 2725 N N . GLN A 1 351 ? 20.357 1.683 -14.491 1.00 87.00 351 GLN A N 1
ATOM 2726 C CA . GLN A 1 351 ? 20.131 1.418 -13.065 1.00 87.00 351 GLN A CA 1
ATOM 2727 C C . GLN A 1 351 ? 18.824 2.044 -12.573 1.00 87.00 351 GLN A C 1
ATOM 2729 O O . GLN A 1 351 ? 18.057 1.386 -11.875 1.00 87.00 351 GLN A O 1
ATOM 2734 N N . LYS A 1 352 ? 18.540 3.289 -12.980 1.00 80.44 352 LYS A N 1
ATOM 2735 C CA . LYS A 1 352 ? 17.264 3.944 -12.677 1.00 80.44 352 LYS A CA 1
ATOM 2736 C C . LYS A 1 352 ? 16.086 3.175 -13.278 1.00 80.44 352 LYS A C 1
ATOM 2738 O O . LYS A 1 352 ? 15.150 2.874 -12.553 1.00 80.44 352 LYS A O 1
ATOM 2743 N N . ASN A 1 353 ? 16.159 2.795 -14.554 1.00 82.25 353 ASN A N 1
ATOM 2744 C CA . ASN A 1 353 ? 15.098 2.027 -15.211 1.00 82.25 353 ASN A CA 1
ATOM 2745 C C . ASN A 1 353 ? 14.823 0.679 -14.518 1.00 82.25 353 ASN A C 1
ATOM 2747 O O . ASN A 1 353 ? 13.663 0.305 -14.373 1.00 82.25 353 ASN A O 1
ATOM 2751 N N . PHE A 1 354 ? 15.862 -0.035 -14.069 1.00 86.06 354 PHE A N 1
ATOM 2752 C CA . PHE A 1 354 ? 15.694 -1.275 -13.302 1.00 86.06 354 PHE A CA 1
ATOM 2753 C C . PHE A 1 354 ? 15.129 -1.028 -11.905 1.00 86.06 354 PHE A C 1
ATOM 2755 O O . PHE A 1 354 ? 14.292 -1.798 -11.457 1.00 86.06 354 PHE A O 1
ATOM 2762 N N . SER A 1 355 ? 15.523 0.051 -11.226 1.00 76.38 355 SER A N 1
ATOM 2763 C CA . SER A 1 355 ? 14.921 0.426 -9.941 1.00 76.38 355 SER A CA 1
ATOM 2764 C C . SER A 1 355 ? 13.443 0.793 -10.100 1.00 76.38 355 SER A C 1
ATOM 2766 O O . SER A 1 355 ? 12.614 0.350 -9.307 1.00 76.38 355 SER A O 1
ATOM 2768 N N . ASP A 1 356 ? 13.102 1.536 -11.154 1.00 75.00 356 ASP A N 1
ATOM 2769 C CA . ASP A 1 356 ? 11.725 1.886 -11.495 1.00 75.00 356 ASP A CA 1
ATOM 2770 C C . ASP A 1 356 ? 10.903 0.629 -11.814 1.00 75.00 356 ASP A C 1
ATOM 2772 O O . ASP A 1 356 ? 9.773 0.519 -11.341 1.00 75.00 356 ASP A O 1
ATOM 2776 N N . LEU A 1 357 ? 11.471 -0.328 -12.562 1.00 80.25 357 LEU A N 1
ATOM 2777 C CA . LEU A 1 357 ? 10.852 -1.633 -12.815 1.00 80.25 357 LEU A CA 1
ATOM 2778 C C . LEU A 1 357 ? 10.678 -2.433 -11.516 1.00 80.25 357 LEU A C 1
ATOM 2780 O O . LEU A 1 357 ? 9.599 -2.954 -11.273 1.00 80.25 357 LEU A O 1
ATOM 2784 N N . SER A 1 358 ? 11.687 -2.467 -10.644 1.00 78.19 358 SER A N 1
ATOM 2785 C CA . SER A 1 358 ? 11.628 -3.144 -9.340 1.00 78.19 358 SER A CA 1
ATOM 2786 C C . SER A 1 358 ? 10.484 -2.636 -8.471 1.00 78.19 358 SER A C 1
ATOM 2788 O O . 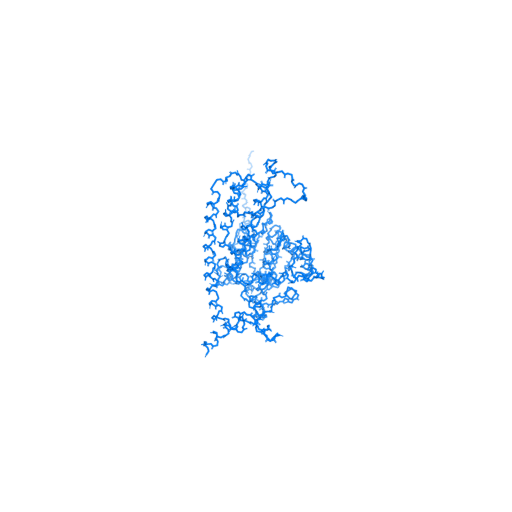SER A 1 358 ? 9.807 -3.417 -7.814 1.00 78.19 358 SER A O 1
ATOM 2790 N N . ASN A 1 359 ? 10.221 -1.329 -8.492 1.00 64.69 359 ASN A N 1
ATOM 2791 C CA . ASN A 1 359 ? 9.107 -0.729 -7.755 1.00 64.69 359 ASN A CA 1
ATOM 2792 C C . ASN A 1 359 ? 7.732 -1.065 -8.357 1.00 64.69 359 ASN A C 1
ATOM 2794 O O . ASN A 1 359 ? 6.710 -0.881 -7.696 1.00 64.69 359 ASN A O 1
ATOM 2798 N N . GLN A 1 360 ? 7.711 -1.514 -9.612 1.00 68.19 360 GLN A N 1
ATOM 2799 C CA . GLN A 1 360 ? 6.515 -1.877 -10.367 1.00 68.19 360 GLN A CA 1
ATOM 2800 C C . GLN A 1 360 ? 6.297 -3.388 -10.444 1.00 68.19 360 GLN A C 1
ATOM 2802 O O . GLN A 1 360 ? 5.259 -3.764 -10.968 1.00 68.19 360 GLN A O 1
ATOM 2807 N N . LEU A 1 361 ? 7.233 -4.213 -9.946 1.00 71.12 361 LEU A N 1
ATOM 2808 C CA . LEU A 1 361 ? 7.193 -5.682 -9.954 1.00 71.12 361 LEU A CA 1
ATOM 2809 C C . LEU A 1 361 ? 6.945 -6.287 -8.556 1.00 71.12 361 LEU A C 1
ATOM 2811 O O . LEU A 1 361 ? 7.187 -5.613 -7.546 1.00 71.12 361 LEU A O 1
ATOM 2815 N N . PRO A 1 362 ? 6.454 -7.543 -8.449 1.00 67.19 362 PRO A N 1
ATOM 2816 C CA . PRO A 1 362 ? 6.258 -8.205 -7.161 1.00 67.19 362 PRO A CA 1
ATOM 2817 C C . PRO A 1 362 ? 7.562 -8.373 -6.391 1.00 67.19 362 PRO A C 1
ATOM 2819 O O . PRO A 1 362 ? 8.660 -8.329 -6.947 1.00 67.19 362 PRO A O 1
ATOM 2822 N N . SER A 1 363 ? 7.442 -8.628 -5.084 1.00 67.88 363 SER A N 1
ATOM 2823 C CA . SER A 1 363 ? 8.604 -8.836 -4.214 1.00 67.88 363 SER A CA 1
ATOM 2824 C C . SER A 1 363 ? 9.501 -9.990 -4.671 1.00 67.88 363 SER A C 1
ATOM 2826 O O . SER A 1 363 ? 10.694 -9.967 -4.395 1.00 67.88 363 SER A O 1
ATOM 2828 N N . LEU A 1 364 ? 8.938 -10.966 -5.389 1.00 77.12 364 LEU A N 1
ATOM 2829 C CA . LEU A 1 364 ? 9.677 -12.107 -5.926 1.00 77.12 364 LEU A CA 1
ATOM 2830 C C . LEU A 1 364 ? 10.711 -11.729 -7.004 1.00 77.12 364 LEU A C 1
ATOM 2832 O O . LEU A 1 364 ? 11.606 -12.512 -7.245 1.00 77.12 364 LEU A O 1
ATOM 2836 N N . PHE A 1 365 ? 10.644 -10.522 -7.585 1.00 81.19 365 PHE A N 1
ATOM 2837 C CA . PHE A 1 365 ? 11.640 -10.022 -8.548 1.00 81.19 365 PHE A CA 1
ATOM 2838 C C . PHE A 1 365 ? 12.725 -9.142 -7.917 1.00 81.19 365 PHE A C 1
ATOM 2840 O O . PHE A 1 365 ? 13.615 -8.661 -8.623 1.00 81.19 365 PHE A O 1
ATOM 2847 N N . GLN A 1 366 ? 12.637 -8.830 -6.620 1.00 79.94 366 GLN A N 1
ATOM 2848 C CA . GLN A 1 366 ? 13.525 -7.829 -6.013 1.00 79.94 366 GLN A CA 1
ATOM 2849 C C . GLN A 1 366 ? 14.982 -8.286 -6.033 1.00 79.94 366 GLN A C 1
ATOM 2851 O O . GLN A 1 366 ? 15.870 -7.470 -6.277 1.00 79.94 366 GLN A O 1
ATOM 2856 N N . ASP A 1 367 ? 15.240 -9.576 -5.826 1.00 82.81 367 ASP A N 1
ATOM 2857 C CA . ASP A 1 367 ? 16.595 -10.124 -5.823 1.00 82.81 367 ASP A CA 1
ATOM 2858 C C . ASP A 1 367 ? 17.215 -10.081 -7.227 1.00 82.81 367 ASP A C 1
ATOM 2860 O O . ASP A 1 367 ? 18.368 -9.665 -7.393 1.00 82.81 367 ASP A O 1
ATOM 2864 N N . GLU A 1 368 ? 16.436 -10.396 -8.261 1.00 89.94 368 GLU A N 1
ATOM 2865 C CA . GLU A 1 368 ? 16.824 -10.307 -9.669 1.00 89.94 368 GLU A CA 1
ATOM 2866 C C . GLU A 1 368 ? 17.089 -8.854 -10.070 1.00 89.94 368 GLU A C 1
ATOM 2868 O O . GLU A 1 368 ? 18.126 -8.553 -10.670 1.00 89.94 368 GLU A O 1
ATOM 2873 N N . MET A 1 369 ? 16.194 -7.928 -9.709 1.00 89.50 369 MET A N 1
ATOM 2874 C CA . MET A 1 369 ? 16.351 -6.500 -10.007 1.00 89.50 369 MET A CA 1
ATOM 2875 C C . MET A 1 369 ? 17.575 -5.910 -9.309 1.00 89.50 369 MET A C 1
ATOM 2877 O O . MET A 1 369 ? 18.384 -5.224 -9.942 1.00 89.50 369 MET A O 1
ATOM 2881 N N . ASN A 1 370 ? 17.773 -6.231 -8.029 1.00 84.00 370 ASN A N 1
ATOM 2882 C CA . ASN A 1 370 ? 18.970 -5.843 -7.290 1.00 84.00 370 ASN A CA 1
ATOM 2883 C C . ASN A 1 370 ? 20.231 -6.420 -7.941 1.00 84.00 370 ASN A C 1
ATOM 2885 O O . ASN A 1 370 ? 21.235 -5.718 -8.072 1.00 84.00 370 ASN A O 1
ATOM 2889 N N . SER A 1 371 ? 20.175 -7.661 -8.423 1.00 91.19 371 SER A N 1
ATOM 2890 C CA . SER A 1 371 ? 21.294 -8.296 -9.115 1.00 91.19 371 SER A CA 1
ATOM 2891 C C . SER A 1 371 ? 21.640 -7.600 -10.436 1.00 91.19 371 SER A C 1
ATOM 2893 O O . SER A 1 371 ? 22.825 -7.387 -10.712 1.00 91.19 371 SER A O 1
ATOM 2895 N N . PHE A 1 372 ? 20.648 -7.159 -11.222 1.00 94.06 372 PHE A N 1
ATOM 2896 C CA . PHE A 1 372 ? 20.890 -6.328 -12.411 1.00 94.06 372 PHE A CA 1
ATOM 2897 C C . PHE A 1 372 ? 21.559 -4.997 -12.053 1.00 94.06 372 PHE A C 1
ATOM 2899 O O . PHE A 1 372 ? 22.539 -4.603 -12.691 1.00 94.06 372 PHE A O 1
ATOM 2906 N N . ILE A 1 373 ? 21.074 -4.315 -11.011 1.00 90.75 373 ILE A N 1
ATOM 2907 C CA . ILE A 1 373 ? 21.635 -3.036 -10.548 1.00 90.75 373 ILE A CA 1
ATOM 2908 C C . ILE A 1 373 ? 23.092 -3.212 -10.093 1.00 90.75 373 ILE A C 1
ATOM 2910 O O . ILE A 1 373 ? 23.950 -2.389 -10.435 1.00 90.75 373 ILE A O 1
ATOM 2914 N N . VAL A 1 374 ? 23.390 -4.293 -9.366 1.00 91.25 374 VAL A N 1
ATOM 2915 C CA . VAL A 1 374 ? 24.746 -4.642 -8.918 1.00 91.25 374 VAL A CA 1
ATOM 2916 C C . VAL A 1 374 ? 25.658 -4.957 -10.103 1.00 91.25 374 VAL A C 1
ATOM 2918 O O . VAL A 1 374 ? 26.778 -4.451 -10.144 1.00 91.25 374 VAL A O 1
ATOM 2921 N N . ALA A 1 375 ? 25.198 -5.730 -11.091 1.00 92.44 375 ALA A N 1
ATOM 2922 C CA . ALA A 1 375 ? 25.980 -6.022 -12.293 1.00 92.44 375 ALA A CA 1
ATOM 2923 C C . ALA A 1 375 ? 26.319 -4.742 -13.077 1.00 92.44 375 ALA A C 1
ATOM 2925 O O . ALA A 1 375 ? 27.462 -4.545 -13.484 1.00 92.44 375 ALA A O 1
ATOM 2926 N N . LEU A 1 376 ? 25.354 -3.830 -13.225 1.00 92.06 376 LEU A N 1
ATOM 2927 C CA . LEU A 1 376 ? 25.573 -2.518 -13.841 1.00 92.06 376 LEU A CA 1
ATOM 2928 C C . LEU A 1 376 ? 26.547 -1.648 -13.035 1.00 92.06 376 LEU A C 1
ATOM 2930 O O . LEU A 1 376 ? 27.345 -0.914 -13.615 1.00 92.06 376 LEU A O 1
ATOM 2934 N N . LYS A 1 377 ? 26.514 -1.736 -11.701 1.00 90.62 377 LYS A N 1
ATOM 2935 C CA . LYS A 1 377 ? 27.466 -1.027 -10.838 1.00 90.62 377 LYS A CA 1
ATOM 2936 C C . LYS A 1 377 ? 28.893 -1.535 -11.059 1.00 90.62 377 LYS A C 1
ATOM 2938 O O . LYS A 1 377 ? 29.776 -0.729 -11.311 1.00 90.62 377 LYS A O 1
ATOM 2943 N N . LYS A 1 378 ? 29.094 -2.854 -11.062 1.00 91.38 378 LYS A N 1
ATOM 2944 C CA . LYS A 1 378 ? 30.395 -3.477 -11.354 1.00 91.38 378 LYS A CA 1
ATOM 2945 C C . LYS A 1 378 ? 30.932 -3.092 -12.731 1.00 91.38 378 LYS A C 1
ATOM 2947 O O . LYS A 1 378 ? 32.103 -2.751 -12.864 1.00 91.38 378 LYS A O 1
ATOM 2952 N N . LEU A 1 379 ? 30.054 -3.068 -13.736 1.00 92.31 379 LEU A N 1
ATOM 2953 C CA . LEU A 1 379 ? 30.396 -2.619 -15.083 1.00 92.31 379 LEU A CA 1
ATOM 2954 C C . LEU A 1 379 ? 30.936 -1.176 -15.087 1.00 92.31 379 LEU A C 1
ATOM 2956 O O . LEU A 1 379 ? 31.958 -0.902 -15.718 1.00 92.31 379 LEU A O 1
ATOM 2960 N N . LYS A 1 380 ? 30.274 -0.269 -14.355 1.00 90.56 380 LYS A N 1
ATOM 2961 C CA . LYS A 1 380 ? 30.720 1.120 -14.162 1.00 90.56 380 LYS A CA 1
ATOM 2962 C C . LYS A 1 380 ? 32.063 1.202 -13.431 1.00 90.56 380 LYS A C 1
ATOM 2964 O O . LYS A 1 380 ? 32.912 2.003 -13.810 1.00 90.56 380 LYS A O 1
ATOM 2969 N N . ASP A 1 381 ? 32.266 0.348 -12.432 1.00 90.69 381 ASP A N 1
ATOM 2970 C CA . ASP A 1 381 ? 33.488 0.293 -11.621 1.00 90.69 381 ASP A CA 1
ATOM 2971 C C . ASP A 1 381 ? 34.682 -0.348 -12.371 1.00 90.69 381 ASP A C 1
ATOM 2973 O O . ASP A 1 381 ? 35.799 -0.366 -11.860 1.00 90.69 381 ASP A O 1
ATOM 2977 N N . GLY A 1 382 ? 34.478 -0.818 -13.610 1.00 88.12 382 GLY A N 1
ATOM 2978 C CA . GLY A 1 382 ? 35.536 -1.280 -14.514 1.00 88.12 382 GLY A CA 1
ATOM 2979 C C . GLY A 1 382 ? 35.519 -2.778 -14.829 1.00 88.12 382 GLY A C 1
ATOM 2980 O O . GLY A 1 382 ? 36.275 -3.212 -15.698 1.00 88.12 382 GLY A O 1
ATOM 2981 N N . GLU A 1 383 ? 34.634 -3.565 -14.208 1.00 90.25 383 GLU A N 1
ATOM 2982 C CA . GLU A 1 383 ? 34.458 -5.001 -14.482 1.00 90.25 383 GLU A CA 1
ATOM 2983 C C . GLU A 1 383 ? 33.658 -5.216 -15.783 1.00 90.25 383 GLU A C 1
ATOM 2985 O O . GLU A 1 383 ? 32.471 -5.545 -15.777 1.00 90.25 383 GLU A O 1
ATOM 2990 N N . ARG A 1 384 ? 34.303 -4.963 -16.928 1.00 87.75 384 ARG A N 1
ATOM 2991 C CA . ARG A 1 384 ? 33.664 -4.998 -18.259 1.00 87.75 384 ARG A CA 1
ATOM 2992 C C . ARG A 1 384 ? 33.699 -6.376 -18.914 1.00 87.75 384 ARG A C 1
ATOM 2994 O O . ARG A 1 384 ? 32.781 -6.723 -19.659 1.00 87.75 384 ARG A O 1
ATOM 3001 N N . GLU A 1 385 ? 34.748 -7.153 -18.652 1.00 86.38 385 GLU A N 1
ATOM 3002 C CA . GLU A 1 385 ? 34.881 -8.522 -19.154 1.00 86.38 385 GLU A CA 1
ATOM 3003 C C . GLU A 1 385 ? 33.867 -9.443 -18.463 1.00 86.38 385 GLU A C 1
ATOM 3005 O O . GLU A 1 385 ? 33.696 -9.404 -17.248 1.00 86.38 385 GLU A O 1
ATOM 3010 N N . GLY A 1 386 ? 33.149 -10.257 -19.242 1.00 85.06 386 GLY A N 1
ATOM 3011 C CA . GLY A 1 386 ? 32.142 -11.184 -18.711 1.00 85.06 386 GLY A CA 1
ATOM 3012 C C . GLY A 1 386 ? 30.818 -10.542 -18.268 1.00 85.06 386 GLY A C 1
ATOM 3013 O O . GLY A 1 386 ? 29.939 -11.259 -17.785 1.00 85.06 386 GLY A O 1
ATOM 3014 N N . PHE A 1 387 ? 30.629 -9.226 -18.457 1.00 93.88 387 PHE A N 1
ATOM 3015 C CA . PHE A 1 387 ? 29.354 -8.560 -18.154 1.00 93.88 387 PHE A CA 1
ATOM 3016 C C . PHE A 1 387 ? 28.189 -9.168 -18.939 1.00 93.88 387 PHE A C 1
ATOM 3018 O O . PHE A 1 387 ? 27.114 -9.374 -18.387 1.00 93.88 387 PHE A O 1
ATOM 3025 N N . GLU A 1 388 ? 28.403 -9.496 -20.211 1.00 93.50 388 GLU A N 1
ATOM 3026 C CA . GLU A 1 388 ? 27.359 -10.076 -21.053 1.00 93.50 388 GLU A CA 1
ATOM 3027 C C . GLU A 1 388 ? 26.895 -11.446 -20.555 1.00 93.50 388 GLU A C 1
ATOM 3029 O O . GLU A 1 388 ? 25.694 -11.688 -20.455 1.00 93.50 388 GLU A O 1
ATOM 3034 N N . ASP A 1 389 ? 27.831 -12.307 -20.151 1.00 93.06 389 ASP A N 1
ATOM 3035 C CA . ASP A 1 389 ? 27.509 -13.614 -19.575 1.00 93.06 389 ASP A CA 1
ATOM 3036 C C . ASP A 1 389 ? 26.797 -13.466 -18.227 1.00 93.06 389 ASP A C 1
ATOM 3038 O O . ASP A 1 389 ? 25.862 -14.208 -17.918 1.00 93.06 389 ASP A O 1
ATOM 3042 N N . ALA A 1 390 ? 27.226 -12.500 -17.406 1.00 93.12 390 ALA A N 1
ATOM 3043 C CA . ALA A 1 390 ? 26.543 -12.173 -16.162 1.00 93.12 390 ALA A CA 1
ATOM 3044 C C . ALA A 1 390 ? 25.109 -11.701 -16.432 1.00 93.12 390 ALA A C 1
ATOM 3046 O O . ALA A 1 390 ? 24.177 -12.214 -15.816 1.00 93.12 390 ALA A O 1
ATOM 3047 N N . TYR A 1 391 ? 24.922 -10.798 -17.394 1.00 95.19 391 TYR A N 1
ATOM 3048 C CA . TYR A 1 391 ? 23.617 -10.289 -17.792 1.00 95.19 391 TYR A CA 1
ATOM 3049 C C . TYR A 1 391 ? 22.700 -11.402 -18.315 1.00 95.19 391 TYR A C 1
ATOM 3051 O O . TYR A 1 391 ? 21.555 -11.506 -17.880 1.00 95.19 391 TYR A O 1
ATOM 3059 N N . ALA A 1 392 ? 23.206 -12.284 -19.181 1.00 94.81 392 ALA A N 1
ATOM 3060 C CA . ALA A 1 392 ? 22.448 -13.415 -19.714 1.00 94.81 392 ALA A CA 1
ATOM 3061 C C . ALA A 1 392 ? 21.972 -14.374 -18.607 1.00 94.81 392 ALA A C 1
ATOM 3063 O O . ALA A 1 392 ? 20.834 -14.846 -18.640 1.00 94.81 392 ALA A O 1
ATOM 3064 N N . ARG A 1 393 ? 22.806 -14.632 -17.587 1.00 95.50 393 ARG A N 1
ATOM 3065 C CA . ARG A 1 393 ? 22.397 -15.422 -16.412 1.00 95.50 393 ARG A CA 1
ATOM 3066 C C . ARG A 1 393 ? 21.281 -14.742 -15.621 1.00 95.50 393 ARG A C 1
ATOM 3068 O O . ARG A 1 393 ? 20.329 -15.413 -15.235 1.00 95.50 393 ARG A O 1
ATOM 3075 N N . LEU A 1 394 ? 21.388 -13.433 -15.396 1.00 95.38 394 LEU A N 1
ATOM 3076 C CA . LEU A 1 394 ? 20.366 -12.667 -14.680 1.00 95.38 394 LEU A CA 1
ATOM 3077 C C . LEU A 1 394 ? 19.041 -12.632 -15.444 1.00 95.38 394 LEU A C 1
ATOM 3079 O O . LEU A 1 394 ? 17.994 -12.859 -14.846 1.00 95.38 394 LEU A O 1
ATOM 3083 N N . ARG A 1 395 ? 19.087 -12.454 -16.770 1.00 95.31 395 ARG A N 1
ATOM 3084 C CA . ARG A 1 395 ? 17.906 -12.546 -17.636 1.00 95.31 395 ARG A CA 1
ATOM 3085 C C . ARG A 1 395 ? 17.219 -13.903 -17.515 1.00 95.31 395 ARG A C 1
ATOM 3087 O O . ARG A 1 395 ? 16.010 -13.956 -17.335 1.00 95.31 395 ARG A O 1
ATOM 3094 N N . LYS A 1 396 ? 17.984 -14.996 -17.529 1.00 96.31 396 LYS A N 1
ATOM 3095 C CA . LYS A 1 396 ? 17.425 -16.341 -17.354 1.00 96.31 396 LYS A CA 1
ATOM 3096 C C . LYS A 1 396 ? 16.739 -16.522 -15.994 1.00 96.31 396 LYS A C 1
ATOM 3098 O O . LYS A 1 396 ? 15.746 -17.235 -15.913 1.00 96.31 396 LYS A O 1
ATOM 3103 N N . ASN A 1 397 ? 17.267 -15.925 -14.925 1.00 92.88 397 ASN A N 1
ATOM 3104 C CA . ASN A 1 397 ? 16.615 -15.973 -13.613 1.00 92.88 397 ASN A CA 1
ATOM 3105 C C . ASN A 1 397 ? 15.330 -15.142 -13.601 1.00 92.88 397 ASN A C 1
ATOM 3107 O O . ASN A 1 397 ? 14.301 -15.642 -13.168 1.00 92.88 397 ASN A O 1
ATOM 3111 N N . PHE A 1 398 ? 15.357 -13.941 -14.180 1.00 94.50 398 PHE A N 1
ATOM 3112 C CA . PHE A 1 398 ? 14.153 -13.136 -14.367 1.00 94.50 398 PHE A CA 1
ATOM 3113 C C . PHE A 1 398 ? 13.061 -13.894 -15.134 1.00 94.50 398 PHE A C 1
ATOM 3115 O O . PHE A 1 398 ? 11.908 -13.888 -14.727 1.00 94.50 398 PHE A O 1
ATOM 3122 N N . GLU A 1 399 ? 13.413 -14.593 -16.215 1.00 94.31 399 GLU A N 1
ATOM 3123 C CA . GLU A 1 399 ? 12.467 -15.400 -16.998 1.00 94.31 399 GLU A CA 1
ATOM 3124 C C . GLU A 1 399 ? 11.861 -16.562 -16.191 1.00 94.31 399 GLU A C 1
ATOM 3126 O O . GLU A 1 399 ? 10.702 -16.915 -16.408 1.00 94.31 399 GLU A O 1
ATOM 3131 N N . LYS A 1 400 ? 12.603 -17.140 -15.234 1.00 93.12 400 LYS A N 1
ATOM 3132 C CA . LYS A 1 400 ? 12.038 -18.128 -14.300 1.00 93.12 400 LYS A CA 1
ATOM 3133 C C . LYS A 1 400 ? 11.018 -17.490 -13.372 1.00 93.12 400 LYS A C 1
ATOM 3135 O O . LYS A 1 400 ? 9.943 -18.049 -13.201 1.00 93.12 400 LYS A O 1
ATOM 3140 N N . GLU A 1 401 ? 11.330 -16.321 -12.825 1.00 88.75 401 GLU A N 1
ATOM 3141 C CA . GLU A 1 401 ? 10.391 -15.587 -11.982 1.00 88.75 401 GLU A CA 1
ATOM 3142 C C . GLU A 1 401 ? 9.140 -15.170 -12.762 1.00 88.75 401 GLU A C 1
ATOM 3144 O O . GLU A 1 401 ? 8.036 -15.289 -12.247 1.00 88.75 401 GLU A O 1
ATOM 3149 N N . VAL A 1 402 ? 9.270 -14.798 -14.041 1.00 89.38 402 VAL A N 1
ATOM 3150 C CA . VAL A 1 402 ? 8.127 -14.586 -14.949 1.00 89.38 402 VAL A CA 1
ATOM 3151 C C . VAL A 1 402 ? 7.296 -15.858 -15.130 1.00 89.38 402 VAL A C 1
ATOM 3153 O O . VAL A 1 402 ? 6.072 -15.769 -15.200 1.00 89.38 402 VAL A O 1
ATOM 3156 N N . ALA A 1 403 ? 7.914 -17.037 -15.212 1.00 88.62 403 ALA A N 1
ATOM 3157 C CA . ALA A 1 403 ? 7.176 -18.295 -15.316 1.00 88.62 403 ALA A CA 1
ATOM 3158 C C . ALA A 1 403 ? 6.399 -18.606 -14.025 1.00 88.62 403 ALA A C 1
ATOM 3160 O O . ALA A 1 403 ? 5.205 -18.887 -14.100 1.00 88.62 403 ALA A O 1
ATOM 3161 N N . SER A 1 404 ? 7.036 -18.458 -12.858 1.00 84.25 404 SER A N 1
ATOM 3162 C CA . SER A 1 404 ? 6.379 -18.570 -11.545 1.00 84.25 404 SER A CA 1
ATOM 3163 C C . SER A 1 404 ? 5.222 -17.576 -11.413 1.00 84.25 404 SER A C 1
ATOM 3165 O O . SER A 1 404 ? 4.137 -17.916 -10.942 1.00 84.25 404 SER A O 1
ATOM 3167 N N . LEU A 1 405 ? 5.449 -16.343 -11.881 1.00 81.12 405 LEU A N 1
ATOM 3168 C CA . LEU A 1 405 ? 4.449 -15.291 -11.986 1.00 81.12 405 LEU A CA 1
ATOM 3169 C C . LEU A 1 405 ? 3.294 -15.799 -12.873 1.00 81.12 405 LEU A C 1
ATOM 3171 O O . LEU A 1 405 ? 2.161 -15.858 -12.431 1.00 81.12 405 LEU A O 1
ATOM 3175 N N . ARG A 1 406 ? 3.532 -16.313 -14.073 1.00 83.94 406 ARG A N 1
ATOM 3176 C CA . ARG A 1 406 ? 2.447 -16.805 -14.937 1.00 83.94 406 ARG A CA 1
ATOM 3177 C C . ARG A 1 406 ? 1.635 -17.969 -14.343 1.00 83.94 406 ARG A C 1
ATOM 3179 O O . ARG A 1 406 ? 0.418 -18.010 -14.500 1.00 83.94 406 ARG A O 1
ATOM 3186 N N . GLU A 1 407 ? 2.276 -18.913 -13.657 1.00 80.75 407 GLU A N 1
ATOM 3187 C CA . GLU A 1 407 ? 1.585 -20.048 -13.018 1.00 80.75 407 GLU A CA 1
ATOM 3188 C C . GLU A 1 407 ? 0.575 -19.591 -11.964 1.00 80.75 407 GLU A C 1
ATOM 3190 O O . GLU A 1 407 ? -0.561 -20.065 -11.911 1.00 80.75 407 GLU A O 1
ATOM 3195 N N . LEU A 1 408 ? 0.980 -18.633 -11.143 1.00 72.56 408 LEU A N 1
ATOM 3196 C CA . LEU A 1 408 ? 0.142 -18.089 -10.089 1.00 72.56 408 LEU A CA 1
ATOM 3197 C C . LEU A 1 408 ? -0.971 -17.177 -10.648 1.00 72.56 408 LEU A C 1
ATOM 3199 O O . LEU A 1 408 ? -2.064 -17.142 -10.087 1.00 72.56 408 LEU A O 1
ATOM 3203 N N . GLU A 1 409 ? -0.742 -16.534 -11.796 1.00 71.69 409 GLU A N 1
ATOM 3204 C CA . GLU A 1 409 ? -1.736 -15.782 -12.574 1.00 71.69 409 GLU A CA 1
ATOM 3205 C C . GLU A 1 409 ? -2.869 -16.719 -13.003 1.00 71.69 409 GLU A C 1
ATOM 3207 O O . GLU A 1 409 ? -4.041 -16.441 -12.751 1.00 71.69 409 GLU A O 1
ATOM 3212 N N . ASN A 1 410 ? -2.502 -17.872 -13.570 1.00 76.31 410 ASN A N 1
ATOM 3213 C CA . ASN A 1 410 ? -3.446 -18.899 -14.003 1.00 76.31 410 ASN A CA 1
ATOM 3214 C C . ASN A 1 410 ? -4.238 -19.479 -12.826 1.00 76.31 410 ASN A C 1
ATOM 3216 O O . ASN A 1 410 ? -5.457 -19.602 -12.911 1.00 76.31 410 ASN A O 1
ATOM 3220 N N . PHE A 1 411 ? -3.569 -19.788 -11.711 1.00 71.25 411 PHE A N 1
ATOM 3221 C CA . PHE A 1 411 ? -4.234 -20.308 -10.512 1.00 71.25 411 PHE A CA 1
ATOM 3222 C C . PHE A 1 411 ? -5.299 -19.340 -9.974 1.00 71.25 411 PHE A C 1
ATOM 3224 O O . PHE A 1 411 ? -6.386 -19.754 -9.565 1.00 71.25 411 PHE A O 1
ATOM 3231 N N . ILE A 1 412 ? -5.003 -18.037 -9.974 1.00 65.19 412 ILE A N 1
ATOM 3232 C CA . ILE A 1 412 ? -5.957 -17.012 -9.540 1.00 65.19 412 ILE A CA 1
ATOM 3233 C C . ILE A 1 412 ? -7.109 -16.900 -10.527 1.00 65.19 412 ILE A C 1
ATOM 3235 O O . ILE A 1 412 ? -8.249 -16.872 -10.083 1.00 65.19 412 ILE A O 1
ATOM 3239 N N . ASP A 1 413 ? -6.836 -16.859 -11.831 1.00 67.31 413 ASP A N 1
ATOM 3240 C CA . ASP A 1 413 ? -7.875 -16.783 -12.862 1.00 67.31 413 ASP A CA 1
ATOM 3241 C C . ASP A 1 413 ? -8.832 -17.988 -12.785 1.00 67.31 413 ASP A C 1
ATOM 3243 O O . ASP A 1 413 ? -10.051 -17.830 -12.846 1.00 67.31 413 ASP A O 1
ATOM 3247 N N . GLU A 1 414 ? -8.315 -19.194 -12.540 1.00 69.75 414 GLU A N 1
ATOM 3248 C CA . GLU A 1 414 ? -9.126 -20.390 -12.268 1.00 69.75 414 GLU A CA 1
ATOM 3249 C C . GLU A 1 414 ? -9.986 -20.246 -10.999 1.00 69.75 414 GLU A C 1
ATOM 3251 O O . GLU A 1 414 ? -11.173 -20.601 -10.993 1.00 69.75 414 GLU A O 1
ATOM 3256 N N . GLY A 1 415 ? -9.418 -19.685 -9.928 1.00 63.66 415 GLY A N 1
ATOM 3257 C CA . GLY A 1 415 ? -10.150 -19.359 -8.705 1.00 63.66 415 GLY A CA 1
ATOM 3258 C C . GLY A 1 415 ? -11.249 -18.319 -8.941 1.00 63.66 415 GLY A C 1
ATOM 3259 O O . GLY A 1 415 ? -12.400 -18.532 -8.564 1.00 63.66 415 GLY A O 1
ATOM 3260 N N . GLU A 1 416 ? -10.935 -17.214 -9.613 1.00 61.38 416 GLU A N 1
ATOM 3261 C CA . GLU A 1 416 ? -11.891 -16.160 -9.961 1.00 61.38 416 GLU A CA 1
ATOM 3262 C C . GLU A 1 416 ? -13.022 -16.705 -10.834 1.00 61.38 416 GLU A C 1
ATOM 3264 O O . GLU A 1 416 ? -14.189 -16.444 -10.546 1.00 61.38 416 GLU A O 1
ATOM 3269 N N . LYS A 1 417 ? -12.714 -17.534 -11.837 1.00 66.75 417 LYS A N 1
ATOM 3270 C CA . LYS A 1 417 ? -13.716 -18.232 -12.660 1.00 66.75 417 LYS A CA 1
ATOM 3271 C C . LYS A 1 417 ? -14.679 -19.077 -11.831 1.00 66.75 417 LYS A C 1
ATOM 3273 O O . LYS A 1 417 ? -15.857 -19.154 -12.170 1.00 66.75 417 LYS A O 1
ATOM 3278 N N . SER A 1 418 ? -14.188 -19.685 -10.754 1.00 66.81 418 SER A N 1
ATOM 3279 C CA . SER A 1 418 ? -14.966 -20.580 -9.893 1.00 66.81 418 SER A CA 1
ATOM 3280 C C . SER A 1 418 ? -15.872 -19.843 -8.902 1.00 66.81 418 SER A C 1
ATOM 3282 O O . SER A 1 418 ? -16.916 -20.369 -8.522 1.00 66.81 418 SER A O 1
ATOM 3284 N N . PHE A 1 419 ? -15.488 -18.640 -8.462 1.00 57.03 419 PHE A N 1
ATOM 3285 C CA . PHE A 1 419 ? -16.180 -17.925 -7.379 1.00 57.03 419 PHE A CA 1
ATOM 3286 C C . PHE A 1 419 ? -16.837 -16.605 -7.799 1.00 57.03 419 PHE A C 1
ATOM 3288 O O . PHE A 1 419 ? -17.716 -16.117 -7.089 1.00 57.03 419 PHE A O 1
ATOM 3295 N N . ILE A 1 420 ? -16.437 -16.018 -8.929 1.00 56.66 420 ILE A N 1
ATOM 3296 C CA . ILE A 1 420 ? -16.968 -14.752 -9.437 1.00 56.66 420 ILE A CA 1
ATOM 3297 C C . ILE A 1 420 ? -17.864 -15.039 -10.653 1.00 56.66 420 ILE A C 1
ATOM 3299 O O . ILE A 1 420 ? -17.386 -15.591 -11.651 1.00 56.66 420 ILE A O 1
ATOM 3303 N N . PRO A 1 421 ? -19.153 -14.646 -10.620 1.00 67.50 421 PRO A N 1
ATOM 3304 C CA . PRO A 1 421 ? -20.058 -14.838 -11.750 1.00 67.50 421 PRO A CA 1
ATOM 3305 C C . PRO A 1 421 ? -19.510 -14.231 -13.047 1.00 67.50 421 PRO A C 1
ATOM 3307 O O . PRO A 1 421 ? -18.954 -13.131 -13.037 1.00 67.50 421 PRO A O 1
ATOM 3310 N N . PHE A 1 422 ? -19.714 -14.921 -14.174 1.00 67.81 422 PHE A N 1
ATOM 3311 C CA . PHE A 1 422 ? -19.257 -14.489 -15.503 1.00 67.81 422 PHE A CA 1
ATOM 3312 C C . PHE A 1 422 ? -19.649 -13.040 -15.827 1.00 67.81 422 PHE A C 1
ATOM 3314 O O . PHE A 1 422 ? -18.807 -12.242 -16.234 1.00 67.81 422 PHE A O 1
ATOM 3321 N N . ALA A 1 423 ? -20.908 -12.674 -15.564 1.00 66.12 423 ALA A N 1
ATOM 3322 C CA . ALA A 1 423 ? -21.420 -11.326 -15.805 1.00 66.12 423 ALA A CA 1
ATOM 3323 C C . ALA A 1 423 ? -20.660 -10.246 -15.019 1.00 66.12 423 ALA A C 1
ATOM 3325 O O . ALA A 1 423 ? -20.496 -9.133 -15.502 1.00 66.12 423 ALA A O 1
ATOM 3326 N N . THR A 1 424 ? -20.162 -10.568 -13.821 1.00 60.59 424 THR A N 1
ATOM 3327 C CA . THR A 1 424 ? -19.342 -9.648 -13.024 1.00 60.59 424 THR A CA 1
ATOM 3328 C C . THR A 1 424 ? -17.919 -9.561 -13.566 1.00 60.59 424 THR A C 1
ATOM 3330 O O . THR A 1 424 ? -17.357 -8.470 -13.582 1.00 60.59 424 THR A O 1
ATOM 3333 N N . ARG A 1 425 ? -17.351 -10.679 -14.044 1.00 61.44 425 ARG A N 1
ATOM 3334 C CA . ARG A 1 425 ? -16.009 -10.727 -14.652 1.00 61.44 425 ARG A CA 1
ATOM 3335 C C . ARG A 1 425 ? -15.913 -9.924 -15.951 1.00 61.44 425 ARG A C 1
ATOM 3337 O O . ARG A 1 425 ? -14.877 -9.323 -16.195 1.00 61.44 425 ARG A O 1
ATOM 3344 N N . HIS A 1 426 ? -16.990 -9.888 -16.735 1.00 65.88 426 HIS A N 1
ATOM 3345 C CA . HIS A 1 426 ? -17.042 -9.200 -18.030 1.00 65.88 426 HIS A CA 1
ATOM 3346 C C . HIS A 1 426 ? -17.991 -7.996 -18.052 1.00 65.88 426 HIS A C 1
ATOM 3348 O O . HIS A 1 426 ? -18.512 -7.619 -19.099 1.00 65.88 426 HIS A O 1
ATOM 3354 N N . ALA A 1 427 ? -18.270 -7.397 -16.893 1.00 62.50 427 ALA A N 1
ATOM 3355 C CA . ALA A 1 427 ? -19.228 -6.299 -16.779 1.00 62.50 427 ALA A CA 1
ATOM 3356 C C . ALA A 1 427 ? -18.827 -5.067 -17.613 1.00 62.50 427 ALA A C 1
ATOM 3358 O O . ALA A 1 427 ? -19.699 -4.371 -18.132 1.00 62.50 427 ALA A O 1
ATOM 3359 N N . SER A 1 428 ? -17.525 -4.808 -17.777 1.00 55.91 428 SER A N 1
ATOM 3360 C CA . SER A 1 428 ? -17.030 -3.702 -18.604 1.00 55.91 428 SER A CA 1
ATOM 3361 C C . SER A 1 428 ? -17.269 -3.940 -20.098 1.00 55.91 428 SER A C 1
ATOM 3363 O O . SER A 1 428 ? -17.708 -3.040 -20.812 1.00 55.91 428 SER A O 1
ATOM 3365 N N . GLU A 1 429 ? -17.069 -5.172 -20.555 1.00 65.62 429 GLU A N 1
ATOM 3366 C CA . GLU A 1 429 ? -17.301 -5.611 -21.925 1.00 65.62 429 GLU A CA 1
ATOM 3367 C C . GLU A 1 429 ? -18.793 -5.700 -22.237 1.00 65.62 429 GLU A C 1
ATOM 3369 O O . GLU A 1 429 ? -19.213 -5.267 -23.306 1.00 65.62 429 GLU A O 1
ATOM 3374 N N . LEU A 1 430 ? -19.601 -6.173 -21.283 1.00 66.50 430 LEU A N 1
ATOM 3375 C CA . LEU A 1 430 ? -21.061 -6.165 -21.372 1.00 66.50 430 LEU A CA 1
ATOM 3376 C C . LEU A 1 430 ? -21.604 -4.737 -21.459 1.00 66.50 430 LEU A C 1
ATOM 3378 O O . LEU A 1 430 ? -22.402 -4.459 -22.348 1.00 66.50 430 LEU A O 1
ATOM 3382 N N . ARG A 1 431 ? -21.129 -3.810 -20.615 1.00 63.56 431 ARG A N 1
ATOM 3383 C CA . ARG A 1 431 ? -21.530 -2.397 -20.693 1.00 63.56 431 ARG A CA 1
ATOM 3384 C C . ARG A 1 431 ? -21.110 -1.773 -22.026 1.00 63.56 431 ARG A C 1
ATOM 3386 O O . ARG A 1 431 ? -21.898 -1.071 -22.646 1.00 63.56 431 ARG A O 1
ATOM 3393 N N . TYR A 1 432 ? -19.899 -2.052 -22.506 1.00 63.00 432 TYR A N 1
ATOM 3394 C CA . TYR A 1 432 ? -19.457 -1.556 -23.811 1.00 63.00 432 TYR A CA 1
ATOM 3395 C C . TYR A 1 432 ? -20.304 -2.125 -24.958 1.00 63.00 432 TYR A C 1
ATOM 3397 O O . TYR A 1 432 ? -20.661 -1.391 -25.878 1.00 63.00 432 TYR A O 1
ATOM 3405 N N . LEU A 1 433 ? -20.660 -3.412 -24.906 1.00 70.19 433 LEU A N 1
ATOM 3406 C CA . LEU A 1 433 ? -21.574 -4.046 -25.856 1.00 70.19 433 LEU A CA 1
ATOM 3407 C C . LEU A 1 433 ? -22.961 -3.380 -25.825 1.00 70.19 433 LEU A C 1
ATOM 3409 O O . LEU A 1 433 ? -23.518 -3.101 -26.884 1.00 70.19 433 LEU A O 1
ATOM 3413 N N . GLU A 1 434 ? -23.495 -3.094 -24.634 1.00 69.19 434 GLU A N 1
ATOM 3414 C CA . GLU A 1 434 ? -24.759 -2.368 -24.449 1.00 69.19 434 GLU A CA 1
ATOM 3415 C C . GLU A 1 434 ? -24.698 -0.948 -25.032 1.00 69.19 434 GLU A C 1
ATOM 3417 O O . GLU A 1 434 ? -25.641 -0.507 -25.686 1.00 69.19 434 GLU A O 1
ATOM 3422 N N . GLU A 1 435 ? -23.587 -0.237 -24.826 1.00 71.94 435 GLU A N 1
ATOM 3423 C CA . GLU A 1 435 ? -23.411 1.153 -25.261 1.00 71.94 435 GLU A CA 1
ATOM 3424 C C . GLU A 1 435 ? -23.117 1.288 -26.763 1.00 71.94 435 GLU A C 1
ATOM 3426 O O . GLU A 1 435 ? -23.532 2.264 -27.389 1.00 71.94 435 GLU A O 1
ATOM 3431 N N . THR A 1 436 ? -22.396 0.333 -27.357 1.00 73.44 436 THR A N 1
ATOM 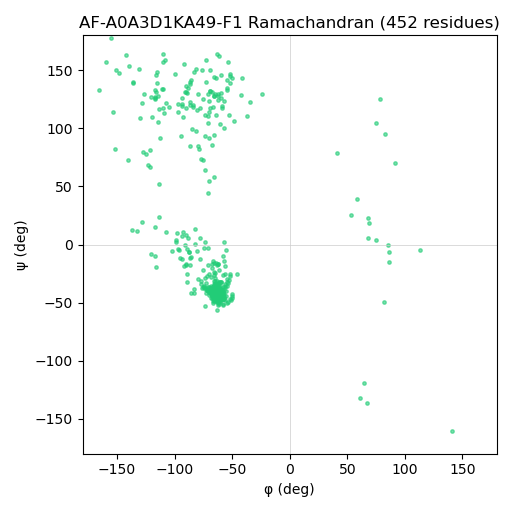3432 C CA . THR A 1 436 ? -21.851 0.469 -28.722 1.00 73.44 436 THR A CA 1
ATOM 3433 C C . THR A 1 436 ? -22.391 -0.548 -29.726 1.00 73.44 436 THR A C 1
ATOM 3435 O O . THR A 1 436 ? -22.157 -0.405 -30.926 1.00 73.44 436 THR A O 1
ATOM 3438 N N . GLY A 1 437 ? -23.118 -1.574 -29.273 1.00 69.00 437 GLY A N 1
ATOM 3439 C CA . GLY A 1 437 ? -23.723 -2.601 -30.124 1.00 69.00 437 GLY A CA 1
ATOM 3440 C C . GLY A 1 437 ? -22.729 -3.536 -30.824 1.00 69.00 437 GLY A C 1
ATOM 3441 O O . GLY A 1 437 ? -23.141 -4.351 -31.648 1.00 69.00 437 GLY A O 1
ATOM 3442 N N . SER A 1 438 ? -21.426 -3.440 -30.538 1.00 63.19 438 SER A N 1
ATOM 3443 C CA . SER A 1 438 ? -20.416 -4.336 -31.105 1.00 63.19 438 SER A CA 1
ATOM 3444 C C . SER A 1 438 ? -19.227 -4.505 -30.166 1.00 63.19 438 SER A C 1
ATOM 3446 O O . SER A 1 438 ? -18.881 -3.596 -29.418 1.00 63.19 438 SER A O 1
ATOM 3448 N N . PHE A 1 439 ? -18.577 -5.666 -30.223 1.00 65.50 439 PHE A N 1
ATOM 3449 C CA . PHE A 1 439 ? -17.347 -5.919 -29.479 1.00 65.50 439 PHE A CA 1
ATOM 3450 C C . PHE A 1 439 ? -16.325 -6.624 -30.371 1.00 65.50 439 PHE A C 1
ATOM 3452 O O . PHE A 1 439 ? -16.676 -7.548 -31.107 1.00 65.50 439 PHE A O 1
ATOM 3459 N N . THR A 1 440 ? -15.056 -6.224 -30.273 1.00 55.53 440 THR A N 1
ATOM 3460 C CA . THR A 1 440 ? -13.909 -6.930 -30.863 1.00 55.53 440 THR A CA 1
ATOM 3461 C C . THR A 1 440 ? -13.019 -7.459 -29.742 1.00 55.53 440 THR A C 1
ATOM 3463 O O . THR A 1 440 ? -12.627 -6.683 -28.876 1.00 55.53 440 THR A O 1
ATOM 3466 N N . GLY A 1 441 ? -12.672 -8.748 -29.748 1.00 61.47 441 GLY A N 1
ATOM 3467 C CA . GLY A 1 441 ? -11.765 -9.335 -28.755 1.00 61.47 441 GLY A CA 1
ATOM 3468 C C . GLY A 1 441 ? -12.177 -10.734 -28.301 1.00 61.47 441 GLY A C 1
ATOM 3469 O O . GLY A 1 441 ? -12.949 -11.413 -28.972 1.00 61.47 441 GLY A O 1
ATOM 3470 N N . THR A 1 442 ? -11.657 -11.160 -27.150 1.00 62.88 442 THR A N 1
ATOM 3471 C CA . THR A 1 442 ? -11.836 -12.512 -26.587 1.00 62.88 442 THR A CA 1
ATOM 3472 C C . THR A 1 442 ? -13.164 -12.721 -25.849 1.00 62.88 442 THR A C 1
ATOM 3474 O O . THR A 1 442 ? -13.459 -13.850 -25.464 1.00 62.88 442 THR A O 1
ATOM 3477 N N . PHE A 1 443 ? -13.979 -11.671 -25.675 1.00 69.12 443 PHE A N 1
ATOM 3478 C CA . PHE A 1 443 ? -15.257 -11.723 -24.951 1.00 69.12 443 PHE A CA 1
ATOM 3479 C C . PHE A 1 443 ? -16.224 -12.771 -25.519 1.00 69.12 443 PHE A C 1
ATOM 3481 O O . PHE A 1 443 ? -16.745 -13.579 -24.759 1.00 69.12 443 PHE A O 1
ATOM 3488 N N . TRP A 1 444 ? -16.424 -12.806 -26.842 1.00 73.94 444 TRP A N 1
ATOM 3489 C CA . TRP A 1 444 ? -17.347 -13.762 -27.468 1.00 73.94 444 TRP A CA 1
ATOM 3490 C C . TRP A 1 444 ? -16.911 -15.207 -27.250 1.00 73.94 444 TRP A C 1
ATOM 3492 O O . TRP A 1 444 ? -17.707 -16.027 -26.819 1.00 73.94 444 TRP A O 1
ATOM 3502 N N . SER A 1 445 ? -15.622 -15.496 -27.432 1.00 74.19 445 SER A N 1
ATOM 3503 C CA . SER A 1 445 ? -15.074 -16.830 -27.173 1.00 74.19 445 SER A CA 1
ATOM 3504 C C . SER A 1 445 ? -15.182 -17.237 -25.701 1.00 74.19 445 SER A C 1
ATOM 3506 O O . SER A 1 445 ? -15.382 -18.410 -25.404 1.00 74.19 445 SER A O 1
ATOM 3508 N N . ALA A 1 446 ? -15.053 -16.282 -24.774 1.00 69.44 446 ALA A N 1
ATOM 3509 C CA . ALA A 1 446 ? -15.242 -16.530 -23.348 1.00 69.44 446 ALA A CA 1
ATOM 3510 C C . ALA A 1 446 ? -16.719 -16.767 -22.989 1.00 69.44 446 ALA A C 1
ATOM 3512 O O . ALA A 1 446 ? -17.000 -17.633 -22.165 1.00 69.44 446 ALA A O 1
ATOM 3513 N N . LEU A 1 447 ? -17.646 -16.028 -23.611 1.00 73.94 447 LEU A N 1
ATOM 3514 C CA . LEU A 1 447 ? -19.090 -16.204 -23.446 1.00 73.94 447 LEU A CA 1
ATOM 3515 C C . LEU A 1 447 ? -19.552 -17.552 -24.002 1.00 73.94 447 LEU A C 1
ATOM 3517 O O . LEU A 1 447 ? -20.248 -18.270 -23.295 1.00 73.94 447 LEU A O 1
ATOM 3521 N N . ASP A 1 448 ? -19.123 -17.920 -25.210 1.00 77.56 448 ASP A N 1
ATOM 3522 C CA . ASP A 1 448 ? -19.440 -19.214 -25.824 1.00 77.56 448 ASP A CA 1
ATOM 3523 C C . ASP A 1 448 ? -18.972 -20.371 -24.926 1.00 77.56 448 ASP A C 1
ATOM 3525 O O . ASP A 1 448 ? -19.751 -21.258 -24.590 1.00 77.56 448 ASP A O 1
ATOM 3529 N N . ALA A 1 449 ? -17.733 -20.303 -24.425 1.00 79.44 449 ALA A N 1
ATOM 3530 C CA . ALA A 1 449 ? -17.190 -21.313 -23.517 1.00 79.44 449 ALA A CA 1
ATOM 3531 C C . ALA A 1 449 ? -17.906 -21.379 -22.155 1.00 79.44 449 ALA A C 1
ATOM 3533 O O . ALA A 1 449 ? -17.823 -22.401 -21.474 1.00 79.44 449 ALA A O 1
ATOM 3534 N N . GLU A 1 450 ? -18.550 -20.298 -21.711 1.00 76.38 450 GLU A N 1
ATOM 3535 C CA . GLU A 1 450 ? -19.360 -20.303 -20.491 1.00 76.38 450 GLU A CA 1
ATOM 3536 C C . GLU A 1 450 ? -20.770 -20.841 -20.756 1.00 76.38 450 GLU A C 1
ATOM 3538 O O . GLU A 1 450 ? -21.296 -21.597 -19.942 1.00 76.38 450 GLU A O 1
ATOM 3543 N N . MET A 1 451 ? -21.355 -20.502 -21.907 1.00 76.31 451 MET A N 1
ATOM 3544 C CA . MET A 1 451 ? -22.638 -21.038 -22.359 1.00 76.31 451 MET A CA 1
ATOM 3545 C C . MET A 1 451 ? -22.580 -22.554 -22.562 1.00 76.31 451 MET A C 1
ATOM 3547 O O . MET A 1 451 ? -23.536 -23.232 -22.215 1.00 76.31 451 MET A O 1
ATOM 3551 N N . ASP A 1 452 ? -21.450 -23.092 -23.027 1.00 77.75 452 ASP A N 1
ATOM 3552 C CA . ASP A 1 452 ? -21.228 -24.538 -23.177 1.00 77.75 452 ASP A CA 1
ATOM 3553 C C . ASP A 1 452 ? -21.184 -25.306 -21.836 1.00 77.75 452 ASP A C 1
ATOM 3555 O O . ASP A 1 452 ? -21.236 -26.538 -21.822 1.00 77.75 452 ASP A O 1
ATOM 3559 N N . LYS A 1 453 ? -21.057 -24.608 -20.697 1.00 74.56 453 LYS A N 1
ATOM 3560 C CA . LYS A 1 453 ? -21.058 -25.213 -19.350 1.00 74.56 453 LYS A CA 1
ATOM 3561 C C . LYS A 1 453 ? -22.443 -25.239 -18.695 1.00 74.56 453 LYS A C 1
ATOM 3563 O O . LYS A 1 453 ? -22.578 -25.870 -17.643 1.00 74.56 453 LYS A O 1
ATOM 3568 N N . LEU A 1 454 ? -23.415 -24.517 -19.255 1.00 62.25 454 LEU A N 1
ATOM 3569 C CA . LEU A 1 454 ? -24.810 -24.446 -18.801 1.00 62.25 454 LEU A CA 1
ATOM 3570 C C . LEU A 1 454 ? -25.658 -25.484 -19.539 1.00 62.25 454 LEU A C 1
ATOM 3572 O O . LEU A 1 454 ? -26.546 -26.066 -18.873 1.00 62.25 454 LEU A O 1
#

Radius of gyration: 31.03 Å; Cα contacts (8 Å, |Δi|>4): 517; chains: 1; bounding box: 65×47×134 Å

Mean predicted aligned error: 16.91 Å

Foldseek 3Di:
DDDDDDDDDDDPVVVVVVVVVVVVVPPPPQDWDDLDPQEIEGESDPDPLLVVVSLLLNLLLVLLPVLPVQPFDPAAAREYEYEDCDDDVVQWWWDDDDRHIYIYGYPVCSPVVVRLLSLQQSNLCSNCSRNSHHQDISLGQQLLLSLLSVLSSVQVVDPPDDPQWDALQLLQLCVLLVNHDFPLCLRVVPDDVVVPPVSSNSSSLSNLVLVLLCLPPPCSNVLVVQLSVCSRVPDSSSVSNLVSQLVCCVVVVPDDVPDDPDDHSNNVSRVSSSVSSNQVNPILVWLDALVRLVVLLVVLQKDKFFFPPPVPDDPDDPDDPDGDIDIDGPLCLLVCVNGGPCSLVRLVVSLVSLVVSCSSGGPLCVVLSVQSNVLSVVSNVPVSPCSSVSVVVSVVVSVVVSVVSVVVVVVVVVVCPVPPDPCSNNNVVVVCCVVPVDDDDCNVVVVVVVVVVD

Solvent-accessible surface area (backbone atoms only — not comparable to full-atom values): 25707 Å² total; per-residue (Å²): 140,87,81,89,84,76,86,80,75,84,53,71,63,59,57,49,54,53,53,58,64,64,70,60,78,77,69,71,77,70,51,71,46,78,66,49,104,50,32,38,35,33,41,86,62,99,48,76,77,48,46,66,40,52,55,48,50,44,39,47,53,54,50,62,59,64,59,53,93,53,72,66,40,99,51,58,36,39,36,38,39,34,48,34,89,58,94,43,79,92,33,45,51,59,48,66,61,91,68,34,38,36,38,38,31,15,61,88,49,46,60,47,95,80,31,68,69,59,52,43,46,50,53,29,44,54,47,34,18,44,60,51,40,82,57,71,59,86,40,55,55,52,67,46,60,46,32,16,50,50,40,53,38,54,46,70,69,37,93,83,58,52,89,92,46,55,74,32,65,62,52,27,53,29,41,42,47,67,52,55,69,54,55,63,53,54,64,76,56,72,74,48,82,88,58,47,73,61,22,53,46,48,17,47,46,27,32,50,48,54,49,46,45,51,67,34,78,98,45,12,59,58,50,54,53,50,57,57,52,40,34,73,69,76,50,59,63,61,56,52,49,52,51,55,50,29,53,47,48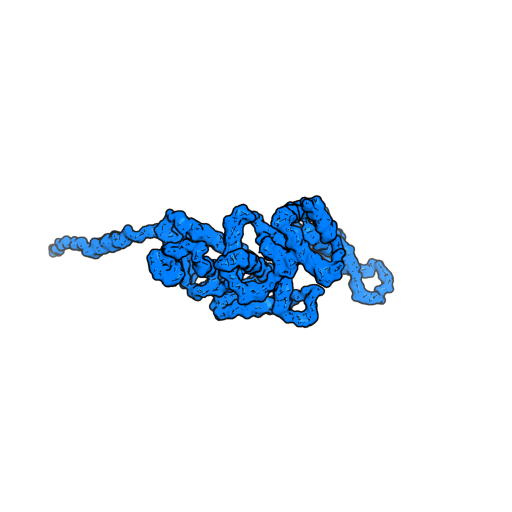,65,75,60,63,76,74,57,96,79,64,62,99,79,66,49,55,68,55,50,50,38,51,51,44,34,51,44,43,53,54,53,13,45,43,36,82,28,35,50,50,42,65,50,53,50,56,51,49,56,59,64,34,57,38,80,45,45,54,54,86,67,92,77,87,74,90,82,76,93,72,75,99,66,81,61,72,45,77,45,49,61,50,47,46,46,80,45,41,86,48,37,61,56,49,64,63,52,44,53,52,49,40,49,53,42,51,55,45,41,77,43,36,38,79,86,45,43,66,52,35,49,48,51,42,49,52,48,48,42,38,67,76,63,52,31,80,64,39,38,62,52,42,53,54,50,51,54,51,45,52,49,50,35,49,56,42,43,55,54,51,51,54,47,52,54,49,44,65,72,75,45,58,67,69,54,72,41,27,45,59,51,50,44,31,73,74,65,76,57,85,87,74,65,63,63,63,53,49,52,63,52,59,76,73,110

Sequence (454 aa):
MNLNQRPARPSLLLALLLALSFISSDVSAVRTVEISDRMKFYPPRLDQRYEKLQVFLKAADGITYSIASLKPADRTMPCSVVISQDDIKGGFEISSTGDTLSIMIAEDSAAIERKPELQSAIISSLLLGRFGMKPGGYAKLPGWMVAAILYKIERRRSSLFLQGVVTYPGVRALCISGSDPDLWNIVNCPLKPGDGPSYRLYAETCSLLMEAIMKFPGNGKEMFITLLKSALNDEKQDDALRDVLSENIKRGGMDFLFSPENETPVDKAGAWFRMAARNGSVSIFYPGTSDFAVNRLEAIETLGYTVNDTEDKLPSRKKDGKDLIRTCRIGEIGRKWPEIRNPDKLVIRCQKNFSDLSNQLPSLFQDEMNSFIVALKKLKDGEREGFEDAYARLRKNFEKEVASLRELENFIDEGEKSFIPFATRHASELRYLEETGSFTGTFWSALDAEMDKL

pLDDT: mean 75.57, std 15.19, range [33.12, 96.31]